Protein AF-A0A8H7GJE7-F1 (afdb_monomer_lite)

Structure (mmCIF, N/CA/C/O backbone):
data_AF-A0A8H7GJE7-F1
#
_entry.id   AF-A0A8H7GJE7-F1
#
loop_
_atom_site.group_PDB
_atom_site.id
_atom_site.type_symbol
_atom_site.label_atom_id
_atom_site.label_alt_id
_atom_site.label_comp_id
_atom_site.label_asym_id
_atom_site.label_entity_id
_atom_site.label_seq_id
_atom_site.pdbx_PDB_ins_code
_atom_site.Cartn_x
_atom_site.Cartn_y
_atom_site.Cartn_z
_atom_site.occupancy
_atom_site.B_iso_or_equiv
_atom_site.auth_seq_id
_atom_site.auth_comp_id
_atom_site.auth_asym_id
_atom_site.auth_atom_id
_atom_site.pdbx_PDB_model_num
ATOM 1 N N . MET A 1 1 ? -0.989 60.330 -28.429 1.00 47.78 1 MET A N 1
ATOM 2 C CA . MET A 1 1 ? -2.218 59.686 -28.927 1.00 47.78 1 MET A CA 1
ATOM 3 C C . MET A 1 1 ? -1.770 58.573 -29.850 1.00 47.78 1 MET A C 1
ATOM 5 O O . MET A 1 1 ? -0.949 58.868 -30.703 1.00 47.78 1 MET A O 1
ATOM 9 N N . ASP A 1 2 ? -2.233 57.354 -29.566 1.00 40.44 2 ASP A N 1
ATOM 10 C CA . ASP A 1 2 ? -2.011 56.054 -30.237 1.00 40.44 2 ASP A CA 1
ATOM 11 C C . ASP A 1 2 ? -1.313 55.010 -29.357 1.00 40.44 2 ASP A C 1
ATOM 13 O O . ASP A 1 2 ? -0.140 54.681 -29.494 1.00 40.44 2 ASP A O 1
ATOM 17 N N . THR A 1 3 ? -2.118 54.463 -28.447 1.00 45.78 3 THR A N 1
ATOM 18 C CA . THR A 1 3 ? -1.972 53.126 -27.865 1.00 45.78 3 THR A CA 1
ATOM 19 C C . THR A 1 3 ? -3.311 52.429 -28.077 1.00 45.78 3 THR A C 1
ATOM 21 O O . THR A 1 3 ? -4.261 52.704 -27.346 1.00 45.78 3 THR A O 1
ATOM 24 N N . MET A 1 4 ? -3.412 51.574 -29.096 1.00 46.75 4 MET A N 1
ATOM 25 C CA . MET A 1 4 ? -4.569 50.698 -29.290 1.00 46.75 4 MET A CA 1
ATOM 26 C C . MET A 1 4 ? -4.136 49.275 -29.683 1.00 46.75 4 MET A C 1
ATOM 28 O O . MET A 1 4 ? -3.514 49.057 -30.717 1.00 46.75 4 MET A O 1
ATOM 32 N N . ASN A 1 5 ? -4.514 48.350 -28.795 1.00 51.12 5 ASN A N 1
ATOM 33 C CA . ASN A 1 5 ? -5.031 46.988 -28.974 1.00 51.12 5 ASN A CA 1
ATOM 34 C C . ASN A 1 5 ? -4.207 45.907 -29.697 1.00 51.12 5 ASN A C 1
ATOM 36 O O . ASN A 1 5 ? -4.389 45.629 -30.879 1.00 51.12 5 ASN A O 1
ATOM 40 N N . ASN A 1 6 ? -3.449 45.150 -28.892 1.00 43.69 6 ASN A N 1
ATOM 41 C CA . ASN A 1 6 ? -3.000 43.783 -29.203 1.00 43.69 6 ASN A CA 1
ATOM 42 C C . ASN A 1 6 ? -4.094 42.708 -28.980 1.00 43.69 6 ASN A C 1
ATOM 44 O O . ASN A 1 6 ? -3.921 41.574 -29.422 1.00 43.69 6 ASN A O 1
ATOM 48 N N . ASP A 1 7 ? -5.228 43.048 -28.355 1.00 49.56 7 ASP A N 1
ATOM 49 C CA . ASP A 1 7 ? -6.278 42.082 -27.983 1.00 49.56 7 ASP A CA 1
ATOM 50 C C . ASP A 1 7 ? -7.085 41.506 -29.164 1.00 49.56 7 ASP A C 1
ATOM 52 O O . ASP A 1 7 ? -7.614 40.394 -29.081 1.00 49.56 7 ASP A O 1
ATOM 56 N N . ASP A 1 8 ? -7.158 42.203 -30.301 1.00 46.56 8 ASP A N 1
ATOM 57 C CA . ASP A 1 8 ? -8.001 41.756 -31.422 1.00 46.56 8 ASP A CA 1
ATOM 58 C C . ASP A 1 8 ? -7.366 40.647 -32.274 1.00 46.56 8 ASP A C 1
ATOM 60 O O . ASP A 1 8 ? -8.075 39.846 -32.893 1.00 46.56 8 ASP A O 1
ATOM 64 N N . ARG A 1 9 ? -6.031 40.516 -32.269 1.00 48.03 9 ARG A N 1
ATOM 65 C CA . ARG A 1 9 ? -5.360 39.421 -32.995 1.00 48.03 9 ARG A CA 1
ATOM 66 C C . ARG A 1 9 ? -5.573 38.067 -32.328 1.00 48.03 9 ARG A C 1
ATOM 68 O O . ARG A 1 9 ? -5.673 37.058 -33.029 1.00 48.03 9 ARG A O 1
ATOM 75 N N . ASP A 1 10 ? -5.705 38.044 -31.006 1.00 51.53 10 ASP A N 1
ATOM 76 C CA . ASP A 1 10 ? -5.847 36.794 -30.264 1.00 51.53 10 ASP A CA 1
ATOM 77 C C . ASP A 1 10 ? -7.302 36.284 -30.248 1.00 51.53 10 ASP A C 1
ATOM 79 O O . ASP A 1 10 ? -7.555 35.075 -30.265 1.00 51.53 10 ASP A O 1
ATOM 83 N N . ARG A 1 11 ? -8.291 37.183 -30.371 1.00 54.09 11 ARG A N 1
ATOM 84 C CA . ARG A 1 11 ? -9.706 36.800 -30.553 1.00 54.09 11 ARG A CA 1
ATOM 85 C C . ARG A 1 11 ? -9.979 36.109 -31.891 1.00 54.09 11 ARG A C 1
ATOM 87 O O . ARG A 1 11 ? -10.765 35.157 -31.927 1.00 54.09 11 ARG A O 1
ATOM 94 N N . SER A 1 12 ? -9.296 36.521 -32.960 1.00 48.38 12 SER A N 1
ATOM 95 C CA . SER A 1 12 ? -9.494 35.961 -34.306 1.00 48.38 12 SER A CA 1
ATOM 96 C C . SER A 1 12 ? -8.975 34.515 -34.431 1.00 48.38 12 SER A C 1
ATOM 98 O O . SER A 1 12 ? -9.626 33.661 -35.037 1.00 48.38 12 SER A O 1
ATOM 100 N N . ARG A 1 13 ? -7.872 34.169 -33.743 1.00 52.66 13 ARG A N 1
ATOM 101 C CA . ARG A 1 13 ? -7.377 32.777 -33.677 1.00 52.66 13 ARG A CA 1
ATOM 102 C C . ARG A 1 13 ? -8.306 31.845 -32.895 1.00 52.66 13 ARG A C 1
ATOM 104 O O . ARG A 1 13 ? -8.512 30.705 -33.309 1.00 52.66 13 ARG A O 1
ATOM 111 N N . ARG A 1 14 ? -8.929 32.330 -31.815 1.00 53.88 14 ARG A N 1
ATOM 112 C CA . ARG A 1 14 ? -9.843 31.521 -30.984 1.00 53.88 14 ARG A CA 1
ATOM 113 C C . ARG A 1 14 ? -11.176 31.206 -31.678 1.00 53.88 14 ARG A C 1
ATOM 115 O O . ARG A 1 14 ? -11.776 30.174 -31.386 1.00 53.88 14 ARG A O 1
ATOM 122 N N . HIS A 1 15 ? -11.625 32.041 -32.619 1.00 50.81 15 HIS A N 1
ATOM 123 C CA . HIS A 1 15 ? -12.852 31.779 -33.387 1.00 50.81 15 HIS A CA 1
ATOM 124 C C . HIS A 1 15 ? -12.647 30.754 -34.513 1.00 50.81 15 HIS A C 1
ATOM 126 O O . HIS A 1 15 ? -13.551 29.968 -34.787 1.00 50.81 15 HIS A O 1
ATOM 132 N N . SER A 1 16 ? -11.444 30.678 -35.095 1.00 49.75 16 SER A N 1
ATOM 133 C CA . SER A 1 16 ? -11.118 29.686 -36.132 1.00 49.75 16 SER A CA 1
ATOM 134 C C . SER A 1 16 ? -11.076 28.246 -35.586 1.00 49.75 16 SER A C 1
ATOM 136 O O . SER A 1 16 ? -11.591 27.323 -36.215 1.00 49.75 16 SER A O 1
ATOM 138 N N . MET A 1 17 ? -10.574 28.042 -34.360 1.00 51.88 17 MET A N 1
ATOM 139 C CA . MET A 1 17 ? -10.521 26.704 -33.744 1.00 51.88 17 MET A CA 1
ATOM 140 C C . MET A 1 17 ? -11.886 26.150 -33.304 1.00 51.88 17 MET A C 1
ATOM 142 O O . MET A 1 17 ? -12.092 24.939 -33.365 1.00 51.88 17 MET A O 1
ATOM 146 N N . ARG A 1 18 ? -12.844 27.002 -32.907 1.00 54.69 18 ARG A N 1
ATOM 147 C CA . ARG A 1 18 ? -14.196 26.545 -32.520 1.00 54.69 18 ARG A CA 1
ATOM 148 C C . ARG A 1 18 ? -15.028 26.044 -33.705 1.00 54.69 18 ARG A C 1
ATOM 150 O O . ARG A 1 18 ? -15.905 25.207 -33.516 1.00 54.69 18 ARG A O 1
ATOM 157 N N . GLY A 1 19 ? -14.740 26.504 -34.925 1.00 60.12 19 GLY A N 1
ATOM 158 C CA . GLY A 1 19 ? -15.412 26.011 -36.131 1.00 60.12 19 GLY A CA 1
ATOM 159 C C . GLY A 1 19 ? -15.039 24.566 -36.482 1.00 60.12 19 GLY A C 1
ATOM 160 O O . GLY A 1 19 ? -15.888 23.809 -36.947 1.00 60.12 19 GLY A O 1
ATOM 161 N N . ALA A 1 20 ? -13.794 24.158 -36.218 1.00 57.69 20 ALA A N 1
ATOM 162 C CA . ALA A 1 20 ? -13.304 22.821 -36.552 1.00 57.69 20 ALA A CA 1
ATOM 163 C C . ALA A 1 20 ? -13.871 21.729 -35.626 1.00 57.69 20 ALA A C 1
ATOM 165 O O . ALA A 1 20 ? -14.246 20.660 -36.109 1.00 57.69 20 ALA A O 1
ATOM 166 N N . SER A 1 21 ? -14.012 22.002 -34.322 1.00 55.31 21 SER A N 1
ATOM 167 C CA . SER A 1 21 ? -14.564 21.023 -33.372 1.00 55.31 21 SER A CA 1
ATOM 168 C C . SER A 1 21 ? -16.059 20.773 -33.587 1.00 55.31 21 SER A C 1
ATOM 170 O O . SER A 1 21 ? -16.501 19.629 -33.524 1.00 55.31 21 SER A O 1
ATOM 172 N N . HIS A 1 22 ? -16.834 21.809 -33.927 1.00 62.91 22 HIS A N 1
ATOM 173 C CA . HIS A 1 22 ? -18.252 21.642 -34.259 1.00 62.91 22 HIS A CA 1
ATOM 174 C C . HIS A 1 22 ? -18.462 20.861 -35.560 1.00 62.91 22 HIS A C 1
ATOM 176 O O . HIS A 1 22 ? -19.401 20.072 -35.648 1.00 62.91 22 HIS A O 1
ATOM 182 N N . LYS A 1 23 ? -17.571 21.021 -36.547 1.00 66.88 23 LYS A N 1
ATOM 183 C CA . LYS A 1 23 ? -17.630 20.254 -37.800 1.00 66.88 23 LYS A CA 1
ATOM 184 C C . LYS A 1 23 ? -17.287 18.775 -37.593 1.00 66.88 23 LYS A C 1
ATOM 186 O O . LYS A 1 23 ? -17.932 17.923 -38.192 1.00 66.88 23 LYS A O 1
ATOM 191 N N . ALA A 1 24 ? -16.331 18.472 -36.712 1.00 60.84 24 ALA A N 1
ATOM 192 C CA . ALA A 1 24 ? -15.990 17.097 -36.343 1.00 60.84 24 ALA A CA 1
ATOM 193 C C . ALA A 1 24 ? -17.111 16.414 -35.535 1.00 60.84 24 ALA A C 1
ATOM 195 O O . ALA A 1 24 ? -17.444 15.263 -35.801 1.00 60.84 24 ALA A O 1
ATOM 196 N N . ALA A 1 25 ? -17.748 17.138 -34.608 1.00 62.25 25 ALA A N 1
ATOM 197 C CA . ALA A 1 25 ? -18.875 16.615 -33.834 1.00 62.25 25 ALA A CA 1
ATOM 198 C C . ALA A 1 25 ? -20.121 16.353 -34.702 1.00 62.25 25 ALA A C 1
ATOM 200 O O . ALA A 1 25 ? -20.807 15.354 -34.500 1.00 62.25 25 ALA A O 1
ATOM 201 N N . ALA A 1 26 ? -20.391 17.207 -35.696 1.00 66.12 26 ALA A N 1
ATOM 202 C CA . ALA A 1 26 ? -21.492 17.000 -36.637 1.00 66.12 26 ALA A CA 1
ATOM 203 C C . ALA A 1 26 ? -21.261 15.779 -37.548 1.00 66.12 26 ALA A C 1
ATOM 205 O O . ALA A 1 26 ? -22.176 14.984 -37.736 1.00 66.12 26 ALA A O 1
ATOM 206 N N . ALA A 1 27 ? -20.032 15.581 -38.040 1.00 64.56 27 ALA A N 1
ATOM 207 C CA . ALA A 1 27 ? -19.688 14.426 -38.874 1.00 64.56 27 ALA A CA 1
ATOM 208 C C . ALA A 1 27 ? -19.772 13.088 -38.111 1.00 64.56 27 ALA A C 1
ATOM 210 O O . ALA A 1 27 ? -20.148 12.070 -38.683 1.00 64.56 27 ALA A O 1
ATOM 211 N N . MET A 1 28 ? -19.468 13.086 -36.808 1.00 66.69 28 MET A N 1
ATOM 212 C CA . MET A 1 28 ? -19.582 11.889 -35.966 1.00 66.69 28 MET A CA 1
ATOM 213 C C . MET A 1 28 ? -21.041 11.556 -35.611 1.00 66.69 28 MET A C 1
ATOM 215 O O . MET A 1 28 ? -21.399 10.387 -35.495 1.00 66.69 28 MET A O 1
ATOM 219 N N . ALA A 1 29 ? -21.900 12.572 -35.476 1.00 64.25 29 ALA A N 1
ATOM 220 C CA . ALA A 1 29 ? -23.330 12.379 -35.237 1.00 64.25 29 ALA A CA 1
ATOM 221 C C . ALA A 1 29 ? -24.060 11.804 -36.465 1.00 64.25 29 ALA A C 1
ATOM 223 O O . ALA A 1 29 ? -24.998 11.027 -36.306 1.00 64.25 29 ALA A O 1
ATOM 224 N N . GLU A 1 30 ? -23.605 12.133 -37.677 1.00 67.00 30 GLU A N 1
ATOM 225 C CA . GLU A 1 30 ? -24.171 11.606 -38.925 1.00 67.00 30 GLU A CA 1
ATOM 226 C C . GLU A 1 30 ? -23.817 10.119 -39.134 1.00 67.00 30 GLU A C 1
ATOM 228 O O . GLU A 1 30 ? -24.651 9.344 -39.591 1.00 67.00 30 GLU A O 1
ATOM 233 N N . GLN A 1 31 ? -22.637 9.672 -38.678 1.00 65.00 31 GLN A N 1
ATOM 234 C CA . GLN A 1 31 ? -22.230 8.257 -38.740 1.00 65.00 31 GLN A CA 1
ATOM 235 C C . GLN A 1 31 ? -22.993 7.335 -37.772 1.00 65.00 31 GLN A C 1
ATOM 237 O O . GLN A 1 31 ? -23.024 6.124 -37.980 1.00 65.00 31 GLN A O 1
ATOM 242 N N . LEU A 1 32 ? -23.626 7.880 -36.728 1.00 59.03 32 LEU A N 1
ATOM 243 C CA . LEU A 1 32 ? -24.411 7.100 -35.762 1.00 59.03 32 LEU A CA 1
ATOM 244 C C . LEU A 1 32 ? -25.883 6.926 -36.171 1.00 59.03 32 LEU A C 1
ATOM 246 O O . LEU A 1 32 ? -26.575 6.093 -35.587 1.00 59.03 32 LEU A O 1
ATOM 250 N N . ALA A 1 33 ? -26.368 7.678 -37.163 1.00 64.75 33 ALA A N 1
ATOM 251 C CA . ALA A 1 33 ? -27.773 7.656 -37.576 1.00 64.75 33 ALA A CA 1
ATOM 252 C C . ALA A 1 33 ? -28.113 6.572 -38.623 1.00 64.75 33 ALA A C 1
ATOM 254 O O . ALA A 1 33 ? -29.292 6.294 -38.827 1.00 64.75 33 ALA A O 1
ATOM 255 N N . ASP A 1 34 ? -27.114 5.926 -39.237 1.00 47.62 34 ASP A N 1
ATOM 256 C CA . ASP A 1 34 ? -27.286 5.059 -40.420 1.00 47.62 34 ASP A CA 1
ATOM 257 C C . ASP A 1 34 ? -27.224 3.540 -40.134 1.00 47.62 34 ASP A C 1
ATOM 259 O O . ASP A 1 34 ? -26.872 2.728 -40.991 1.00 47.62 34 ASP A O 1
ATOM 263 N N . SER A 1 35 ? -27.590 3.109 -38.922 1.00 51.81 35 SER A N 1
ATOM 264 C CA . SER A 1 35 ? -27.682 1.672 -38.612 1.00 51.81 35 SER A CA 1
ATOM 265 C C . SER A 1 35 ? -29.026 1.077 -39.078 1.00 51.81 35 SER A C 1
ATOM 267 O O . SER A 1 35 ? -30.079 1.552 -38.646 1.00 51.81 35 SER A O 1
ATOM 269 N N . PRO A 1 36 ? -29.039 0.025 -39.922 1.00 52.53 36 PRO A N 1
ATOM 270 C CA . PRO A 1 36 ? -30.275 -0.587 -40.406 1.00 52.53 36 PRO A CA 1
ATOM 271 C C . PRO A 1 36 ? -31.005 -1.374 -39.297 1.00 52.53 36 PRO A C 1
ATOM 273 O O . PRO A 1 36 ? -30.355 -1.990 -38.448 1.00 52.53 36 PRO A O 1
ATOM 276 N N . PRO A 1 37 ? -32.353 -1.414 -39.303 1.00 44.06 37 PRO A N 1
ATOM 277 C CA . PRO A 1 37 ? -33.120 -2.164 -38.314 1.00 44.06 37 PRO A CA 1
ATOM 278 C C . PRO A 1 37 ? -32.988 -3.674 -38.554 1.00 44.06 37 PRO A C 1
ATOM 280 O O . PRO A 1 37 ? -33.308 -4.182 -39.630 1.00 44.06 37 PRO A O 1
ATOM 283 N N . SER A 1 38 ? -32.527 -4.400 -37.537 1.00 37.44 38 SER A N 1
ATOM 284 C CA . SER A 1 38 ? -32.415 -5.856 -37.551 1.00 37.44 38 SER A CA 1
ATOM 285 C C . SER A 1 38 ? -33.778 -6.537 -37.367 1.00 37.44 38 SER A C 1
ATOM 287 O O . SER A 1 38 ? -34.595 -6.174 -36.521 1.00 37.44 38 SER A O 1
ATOM 289 N N . SER A 1 39 ? -34.020 -7.538 -38.212 1.00 41.75 39 SER A N 1
ATOM 290 C CA . SER A 1 39 ? -35.240 -8.345 -38.298 1.00 41.75 39 SER A CA 1
ATOM 291 C C . SER A 1 39 ? -35.490 -9.223 -37.057 1.00 41.75 39 SER A C 1
ATOM 293 O O . SER A 1 39 ? -34.541 -9.633 -36.385 1.00 41.75 39 SER A O 1
ATOM 295 N N . PRO A 1 40 ? -36.754 -9.605 -36.778 1.00 50.91 40 PRO A N 1
ATOM 296 C CA . PRO A 1 40 ? -37.099 -10.411 -35.615 1.00 50.91 40 PRO A CA 1
ATOM 297 C C . PRO A 1 40 ? -36.939 -11.907 -35.914 1.00 50.91 40 PRO A C 1
ATOM 299 O O . PRO A 1 40 ? -37.627 -12.447 -36.780 1.00 50.91 40 PRO A O 1
ATOM 302 N N . THR A 1 41 ? -36.100 -12.604 -35.144 1.00 34.06 41 THR A N 1
ATOM 303 C CA . THR A 1 41 ? -36.017 -14.074 -35.194 1.00 34.06 41 THR A CA 1
ATOM 304 C C . THR A 1 41 ? -36.382 -14.652 -33.830 1.00 34.06 41 THR A C 1
ATOM 306 O O . THR A 1 41 ? -35.649 -14.512 -32.855 1.00 34.06 41 THR A O 1
ATOM 309 N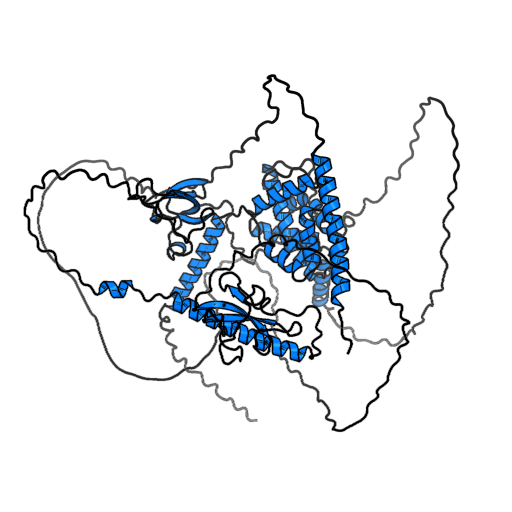 N . LYS A 1 42 ? -37.557 -15.285 -33.762 1.00 40.16 42 LYS A N 1
ATOM 310 C CA . LYS A 1 42 ? -37.933 -16.239 -32.711 1.00 40.16 42 LYS A CA 1
ATOM 311 C C . LYS A 1 42 ? -37.279 -17.582 -33.040 1.00 40.16 42 LYS A C 1
ATOM 313 O O . LYS A 1 42 ? -37.427 -18.007 -34.176 1.00 40.16 42 LYS A O 1
ATOM 318 N N . THR A 1 43 ? -36.652 -18.240 -32.061 1.00 36.88 43 THR A N 1
ATOM 319 C CA . THR A 1 43 ? -37.061 -19.537 -31.461 1.00 36.88 43 THR A CA 1
ATOM 320 C C . THR A 1 43 ? -35.898 -20.190 -30.705 1.00 36.88 43 THR A C 1
ATOM 322 O O . THR A 1 43 ? -34.803 -20.277 -31.241 1.00 36.88 43 THR A O 1
ATOM 325 N N . ASN A 1 44 ? -36.209 -20.656 -29.487 1.00 39.66 44 ASN A N 1
ATOM 326 C CA . ASN A 1 44 ? -35.634 -21.769 -28.714 1.00 39.66 44 ASN A CA 1
ATOM 327 C C . ASN A 1 44 ? -34.350 -22.439 -29.227 1.00 39.66 44 ASN A C 1
ATOM 329 O O . ASN A 1 44 ? -34.370 -23.006 -30.316 1.00 39.66 44 ASN A O 1
ATOM 333 N N . LEU A 1 45 ? -33.349 -22.561 -28.345 1.00 36.41 45 LEU A N 1
ATOM 334 C CA . LEU A 1 45 ? -32.724 -23.845 -27.987 1.00 36.41 45 LEU A CA 1
ATOM 335 C C . LEU A 1 45 ? -31.731 -23.663 -26.828 1.00 36.41 45 LEU A C 1
ATOM 337 O O . LEU A 1 45 ? -30.788 -22.882 -26.914 1.00 36.41 45 LEU A O 1
ATOM 341 N N . ASP A 1 46 ? -31.988 -24.412 -25.757 1.00 45.44 46 ASP A N 1
ATOM 342 C CA . ASP A 1 46 ? -31.083 -24.703 -24.650 1.00 45.44 46 ASP A CA 1
ATOM 343 C C . ASP A 1 46 ? -29.755 -25.291 -25.152 1.00 45.44 46 ASP A C 1
ATOM 345 O O . ASP A 1 46 ? -29.751 -26.365 -25.753 1.00 45.44 46 ASP A O 1
ATOM 349 N N . ALA A 1 47 ? -28.641 -24.608 -24.876 1.00 39.47 47 ALA A N 1
ATOM 350 C CA . ALA A 1 47 ? -27.308 -25.181 -24.650 1.00 39.47 47 ALA A CA 1
ATOM 351 C C . ALA A 1 47 ? -26.320 -24.036 -24.377 1.00 39.47 47 ALA A C 1
ATOM 353 O O . ALA A 1 47 ? -25.851 -23.380 -25.303 1.00 39.47 47 ALA A O 1
ATOM 354 N N . ASP A 1 48 ? -26.007 -23.803 -23.105 1.00 40.41 48 ASP A N 1
ATOM 355 C CA . ASP A 1 48 ? -24.930 -22.911 -22.667 1.00 40.41 48 ASP A CA 1
ATOM 356 C C . ASP A 1 48 ? -23.577 -23.648 -22.807 1.00 40.41 48 ASP A C 1
ATOM 358 O O . ASP A 1 48 ? -23.403 -24.691 -22.168 1.00 40.41 48 ASP A O 1
ATOM 362 N N . PRO A 1 49 ? -22.607 -23.185 -23.627 1.00 47.34 49 PRO A N 1
ATOM 363 C CA . PRO A 1 49 ? -21.306 -23.841 -23.766 1.00 47.34 49 PRO A CA 1
ATOM 364 C C . PRO A 1 49 ? -20.213 -23.235 -22.867 1.00 47.34 49 PRO A C 1
ATOM 366 O O . PRO A 1 49 ? -19.056 -23.645 -22.959 1.00 47.34 49 PRO A O 1
ATOM 369 N N . PHE A 1 50 ? -20.538 -22.288 -21.983 1.00 38.94 50 PHE A N 1
ATOM 370 C CA . PHE A 1 50 ? -19.575 -21.712 -21.042 1.00 38.94 50 PHE A CA 1
ATOM 371 C C . PHE A 1 50 ? -19.803 -22.252 -19.633 1.00 38.94 50 PHE A C 1
ATOM 373 O O . PHE A 1 50 ? -20.632 -21.763 -18.874 1.00 38.94 50 PHE A O 1
ATOM 380 N N . GLY A 1 51 ? -19.042 -23.295 -19.297 1.00 34.56 51 GLY A N 1
ATOM 381 C CA . GLY A 1 51 ? -19.012 -23.864 -17.958 1.00 34.56 51 GLY A CA 1
ATOM 382 C C . GLY A 1 51 ? -18.626 -22.821 -16.911 1.00 34.56 51 GLY A C 1
ATOM 383 O O . GLY A 1 51 ? -17.580 -22.175 -17.013 1.00 34.56 51 GLY A O 1
ATOM 384 N N . ASP A 1 52 ? -19.469 -22.700 -15.888 1.00 31.66 52 ASP A N 1
ATOM 385 C CA . ASP A 1 52 ? -19.190 -21.945 -14.673 1.00 31.66 52 ASP A CA 1
ATOM 386 C C . ASP A 1 52 ? -17.810 -22.323 -14.103 1.00 31.66 52 ASP A C 1
ATOM 388 O O . ASP A 1 52 ? -17.492 -23.514 -13.969 1.00 31.66 52 ASP A O 1
ATOM 392 N N . PRO A 1 53 ? -16.967 -21.346 -13.719 1.00 39.16 53 PRO A N 1
ATOM 393 C CA . PRO A 1 53 ? -15.688 -21.649 -13.108 1.00 39.16 53 PRO A CA 1
ATOM 394 C C . PRO A 1 53 ? -15.918 -22.357 -11.772 1.00 39.16 53 PRO A C 1
ATOM 396 O O . PRO A 1 53 ? -16.518 -21.816 -10.839 1.00 39.16 53 PRO A O 1
ATOM 399 N N . VAL A 1 54 ? -15.395 -23.580 -11.687 1.00 31.95 54 VAL A N 1
ATOM 400 C CA . VAL A 1 54 ? -15.338 -24.405 -10.481 1.00 31.95 54 VAL A CA 1
ATOM 401 C C . VAL A 1 54 ? -14.834 -23.552 -9.317 1.00 31.95 54 VAL A C 1
ATOM 403 O O . VAL A 1 54 ? -13.673 -23.145 -9.254 1.00 31.95 54 VAL A O 1
ATOM 406 N N . SER A 1 55 ? -15.740 -23.259 -8.386 1.00 34.31 55 SER A N 1
ATOM 407 C CA . SER A 1 55 ? -15.444 -22.585 -7.129 1.00 34.31 55 SER A CA 1
ATOM 408 C C . SER A 1 55 ? -14.479 -23.451 -6.319 1.00 34.31 55 SER A C 1
ATOM 410 O O . SER A 1 55 ? -14.883 -24.384 -5.623 1.00 34.31 55 SER A O 1
ATOM 412 N N . ASN A 1 56 ? -13.181 -23.163 -6.427 1.00 36.91 56 ASN A N 1
ATOM 413 C CA . ASN A 1 56 ? -12.170 -23.820 -5.614 1.00 36.91 56 ASN A CA 1
ATOM 414 C C . ASN A 1 56 ? -12.451 -23.536 -4.135 1.00 36.91 56 ASN A C 1
ATOM 416 O O . ASN A 1 56 ? -12.419 -22.397 -3.653 1.00 36.91 56 ASN A O 1
ATOM 420 N N . ARG A 1 57 ? -12.759 -24.620 -3.425 1.00 36.56 57 ARG A N 1
ATOM 421 C CA . ARG A 1 57 ? -13.104 -24.686 -2.009 1.00 36.56 57 ARG A CA 1
ATOM 422 C C . ARG A 1 57 ? -11.870 -24.318 -1.181 1.00 36.56 57 ARG A C 1
ATOM 424 O O . ARG A 1 57 ? -11.148 -25.197 -0.730 1.00 36.56 57 ARG A O 1
ATOM 431 N N . LYS A 1 58 ? -11.617 -23.017 -1.009 1.00 45.91 58 LYS A N 1
ATOM 432 C CA . LYS A 1 58 ? -10.546 -22.503 -0.139 1.00 45.91 58 LYS A CA 1
ATOM 433 C C . LYS A 1 58 ? -10.661 -23.158 1.238 1.00 45.91 58 LYS A C 1
ATOM 435 O O . LYS A 1 58 ? -11.761 -23.186 1.806 1.00 45.91 58 LYS A O 1
ATOM 440 N N . GLU A 1 59 ? -9.549 -23.686 1.747 1.00 48.56 59 GLU A N 1
ATOM 441 C CA . GLU A 1 59 ? -9.462 -24.190 3.114 1.00 48.56 59 GLU A CA 1
ATOM 442 C C . GLU A 1 59 ? -10.035 -23.139 4.067 1.00 48.56 59 GLU A C 1
ATOM 444 O O . GLU A 1 59 ? -9.720 -21.949 4.010 1.00 48.56 59 GLU A O 1
ATOM 449 N N . LYS A 1 60 ? -10.990 -23.560 4.897 1.00 53.34 60 LYS A N 1
ATOM 450 C CA . LYS A 1 60 ? -11.596 -22.667 5.878 1.00 53.34 60 LYS A CA 1
ATOM 451 C C . LYS A 1 60 ? -10.557 -22.441 6.965 1.00 53.34 60 LYS A C 1
ATOM 453 O O . LYS A 1 60 ? -10.305 -23.369 7.732 1.00 53.34 60 LYS A O 1
ATOM 458 N N . VAL A 1 61 ? -10.019 -21.224 7.060 1.00 56.53 61 VAL A N 1
ATOM 459 C CA . VAL A 1 61 ? -9.240 -20.775 8.223 1.00 56.53 61 VAL A CA 1
ATOM 460 C C . VAL A 1 61 ? -10.010 -21.171 9.478 1.00 56.53 61 VAL A C 1
ATOM 462 O O . VAL A 1 61 ? -11.127 -20.701 9.727 1.00 56.53 61 VAL A O 1
ATOM 465 N N . LYS A 1 62 ? -9.458 -22.120 10.237 1.00 61.88 62 LYS A N 1
ATOM 466 C CA . LYS A 1 62 ? -10.118 -22.679 11.413 1.00 61.88 62 LYS A CA 1
ATOM 467 C C . LYS A 1 62 ? -9.931 -21.715 12.574 1.00 61.88 62 LYS A C 1
ATOM 469 O O . LYS A 1 62 ? -9.075 -21.902 13.430 1.00 61.88 62 LYS A O 1
ATOM 474 N N . VAL A 1 63 ? -10.764 -20.684 12.612 1.00 68.06 63 VAL A N 1
ATOM 475 C CA . VAL A 1 63 ? -10.880 -19.825 13.788 1.00 68.06 63 VAL A CA 1
ATOM 476 C C . VAL A 1 63 ? -11.691 -20.576 14.830 1.00 68.06 63 VAL A C 1
ATOM 478 O O . VAL A 1 63 ? -12.903 -20.776 14.691 1.00 68.06 63 VAL A O 1
ATOM 481 N N . GLN A 1 64 ? -11.016 -21.060 15.865 1.00 68.06 64 GLN A N 1
ATOM 482 C CA . GLN A 1 64 ? -11.688 -21.679 16.993 1.00 68.06 64 GLN A CA 1
ATOM 483 C C . GLN A 1 64 ? -12.119 -20.577 17.960 1.00 68.06 64 GLN A C 1
ATOM 485 O O . GLN A 1 64 ? -11.377 -20.201 18.858 1.00 68.06 64 GLN A O 1
ATOM 490 N N . TYR A 1 65 ? -13.348 -20.084 17.787 1.00 72.69 65 TYR A N 1
ATOM 491 C CA . TYR A 1 65 ? -14.024 -19.206 18.751 1.00 72.69 65 TYR A CA 1
ATOM 492 C C . TYR A 1 65 ? -14.353 -20.005 20.024 1.00 72.69 65 TYR A C 1
ATOM 494 O O . TYR A 1 65 ? -15.483 -20.458 20.242 1.00 72.69 65 TYR A O 1
ATOM 502 N N . GLY A 1 66 ? -13.325 -20.301 20.813 1.00 47.66 66 GLY A N 1
ATOM 503 C CA . GLY A 1 66 ? -13.373 -21.229 21.929 1.00 47.66 66 GLY A CA 1
ATOM 504 C C . GLY A 1 66 ? -13.295 -20.507 23.261 1.00 47.66 66 GLY A C 1
ATOM 505 O O . GLY A 1 66 ? -12.214 -20.368 23.817 1.00 47.66 66 GLY A O 1
ATOM 506 N N . GLY A 1 67 ? -14.448 -20.159 23.837 1.00 49.75 67 GLY A N 1
ATOM 507 C CA . GLY A 1 67 ? -14.514 -19.962 25.283 1.00 49.75 67 GLY A CA 1
ATOM 508 C C . GLY A 1 67 ? -14.015 -21.240 25.954 1.00 49.75 67 GLY A C 1
ATOM 509 O O . GLY A 1 67 ? -14.564 -22.315 25.686 1.00 49.75 67 GLY A O 1
ATOM 510 N N . LYS A 1 68 ? -12.948 -21.138 26.757 1.00 50.12 68 LYS A N 1
ATOM 511 C CA . LYS A 1 68 ? -12.385 -22.249 27.537 1.00 50.12 68 LYS A CA 1
ATOM 512 C C . LYS A 1 68 ? -13.524 -22.952 28.277 1.00 50.12 68 LYS A C 1
ATOM 514 O O . LYS A 1 68 ? -13.995 -22.477 29.307 1.00 50.12 68 LYS A O 1
ATOM 519 N N . LYS A 1 69 ? -13.989 -24.090 27.758 1.00 48.41 69 LYS A N 1
ATOM 520 C CA . LYS A 1 69 ? -14.822 -25.001 28.538 1.00 48.41 69 LYS A CA 1
ATOM 521 C C . LYS A 1 69 ? -13.894 -25.574 29.598 1.00 48.41 69 LYS A C 1
ATOM 523 O O . LYS A 1 69 ? -13.056 -26.414 29.282 1.00 48.41 69 LYS A O 1
ATOM 528 N N . GLY A 1 70 ? -14.003 -25.057 30.821 1.00 46.34 70 GLY A N 1
ATOM 529 C CA . GLY A 1 70 ? -13.331 -25.632 31.979 1.00 46.34 70 GLY A CA 1
ATOM 530 C C . GLY A 1 70 ? -13.616 -27.138 32.056 1.00 46.34 70 GLY A C 1
ATOM 531 O O . GLY A 1 70 ? -14.692 -27.575 31.624 1.00 46.34 70 GLY A O 1
ATOM 532 N N . PRO A 1 71 ? -12.661 -27.943 32.544 1.00 47.94 71 PRO A N 1
ATOM 533 C CA . PRO A 1 71 ? -12.831 -29.384 32.632 1.00 47.94 71 PRO A CA 1
ATOM 534 C C . PRO A 1 71 ? -14.062 -29.681 33.491 1.00 47.94 71 PRO A C 1
ATOM 536 O O . PRO A 1 71 ? -14.131 -29.302 34.659 1.00 47.94 71 PRO A O 1
ATOM 539 N N . LYS A 1 72 ? -15.069 -30.328 32.893 1.00 44.94 72 LYS A N 1
ATOM 540 C CA . LYS A 1 72 ? -16.218 -30.849 33.632 1.00 44.94 72 LYS A CA 1
ATOM 541 C C . LYS A 1 72 ? -15.704 -31.943 34.563 1.00 44.94 72 LYS A C 1
ATOM 543 O O . LYS A 1 72 ? -15.399 -33.041 34.110 1.00 44.94 72 LYS A O 1
ATOM 548 N N . GLY A 1 73 ? -15.594 -31.622 35.849 1.00 43.50 73 GLY A N 1
ATOM 549 C CA . GLY A 1 73 ? -15.429 -32.616 36.898 1.00 43.50 73 GLY A CA 1
ATOM 550 C C . GLY A 1 73 ? -16.628 -33.562 36.893 1.00 43.50 73 GLY A C 1
ATOM 551 O O . GLY A 1 73 ? -17.777 -33.122 36.947 1.00 43.50 73 GLY A O 1
ATOM 552 N N . ASN A 1 74 ? -16.349 -34.860 36.799 1.00 41.53 74 ASN A N 1
ATOM 553 C CA . ASN A 1 74 ? -17.331 -35.914 37.001 1.00 41.53 74 ASN A CA 1
ATOM 554 C C . ASN A 1 74 ? -17.785 -35.890 38.465 1.00 41.53 74 ASN A C 1
ATOM 556 O O . ASN A 1 74 ? -17.050 -36.304 39.357 1.00 41.53 74 ASN A O 1
ATOM 560 N N . GLY A 1 75 ? -18.997 -35.394 38.702 1.00 38.06 75 GLY A N 1
ATOM 561 C CA . GLY A 1 75 ? -19.698 -35.547 39.969 1.00 38.06 75 GLY A CA 1
ATOM 562 C C . GLY A 1 75 ? -20.520 -36.832 39.962 1.00 38.06 75 GLY A C 1
ATOM 563 O O . GLY A 1 75 ? -21.504 -36.932 39.233 1.00 38.06 75 GLY A O 1
ATOM 564 N N . ALA A 1 76 ? -20.133 -37.786 40.805 1.00 42.53 76 ALA A N 1
ATOM 565 C CA . ALA A 1 76 ? -21.006 -38.838 41.301 1.00 42.53 76 ALA A CA 1
ATOM 566 C C . ALA A 1 76 ? -21.213 -38.610 42.807 1.00 42.53 76 ALA A C 1
ATOM 568 O O . ALA A 1 76 ? -20.238 -38.515 43.545 1.00 42.53 76 ALA A O 1
ATOM 569 N N . GLY A 1 77 ? -22.474 -38.570 43.252 1.00 39.38 77 GLY A N 1
ATOM 570 C CA . GLY A 1 77 ? -22.830 -39.034 44.598 1.00 39.38 77 GLY A CA 1
ATOM 571 C C . GLY A 1 77 ? -23.415 -38.031 45.606 1.00 39.38 77 GLY A C 1
ATOM 572 O O . GLY A 1 77 ? -22.683 -37.438 46.380 1.00 39.38 77 GLY A O 1
ATOM 573 N N . VAL A 1 78 ? -24.753 -37.974 45.652 1.00 37.91 78 VAL A N 1
ATOM 574 C CA . VAL A 1 78 ? -25.609 -38.220 46.842 1.00 37.91 78 VAL A CA 1
ATOM 575 C C . VAL A 1 78 ? -25.478 -37.335 48.112 1.00 37.91 78 VAL A C 1
ATOM 577 O O . VAL A 1 78 ? -24.540 -37.435 48.888 1.00 37.91 78 VAL A O 1
ATOM 580 N N . LEU A 1 79 ? -26.566 -36.580 48.353 1.00 45.41 79 LEU A N 1
ATOM 581 C CA . LEU A 1 79 ? -27.300 -36.264 49.603 1.00 45.41 79 LEU A CA 1
ATOM 582 C C . LEU A 1 79 ? -26.572 -36.274 50.970 1.00 45.41 79 LEU A C 1
ATOM 584 O O . LEU A 1 79 ? -26.211 -37.336 51.469 1.00 45.41 79 LEU A O 1
ATOM 588 N N . ARG A 1 80 ? -26.678 -35.156 51.715 1.00 34.69 80 ARG A N 1
ATOM 589 C CA . ARG A 1 80 ? -27.534 -35.044 52.926 1.00 34.69 80 ARG A CA 1
ATOM 590 C C . ARG A 1 80 ? -27.561 -33.627 53.518 1.00 34.69 80 ARG A C 1
ATOM 592 O O . ARG A 1 80 ? -26.558 -32.935 53.607 1.00 34.69 80 ARG A O 1
ATOM 599 N N . SER A 1 81 ? -28.762 -33.258 53.954 1.00 42.94 81 SER A N 1
ATOM 600 C CA . SER A 1 81 ? -29.130 -32.097 54.768 1.00 42.94 81 SER A CA 1
ATOM 601 C C . SER A 1 81 ? -28.577 -32.210 56.189 1.00 42.94 81 SER A C 1
ATOM 603 O O . SER A 1 81 ? -28.812 -33.260 56.780 1.00 42.94 81 SER A O 1
ATOM 605 N N . VAL A 1 82 ? -28.036 -31.127 56.771 1.00 34.34 82 VAL A N 1
ATOM 606 C CA . VAL A 1 82 ? -28.242 -30.747 58.189 1.00 34.34 82 VAL A CA 1
ATOM 607 C C . VAL A 1 82 ? -28.069 -29.222 58.364 1.00 34.34 82 VAL A C 1
ATOM 609 O O . VAL A 1 82 ? -27.140 -28.625 57.829 1.00 34.34 82 VAL A O 1
ATOM 612 N N . LYS A 1 83 ? -28.986 -28.611 59.127 1.00 43.47 83 LYS A N 1
ATOM 613 C CA . LYS A 1 83 ? -28.929 -27.256 59.709 1.00 43.47 83 LYS A CA 1
ATOM 614 C C . LYS A 1 83 ? -27.787 -27.123 60.729 1.00 43.47 83 LYS A C 1
ATOM 616 O O . LYS A 1 83 ? -27.716 -27.955 61.623 1.00 43.47 83 LYS A O 1
ATOM 621 N N . SER A 1 84 ? -27.087 -25.990 60.764 1.00 32.44 84 SER A N 1
ATOM 622 C CA . SER A 1 84 ? -26.679 -25.388 62.046 1.00 32.44 84 SER A CA 1
ATOM 623 C C . SER A 1 84 ? -26.263 -23.926 61.893 1.00 32.44 84 SER A C 1
ATOM 625 O O . SER A 1 84 ? -25.278 -23.595 61.239 1.00 32.44 84 SER A O 1
ATOM 627 N N . THR A 1 85 ? -27.036 -23.072 62.551 1.00 39.91 85 THR A N 1
ATOM 628 C CA . THR A 1 85 ? -26.668 -21.776 63.123 1.00 39.91 85 THR A CA 1
ATOM 629 C C . THR A 1 85 ? -25.391 -21.893 63.965 1.00 39.91 85 THR A C 1
ATOM 631 O O . THR A 1 85 ? -25.254 -22.886 64.671 1.00 39.91 85 THR A O 1
ATOM 634 N N . ILE A 1 86 ? -24.514 -20.882 63.937 1.00 35.28 86 ILE A N 1
ATOM 635 C CA . ILE A 1 86 ? -23.891 -20.208 65.100 1.00 35.28 86 ILE A CA 1
ATOM 636 C C . ILE A 1 86 ? -22.891 -19.149 64.598 1.00 35.28 86 ILE A C 1
ATOM 638 O O . ILE A 1 86 ? -22.117 -19.354 63.668 1.00 35.28 86 ILE A O 1
ATOM 642 N N . SER A 1 87 ? -22.989 -17.994 65.244 1.00 33.59 87 SER A N 1
ATOM 643 C CA . SER A 1 87 ? -22.201 -16.770 65.163 1.00 33.59 87 SER A CA 1
ATOM 644 C C . SER A 1 87 ? -20.727 -16.937 65.567 1.00 33.59 87 SER A C 1
ATOM 646 O O . SER A 1 87 ? -20.413 -17.830 66.346 1.00 33.59 87 SER A O 1
ATOM 648 N N . ALA A 1 88 ? -19.881 -15.975 65.160 1.00 30.52 88 ALA A N 1
ATOM 649 C CA . ALA A 1 88 ? -19.008 -15.160 66.034 1.00 30.52 88 ALA A CA 1
ATOM 650 C C . ALA A 1 88 ? -17.600 -14.862 65.455 1.00 30.52 88 ALA A C 1
ATOM 652 O O . ALA A 1 88 ? -16.765 -15.743 65.318 1.00 30.52 88 ALA A O 1
ATOM 653 N N . THR A 1 89 ? -17.373 -13.559 65.229 1.00 31.88 89 THR A N 1
ATOM 654 C CA . THR A 1 89 ? -16.208 -12.719 65.603 1.00 31.88 89 THR A CA 1
ATOM 655 C C . THR A 1 89 ? -14.756 -13.041 65.223 1.00 31.88 89 THR A C 1
ATOM 657 O O . THR A 1 89 ? -14.269 -14.157 65.353 1.00 31.88 89 THR A O 1
ATOM 660 N N . SER A 1 90 ? -14.040 -11.915 65.042 1.00 32.34 90 SER A N 1
ATOM 661 C CA . SER A 1 90 ? -12.585 -11.671 65.110 1.00 32.34 90 SER A CA 1
ATOM 662 C C . SER A 1 90 ? -11.834 -11.848 63.781 1.00 32.34 90 SER A C 1
ATOM 664 O O . SER A 1 90 ? -12.128 -12.761 63.028 1.00 32.34 90 SER A O 1
ATOM 666 N N . ASN A 1 91 ? -10.866 -11.024 63.378 1.00 33.09 91 ASN A N 1
ATOM 667 C CA . ASN A 1 91 ? -10.303 -9.775 63.895 1.00 33.09 91 ASN A CA 1
ATOM 668 C C . ASN A 1 91 ? -9.533 -9.096 62.740 1.00 33.09 91 ASN A C 1
ATOM 670 O O . ASN A 1 91 ? -8.940 -9.777 61.906 1.00 33.09 91 ASN A O 1
ATOM 674 N N . ALA A 1 92 ? -9.513 -7.761 62.728 1.00 39.12 92 ALA A N 1
ATOM 675 C CA . ALA A 1 92 ? -8.577 -6.944 61.950 1.00 39.12 92 ALA A CA 1
ATOM 676 C C . ALA A 1 92 ? -7.126 -7.087 62.478 1.00 39.12 92 ALA A C 1
ATOM 678 O O . ALA A 1 92 ? -6.925 -7.612 63.577 1.00 39.12 92 ALA A O 1
ATOM 679 N N . PRO A 1 93 ? -6.119 -6.546 61.763 1.00 43.78 93 PRO A N 1
ATOM 680 C CA . PRO A 1 93 ? -5.599 -5.265 62.247 1.00 43.78 93 PRO A CA 1
ATOM 681 C C . PRO A 1 93 ? -5.266 -4.236 61.151 1.00 43.78 93 PRO A C 1
ATOM 683 O O . PRO A 1 93 ? -4.677 -4.533 60.116 1.00 43.78 93 PRO A O 1
ATOM 686 N N . ASN A 1 94 ? -5.618 -2.990 61.473 1.00 37.16 94 ASN A N 1
ATOM 687 C CA . ASN A 1 94 ? -5.152 -1.739 60.873 1.00 37.16 94 ASN A CA 1
ATOM 688 C C . ASN A 1 94 ? -3.702 -1.424 61.271 1.00 37.16 94 ASN A C 1
ATOM 690 O O . ASN A 1 94 ? -3.272 -1.838 62.347 1.00 37.16 94 ASN A O 1
ATOM 694 N N . THR A 1 95 ? -3.016 -0.584 60.478 1.00 35.66 95 THR A N 1
ATOM 695 C CA . THR A 1 95 ? -2.233 0.629 60.870 1.00 35.66 95 THR A CA 1
ATOM 696 C C . THR A 1 95 ? -1.329 1.094 59.698 1.00 35.66 95 THR A C 1
ATOM 698 O O . THR A 1 95 ? -1.074 0.306 58.793 1.00 35.66 95 THR A O 1
ATOM 701 N N . PRO A 1 96 ? -0.803 2.338 59.669 1.00 48.12 96 PRO A N 1
ATOM 702 C CA . PRO A 1 96 ? -1.544 3.596 59.717 1.00 48.12 96 PRO A CA 1
ATOM 703 C C . PRO A 1 96 ? -1.093 4.619 58.642 1.00 48.12 96 PRO A C 1
ATOM 705 O O . PRO A 1 96 ? 0.007 4.584 58.096 1.00 48.12 96 PRO A O 1
ATOM 708 N N . VAL A 1 97 ? -1.968 5.598 58.411 1.00 38.69 97 VAL A N 1
ATOM 709 C CA . VAL A 1 97 ? -1.735 6.844 57.668 1.00 38.69 97 VAL A CA 1
ATOM 710 C C . VAL A 1 97 ? -0.771 7.748 58.444 1.00 38.69 97 VAL A C 1
ATOM 712 O O . VAL A 1 97 ? -0.979 7.970 59.635 1.00 38.69 97 VAL A O 1
ATOM 715 N N . ASN A 1 98 ? 0.216 8.345 57.766 1.00 32.12 98 ASN A N 1
ATOM 716 C CA . ASN A 1 98 ? 0.960 9.486 58.298 1.00 32.12 98 ASN A CA 1
ATOM 717 C C . ASN A 1 98 ? 0.978 10.636 57.278 1.00 32.12 98 ASN A C 1
ATOM 719 O O . ASN A 1 98 ? 1.581 10.537 56.210 1.00 32.12 98 ASN A O 1
ATOM 723 N N . ARG A 1 99 ? 0.263 11.716 57.614 1.00 35.03 99 ARG A N 1
ATOM 724 C CA . ARG A 1 99 ? 0.309 13.020 56.945 1.00 35.03 99 ARG A CA 1
ATOM 725 C C . ARG A 1 99 ? 1.416 13.835 57.599 1.00 35.03 99 ARG A C 1
ATOM 727 O O . ARG A 1 99 ? 1.402 13.978 58.817 1.00 35.03 99 ARG A O 1
ATOM 734 N N . ASN A 1 100 ? 2.277 14.464 56.805 1.00 33.91 100 ASN A N 1
ATOM 735 C CA . ASN A 1 100 ? 3.001 15.635 57.281 1.00 33.91 100 ASN A CA 1
ATOM 736 C C . ASN A 1 100 ? 3.077 16.718 56.200 1.00 33.91 100 ASN A C 1
ATOM 738 O O . ASN A 1 100 ? 3.389 16.451 55.041 1.00 33.91 100 ASN A O 1
ATOM 742 N N . ILE A 1 101 ? 2.724 17.930 56.619 1.00 39.22 101 ILE A N 1
ATOM 743 C CA . ILE A 1 101 ? 2.665 19.182 55.863 1.00 39.22 101 ILE A CA 1
ATOM 744 C C . ILE A 1 101 ? 3.976 19.937 56.116 1.00 39.22 101 ILE A C 1
ATOM 746 O O . ILE A 1 101 ? 4.409 20.008 57.265 1.00 39.22 101 ILE A O 1
ATOM 750 N N . GLY A 1 102 ? 4.564 20.569 55.091 1.00 32.41 102 GLY A N 1
ATOM 751 C CA . GLY A 1 102 ? 5.512 21.666 55.325 1.00 32.41 102 GLY A CA 1
ATOM 752 C C . GLY A 1 102 ? 6.520 21.996 54.218 1.00 32.41 102 GLY A C 1
ATOM 753 O O . GLY A 1 102 ? 7.566 21.370 54.128 1.00 32.41 102 GLY A O 1
ATOM 754 N N . ASN A 1 103 ? 6.253 23.123 53.545 1.00 33.53 103 ASN A N 1
ATOM 755 C CA . ASN A 1 103 ? 7.200 24.184 53.156 1.00 33.53 103 ASN A CA 1
ATOM 756 C C . ASN A 1 103 ? 7.990 24.117 51.828 1.00 33.53 103 ASN A C 1
ATOM 758 O O . ASN A 1 103 ? 9.025 23.477 51.705 1.00 33.53 103 ASN A O 1
ATOM 762 N N . ASN A 1 104 ? 7.551 24.985 50.904 1.00 36.16 104 ASN A N 1
ATOM 763 C CA . ASN A 1 104 ? 8.312 26.048 50.225 1.00 36.16 104 ASN A CA 1
ATOM 764 C C . ASN A 1 104 ? 9.815 25.832 49.951 1.00 36.16 104 ASN A C 1
ATOM 766 O O . ASN A 1 104 ? 10.628 25.990 50.861 1.00 36.16 104 ASN A O 1
ATOM 770 N N . ARG A 1 105 ? 10.195 25.777 48.661 1.00 38.41 105 ARG A N 1
ATOM 771 C CA . ARG A 1 105 ? 11.273 26.618 48.091 1.00 38.41 105 ARG A CA 1
ATOM 772 C C . ARG A 1 105 ? 11.295 26.617 46.555 1.00 38.41 105 ARG A C 1
ATOM 774 O O . ARG A 1 105 ? 11.125 25.595 45.909 1.00 38.41 105 ARG A O 1
ATOM 781 N N . LYS A 1 106 ? 11.512 27.823 46.020 1.00 47.00 106 LYS A N 1
ATOM 782 C CA . LYS A 1 106 ? 11.691 28.208 44.610 1.00 47.00 106 LYS A CA 1
ATOM 783 C C . LYS A 1 106 ? 13.083 27.825 44.071 1.00 47.00 106 LYS A C 1
ATOM 785 O O . LYS A 1 106 ? 14.019 27.765 44.868 1.00 47.00 106 LYS A O 1
ATOM 790 N N . ARG A 1 107 ? 13.197 27.840 42.727 1.00 34.47 107 ARG A N 1
ATOM 791 C CA . ARG A 1 107 ? 14.385 27.815 41.819 1.00 34.47 107 ARG A CA 1
ATOM 792 C C . ARG A 1 107 ? 14.654 26.439 41.202 1.00 34.47 107 ARG A C 1
ATOM 794 O O . ARG A 1 107 ? 14.505 25.448 41.892 1.00 34.47 107 ARG A O 1
ATOM 801 N N . ALA A 1 108 ? 15.120 26.302 39.963 1.00 35.47 108 ALA A N 1
ATOM 802 C CA . ALA A 1 108 ? 15.233 27.178 38.790 1.00 35.47 108 ALA A CA 1
ATOM 803 C C . ALA A 1 108 ? 15.423 26.247 37.571 1.00 35.47 108 ALA A C 1
ATOM 805 O O . ALA A 1 108 ? 15.865 25.112 37.737 1.00 35.47 108 ALA A O 1
ATOM 806 N N . PHE A 1 109 ? 15.084 26.737 36.380 1.00 38.31 109 PHE A N 1
ATOM 807 C CA . PHE A 1 109 ? 15.320 26.093 35.088 1.00 38.31 109 PHE A CA 1
ATOM 808 C C . PHE A 1 109 ? 16.799 25.756 34.849 1.00 38.31 109 PHE A C 1
ATOM 810 O O . PHE A 1 109 ? 17.658 26.612 35.065 1.00 38.31 109 PHE A O 1
ATOM 817 N N . SER A 1 110 ? 17.064 24.565 34.309 1.00 35.06 110 SER A N 1
ATOM 818 C CA . SER A 1 110 ? 18.182 24.336 33.388 1.00 35.06 110 SER A CA 1
ATOM 819 C C . SER A 1 110 ? 17.990 23.053 32.580 1.00 35.06 110 SER A C 1
ATOM 821 O O . SER A 1 110 ? 17.739 21.986 33.145 1.00 35.06 110 SER A O 1
ATOM 823 N N . ASP A 1 111 ? 18.154 23.220 31.272 1.00 34.72 111 ASP A N 1
ATOM 824 C CA . ASP A 1 111 ? 18.309 22.228 30.212 1.00 34.72 111 ASP A CA 1
ATOM 825 C C . ASP A 1 111 ? 19.380 21.167 30.504 1.00 34.72 111 ASP A C 1
ATOM 827 O O . ASP A 1 111 ? 20.397 21.473 31.128 1.00 34.72 111 ASP A O 1
ATOM 831 N N . ALA A 1 112 ? 19.187 19.955 29.971 1.00 36.84 112 ALA A N 1
ATOM 832 C CA . ALA A 1 112 ? 20.214 19.250 29.194 1.00 36.84 112 ALA A CA 1
ATOM 833 C C . ALA A 1 112 ? 19.694 17.907 28.656 1.00 36.84 112 ALA A C 1
ATOM 835 O O . ALA A 1 112 ? 19.265 17.030 29.409 1.00 36.84 112 ALA A O 1
ATOM 836 N N . ASP A 1 113 ? 19.827 17.761 27.340 1.00 39.81 113 ASP A N 1
ATOM 837 C CA . ASP A 1 113 ? 19.816 16.509 26.595 1.00 39.81 113 ASP A CA 1
ATOM 838 C C . ASP A 1 113 ? 20.861 15.515 27.122 1.00 39.81 113 ASP A C 1
ATOM 840 O O . ASP A 1 113 ? 21.986 15.878 27.472 1.00 39.81 113 ASP A O 1
ATOM 844 N N . GLY A 1 114 ? 20.506 14.231 27.118 1.00 34.84 114 GLY A N 1
ATOM 845 C CA . GLY A 1 114 ? 21.416 13.155 27.492 1.00 34.84 114 GLY A CA 1
ATOM 846 C C . GLY A 1 114 ? 20.956 11.806 26.959 1.00 34.84 114 GLY A C 1
ATOM 847 O O . GLY A 1 114 ? 20.216 11.087 27.627 1.00 34.84 114 GLY A O 1
ATOM 848 N N . PHE A 1 115 ? 21.424 11.462 25.756 1.00 38.59 115 PHE A N 1
ATOM 849 C CA . PHE A 1 115 ? 21.416 10.102 25.216 1.00 38.59 115 PHE A CA 1
ATOM 850 C C . PHE A 1 115 ? 22.059 9.139 26.224 1.00 38.59 115 PHE A C 1
ATOM 852 O O . PHE A 1 115 ? 23.220 9.308 26.597 1.00 38.59 115 PHE A O 1
ATOM 859 N N . SER A 1 116 ? 21.314 8.118 26.650 1.00 36.62 116 SER A N 1
ATOM 860 C CA . SER A 1 116 ? 21.816 7.058 27.523 1.00 36.62 116 SER A CA 1
ATOM 861 C C . SER A 1 116 ? 21.660 5.708 26.829 1.00 36.62 116 SER A C 1
ATOM 863 O O . SER A 1 116 ? 20.556 5.210 26.621 1.00 36.62 116 SER A O 1
ATOM 865 N N . SER A 1 117 ? 22.816 5.178 26.436 1.00 46.00 117 SER A N 1
ATOM 866 C CA . SER A 1 117 ? 23.076 3.817 25.982 1.00 46.00 117 SER A CA 1
ATOM 867 C C . SER A 1 117 ? 23.675 3.048 27.156 1.00 46.00 117 SER A C 1
ATOM 869 O O . SER A 1 117 ? 24.690 3.490 27.697 1.00 46.00 117 SER A O 1
ATOM 871 N N . SER A 1 118 ? 23.099 1.901 27.513 1.00 38.09 118 SER A N 1
ATOM 872 C CA . SER A 1 118 ? 23.791 0.862 28.285 1.00 38.09 118 SER A CA 1
ATOM 873 C C . SER A 1 118 ? 23.073 -0.484 28.159 1.00 38.09 118 SER A C 1
ATOM 875 O O . SER A 1 118 ? 21.963 -0.649 28.660 1.00 38.09 118 SER A O 1
ATOM 877 N N . ASP A 1 119 ? 23.681 -1.374 27.382 1.00 38.62 119 ASP A N 1
ATOM 878 C CA . ASP A 1 119 ? 24.397 -2.580 27.820 1.00 38.62 119 ASP A CA 1
ATOM 879 C C . ASP A 1 119 ? 23.895 -3.491 28.964 1.00 38.62 119 ASP A C 1
ATOM 881 O O . ASP A 1 119 ? 23.519 -3.057 30.051 1.00 38.62 119 ASP A O 1
ATOM 885 N N . GLU A 1 120 ? 24.130 -4.778 28.673 1.00 36.69 120 GLU A N 1
ATOM 886 C CA . GLU A 1 120 ? 24.547 -5.906 29.521 1.00 36.69 120 GLU A CA 1
ATOM 887 C C . GLU A 1 120 ? 23.548 -6.636 30.443 1.00 36.69 120 GLU A C 1
ATOM 889 O O . GLU A 1 120 ? 23.032 -6.139 31.443 1.00 36.69 120 GLU A O 1
ATOM 894 N N . SER A 1 121 ? 23.407 -7.941 30.180 1.00 38.84 121 SER A N 1
ATOM 895 C CA . SER A 1 121 ? 23.073 -8.952 31.185 1.00 38.84 121 SER A CA 1
ATOM 896 C C . SER A 1 121 ? 23.901 -10.217 30.962 1.00 38.84 121 SER A C 1
ATOM 898 O O . SER A 1 121 ? 23.902 -10.812 29.887 1.00 38.84 121 SER A O 1
ATOM 900 N N . LEU A 1 122 ? 24.630 -10.586 32.015 1.00 40.31 122 LEU A N 1
ATOM 901 C CA . LEU A 1 122 ? 25.512 -11.742 32.127 1.00 40.31 122 LEU A CA 1
ATOM 902 C C . LEU A 1 122 ? 24.806 -12.931 32.808 1.00 40.31 122 LEU A C 1
ATOM 904 O O . LEU A 1 122 ? 23.935 -12.736 33.653 1.00 40.31 122 LEU A O 1
ATOM 908 N N . LEU A 1 123 ? 25.381 -14.119 32.550 1.00 36.25 123 LEU A N 1
ATOM 909 C CA . LEU A 1 123 ? 25.503 -15.334 33.389 1.00 36.25 123 LEU A CA 1
ATOM 910 C C . LEU A 1 123 ? 24.621 -16.547 33.035 1.00 36.25 123 LEU A C 1
ATOM 912 O O . LEU A 1 123 ? 23.476 -16.617 33.464 1.00 36.25 123 LEU A O 1
ATOM 916 N N . THR A 1 124 ? 25.221 -17.597 32.440 1.00 36.78 124 THR A N 1
ATOM 917 C CA . THR A 1 124 ? 25.422 -18.946 33.058 1.00 36.78 124 THR A CA 1
ATOM 918 C C . THR A 1 124 ? 26.368 -19.847 32.203 1.00 36.78 124 THR A C 1
ATOM 920 O O . THR A 1 124 ? 26.578 -19.536 31.033 1.00 36.78 124 THR A O 1
ATOM 923 N N . PRO A 1 125 ? 27.020 -20.894 32.776 1.00 50.09 125 PRO A N 1
ATOM 924 C CA . PRO A 1 125 ? 28.329 -21.421 32.341 1.00 50.09 125 PRO A CA 1
ATOM 925 C C . PRO A 1 125 ? 28.337 -22.734 31.511 1.00 50.09 125 PRO A C 1
ATOM 927 O O . PRO A 1 125 ? 27.348 -23.454 31.431 1.00 50.09 125 PRO A O 1
ATOM 930 N N . LEU A 1 126 ? 29.528 -23.018 30.952 1.00 37.31 126 LEU A N 1
ATOM 931 C CA . LEU A 1 126 ? 29.978 -24.121 30.066 1.00 37.31 126 LEU A CA 1
ATOM 932 C C . LEU A 1 126 ? 29.961 -25.549 30.668 1.00 37.31 126 LEU A C 1
ATOM 934 O O . LEU A 1 126 ? 29.924 -25.706 31.890 1.00 37.31 126 LEU A O 1
ATOM 938 N N . PRO A 1 127 ? 30.117 -26.590 29.812 1.00 49.56 127 PRO A N 1
ATOM 939 C CA . PRO A 1 127 ? 31.405 -27.320 29.742 1.00 49.56 127 PRO A CA 1
ATOM 940 C C . PRO A 1 127 ? 31.894 -27.642 28.291 1.00 49.56 127 PRO A C 1
ATOM 942 O O . PRO A 1 127 ? 31.203 -27.310 27.329 1.00 49.56 127 PRO A O 1
ATOM 945 N N . PRO A 1 128 ? 33.120 -28.196 28.105 1.00 50.78 128 PRO A N 1
ATOM 946 C CA . PRO A 1 128 ? 34.046 -27.788 27.037 1.00 50.78 128 PRO A CA 1
ATOM 947 C C . PRO A 1 128 ? 34.228 -28.815 25.907 1.00 50.78 128 PRO A C 1
ATOM 949 O O . PRO A 1 128 ? 34.123 -30.010 26.161 1.00 50.78 128 PRO A O 1
ATOM 952 N N . SER A 1 129 ? 34.651 -28.372 24.710 1.00 30.11 129 SER A N 1
ATOM 953 C CA . SER A 1 129 ? 35.682 -29.083 23.929 1.00 30.11 129 SER A CA 1
ATOM 954 C C . SER A 1 129 ? 36.181 -28.322 22.684 1.00 30.11 129 SER A C 1
ATOM 956 O O . SER A 1 129 ? 35.403 -27.732 21.946 1.00 30.11 129 SER A O 1
ATOM 958 N N . VAL A 1 130 ? 37.484 -28.494 22.441 1.00 34.78 130 VAL A N 1
ATOM 959 C CA . VAL A 1 130 ? 38.285 -28.317 21.212 1.00 34.78 130 VAL A CA 1
ATOM 960 C C . VAL A 1 130 ? 38.744 -26.909 20.800 1.00 34.78 130 VAL A C 1
ATOM 962 O O . VAL A 1 130 ? 37.998 -25.957 20.611 1.00 34.78 130 VAL A O 1
ATOM 965 N N . GLN A 1 131 ? 40.067 -26.849 20.668 1.00 35.34 131 GLN A N 1
ATOM 966 C CA . GLN A 1 131 ? 40.961 -25.725 20.452 1.00 35.34 131 GLN A CA 1
ATOM 967 C C . GLN A 1 131 ? 40.982 -25.272 18.986 1.00 35.34 131 GLN A C 1
ATOM 969 O O . GLN A 1 131 ? 41.067 -26.102 18.086 1.00 35.34 131 GLN A O 1
ATOM 974 N N . SER A 1 132 ? 41.065 -23.961 18.751 1.00 33.78 132 SER A N 1
ATOM 975 C CA . SER A 1 132 ? 41.895 -23.422 17.670 1.00 33.78 132 SER A CA 1
ATOM 976 C C . SER A 1 132 ? 42.263 -21.968 17.964 1.00 33.78 132 SER A C 1
ATOM 978 O O . SER A 1 132 ? 41.421 -21.086 18.106 1.00 33.78 132 SER A O 1
ATOM 980 N N . SER A 1 133 ? 43.562 -21.758 18.103 1.00 36.09 133 SER A N 1
ATOM 981 C CA . SER A 1 133 ? 44.270 -20.499 18.294 1.00 36.09 133 SER A CA 1
ATOM 982 C C . SER A 1 133 ? 44.159 -19.561 17.091 1.00 36.09 133 SER A C 1
ATOM 984 O O . SER A 1 133 ? 44.392 -20.010 15.970 1.00 36.09 133 SER A O 1
ATOM 986 N N . LYS A 1 134 ? 43.964 -18.254 17.332 1.00 34.72 134 LYS A N 1
ATOM 987 C CA . LYS A 1 134 ? 44.633 -17.155 16.603 1.00 34.72 134 LYS A CA 1
ATOM 988 C C . LYS A 1 134 ? 44.480 -15.816 17.343 1.00 34.72 134 LYS A C 1
ATOM 990 O O . LYS A 1 134 ? 43.488 -15.546 18.008 1.00 34.72 134 LYS A O 1
ATOM 995 N N . SER A 1 135 ? 45.558 -15.048 17.280 1.00 35.88 135 SER A N 1
ATOM 996 C CA . SER A 1 135 ? 45.973 -13.915 18.110 1.00 35.88 135 SER A CA 1
ATOM 997 C C . SER A 1 135 ? 45.278 -12.585 17.799 1.00 35.88 135 SER A C 1
ATOM 999 O O . SER A 1 135 ? 45.103 -12.230 16.639 1.00 35.88 135 SER A O 1
ATOM 1001 N N . VAL A 1 136 ? 44.996 -11.811 18.854 1.00 31.50 136 VAL A N 1
ATOM 1002 C CA . VAL A 1 136 ? 44.466 -10.437 18.823 1.00 31.50 136 VAL A CA 1
ATOM 1003 C C . VAL A 1 136 ? 45.593 -9.432 19.082 1.00 31.50 136 VAL A C 1
ATOM 1005 O O . VAL A 1 136 ? 46.207 -9.451 20.150 1.00 31.50 136 VAL A O 1
ATOM 1008 N N . THR A 1 137 ? 45.816 -8.498 18.156 1.00 38.09 137 THR A N 1
ATOM 1009 C CA . THR A 1 137 ? 46.609 -7.276 18.368 1.00 38.09 137 THR A CA 1
ATOM 1010 C C . THR A 1 137 ? 45.697 -6.049 18.418 1.00 38.09 137 THR A C 1
ATOM 1012 O O . THR A 1 137 ? 44.929 -5.755 17.510 1.00 38.09 137 THR A O 1
ATOM 1015 N N . LYS A 1 138 ? 45.790 -5.323 19.536 1.00 39.28 138 LYS A N 1
ATOM 1016 C CA . LYS A 1 138 ? 45.198 -4.001 19.788 1.00 39.28 138 LYS A CA 1
ATOM 1017 C C . LYS A 1 138 ? 45.948 -2.922 18.993 1.00 39.28 138 LYS A C 1
ATOM 1019 O O . LYS A 1 138 ? 47.174 -2.924 19.072 1.00 39.28 138 LYS A O 1
ATOM 1024 N N . ARG A 1 139 ? 45.249 -1.899 18.467 1.00 33.84 139 ARG A N 1
ATOM 1025 C CA . ARG A 1 139 ? 45.346 -0.476 18.909 1.00 33.84 139 ARG A CA 1
ATOM 1026 C C . ARG A 1 139 ? 44.824 0.569 17.895 1.00 33.84 139 ARG A C 1
ATOM 1028 O O . ARG A 1 139 ? 45.157 0.517 16.725 1.00 33.84 139 ARG A O 1
ATOM 1035 N N . LYS A 1 140 ? 44.256 1.624 18.511 1.00 36.19 140 LYS A N 1
ATOM 1036 C CA . LYS A 1 140 ? 44.340 3.083 18.238 1.00 36.19 140 LYS A CA 1
ATOM 1037 C C . LYS A 1 140 ? 43.306 3.755 17.315 1.00 36.19 140 LYS A C 1
ATOM 1039 O O . LYS A 1 140 ? 43.224 3.500 16.127 1.00 36.19 140 LYS A O 1
ATOM 1044 N N . ALA A 1 141 ? 42.608 4.713 17.934 1.00 42.16 141 ALA A N 1
ATOM 1045 C CA . ALA A 1 141 ? 41.768 5.752 17.344 1.00 42.16 141 ALA A CA 1
ATOM 1046 C C . ALA A 1 141 ? 42.607 6.934 16.802 1.00 42.16 141 ALA A C 1
ATOM 1048 O O . ALA A 1 141 ? 43.685 7.186 17.355 1.00 42.16 141 ALA A O 1
ATOM 1049 N N . PRO A 1 142 ? 42.121 7.694 15.797 1.00 47.97 142 PRO A N 1
ATOM 1050 C CA . PRO A 1 142 ? 42.822 8.864 15.281 1.00 47.97 142 PRO A CA 1
ATOM 1051 C C . PRO A 1 142 ? 42.306 10.196 15.860 1.00 47.97 142 PRO A C 1
ATOM 1053 O O . PRO A 1 142 ? 41.106 10.450 15.947 1.00 47.97 142 PRO A O 1
ATOM 1056 N N . LEU A 1 143 ? 43.269 11.050 16.219 1.00 37.66 143 LEU A N 1
ATOM 1057 C CA . LEU A 1 143 ? 43.143 12.493 16.444 1.00 37.66 143 LEU A CA 1
ATOM 1058 C C . LEU A 1 143 ? 43.002 13.202 15.084 1.00 37.66 143 LEU A C 1
ATOM 1060 O O . LEU A 1 143 ? 43.692 12.827 14.135 1.00 37.66 143 LEU A O 1
ATOM 1064 N N . ARG A 1 144 ? 42.171 14.246 14.995 1.00 37.66 144 ARG A N 1
ATOM 1065 C CA . ARG A 1 144 ? 42.038 15.100 13.805 1.00 37.66 144 ARG A CA 1
ATOM 1066 C C . ARG A 1 144 ? 42.333 16.550 14.200 1.00 37.66 144 ARG A C 1
ATOM 1068 O O . ARG A 1 144 ? 41.489 17.194 14.810 1.00 37.66 144 ARG A O 1
ATOM 1075 N N . ASP A 1 145 ? 43.519 17.027 13.835 1.00 35.53 145 ASP A N 1
ATOM 1076 C CA . ASP A 1 145 ? 43.883 18.445 13.777 1.00 35.53 145 ASP A CA 1
ATOM 1077 C C . ASP A 1 145 ? 44.092 18.805 12.300 1.00 35.53 145 ASP A C 1
ATOM 1079 O O . ASP A 1 145 ? 44.818 18.111 11.587 1.00 35.53 145 ASP A O 1
ATOM 1083 N N . THR A 1 146 ? 43.466 19.886 11.831 1.00 37.53 146 THR A N 1
ATOM 1084 C CA . THR A 1 146 ? 43.718 20.463 10.497 1.00 37.53 146 THR A CA 1
ATOM 1085 C C . THR A 1 146 ? 43.811 21.988 10.601 1.00 37.53 146 THR A C 1
ATOM 1087 O O . THR A 1 146 ? 42.921 22.589 11.207 1.00 37.53 146 THR A O 1
ATOM 1090 N N . PRO A 1 147 ? 44.849 22.623 10.019 1.00 44.81 147 PRO A N 1
ATOM 1091 C CA . PRO A 1 147 ? 45.049 24.070 10.050 1.00 44.81 147 PRO A CA 1
ATOM 1092 C C . PRO A 1 147 ? 44.448 24.790 8.827 1.00 44.81 147 PRO A C 1
ATOM 1094 O O . PRO A 1 147 ? 44.443 24.270 7.712 1.00 44.81 147 PRO A O 1
ATOM 1097 N N . SER A 1 148 ? 43.982 26.022 9.046 1.00 36.81 148 SER A N 1
ATOM 1098 C CA . SER A 1 148 ? 43.470 26.956 8.029 1.00 36.81 148 SER A CA 1
ATOM 1099 C C . SER A 1 148 ? 44.593 27.734 7.318 1.00 36.81 148 SER A C 1
ATOM 1101 O O . SER A 1 148 ? 45.556 28.117 7.986 1.00 36.81 148 SER A O 1
ATOM 1103 N N . PRO A 1 149 ? 44.462 28.073 6.018 1.00 51.28 149 PRO A N 1
ATOM 1104 C CA . PRO A 1 149 ? 45.365 29.004 5.340 1.00 51.28 149 PRO A CA 1
ATOM 1105 C C . PRO A 1 149 ? 44.832 30.461 5.302 1.00 51.28 149 PRO A C 1
ATOM 1107 O O . PRO A 1 149 ? 43.622 30.680 5.420 1.00 51.28 149 PRO A O 1
ATOM 1110 N N . PRO A 1 150 ? 45.719 31.468 5.138 1.00 47.31 150 PRO A N 1
ATOM 1111 C CA . PRO A 1 150 ? 45.400 32.891 5.277 1.00 47.31 150 PRO A CA 1
ATOM 1112 C C . PRO A 1 150 ? 44.957 33.544 3.955 1.00 47.31 150 PRO A C 1
ATOM 1114 O O . PRO A 1 150 ? 45.501 33.258 2.891 1.00 47.31 150 PRO A O 1
ATOM 1117 N N . GLY A 1 151 ? 44.000 34.474 4.033 1.00 33.16 151 GLY A N 1
ATOM 1118 C CA . GLY A 1 151 ? 43.574 35.318 2.910 1.00 33.16 151 GLY A CA 1
ATOM 1119 C C . GLY A 1 151 ? 44.235 36.706 2.940 1.00 33.16 151 GLY A C 1
ATOM 1120 O O . GLY A 1 151 ? 44.384 37.268 4.028 1.00 33.16 151 GLY A O 1
ATOM 1121 N N . PRO A 1 152 ? 44.614 37.290 1.786 1.00 47.06 152 PRO A N 1
ATOM 1122 C CA . PRO A 1 152 ? 45.153 38.642 1.728 1.00 47.06 152 PRO A CA 1
ATOM 1123 C C . PRO A 1 152 ? 44.057 39.697 1.513 1.00 47.06 152 PRO A C 1
ATOM 1125 O O . PRO A 1 152 ? 43.150 39.547 0.695 1.00 47.06 152 PRO A O 1
ATOM 1128 N N . SER A 1 153 ? 44.192 40.800 2.245 1.00 38.56 153 SER A N 1
ATOM 1129 C CA . SER A 1 153 ? 43.461 42.054 2.079 1.00 38.56 153 SER A CA 1
ATOM 1130 C C . SER A 1 153 ? 44.004 42.859 0.897 1.00 38.56 153 SER A C 1
ATOM 1132 O O . SER A 1 153 ? 45.213 43.068 0.854 1.00 38.56 153 SER A O 1
ATOM 1134 N N . PHE A 1 154 ? 43.149 43.433 0.047 1.00 36.28 154 PHE A N 1
ATOM 1135 C CA . PHE A 1 154 ? 43.476 44.671 -0.672 1.00 36.28 154 PHE A CA 1
ATOM 1136 C C . PHE A 1 154 ? 42.248 45.564 -0.885 1.00 36.28 154 PHE A C 1
ATOM 1138 O O . PHE A 1 154 ? 41.101 45.137 -0.791 1.00 36.28 154 PHE A O 1
ATOM 1145 N N . ALA A 1 155 ? 42.571 46.842 -1.057 1.00 34.59 155 ALA A N 1
ATOM 1146 C CA . ALA A 1 155 ? 41.809 48.031 -0.730 1.00 34.59 155 ALA A CA 1
ATOM 1147 C C . ALA A 1 155 ? 40.927 48.582 -1.872 1.00 34.59 155 ALA A C 1
ATOM 1149 O O . ALA A 1 155 ? 40.790 48.002 -2.942 1.00 34.59 155 ALA A O 1
ATOM 1150 N N . ALA A 1 156 ? 40.314 49.726 -1.572 1.00 34.91 156 ALA A N 1
ATOM 1151 C CA . ALA A 1 156 ? 39.213 50.396 -2.247 1.00 34.91 156 ALA A CA 1
ATOM 1152 C C . ALA A 1 156 ? 39.527 51.196 -3.540 1.00 34.91 156 ALA A C 1
ATOM 1154 O O . ALA A 1 156 ? 40.636 51.690 -3.726 1.00 34.91 156 ALA A O 1
ATOM 1155 N N . ALA A 1 157 ? 38.423 51.475 -4.267 1.00 32.53 157 ALA A N 1
ATOM 1156 C CA . ALA A 1 157 ? 38.099 52.650 -5.116 1.00 32.53 157 ALA A CA 1
ATOM 1157 C C . ALA A 1 157 ? 38.460 52.612 -6.641 1.00 32.53 157 ALA A C 1
ATOM 1159 O O . ALA A 1 157 ? 39.178 51.718 -7.069 1.00 32.53 157 ALA A O 1
ATOM 1160 N N . PRO A 1 158 ? 37.953 53.548 -7.496 1.00 58.09 158 PRO A N 1
ATOM 1161 C CA . PRO A 1 158 ? 36.577 53.575 -8.046 1.00 58.09 158 PRO A CA 1
ATOM 1162 C C . PRO A 1 158 ? 36.466 53.895 -9.579 1.00 58.09 158 PRO A C 1
ATOM 1164 O O . PRO A 1 158 ? 37.441 54.266 -10.220 1.00 58.09 158 PRO A O 1
ATOM 1167 N N . ASN A 1 159 ? 35.220 53.913 -10.102 1.00 32.78 159 ASN A N 1
ATOM 1168 C CA . ASN A 1 159 ? 34.687 54.696 -11.256 1.00 32.78 159 ASN A CA 1
ATOM 1169 C C . ASN A 1 159 ? 35.032 54.331 -12.731 1.00 32.78 159 ASN A C 1
ATOM 1171 O O . ASN A 1 159 ? 36.167 54.520 -13.151 1.00 32.78 159 ASN A O 1
ATOM 1175 N N . ARG A 1 160 ? 34.003 54.053 -13.575 1.00 31.42 160 ARG A N 1
ATOM 1176 C CA . ARG A 1 160 ? 33.569 54.878 -14.752 1.00 31.42 160 ARG A CA 1
ATOM 1177 C C . ARG A 1 160 ? 32.578 54.194 -15.733 1.00 31.42 160 ARG A C 1
ATOM 1179 O O . ARG A 1 160 ? 32.809 53.077 -16.162 1.00 31.42 160 ARG A O 1
ATOM 1186 N N . ASN A 1 161 ? 31.593 55.006 -16.163 1.00 30.02 161 ASN A N 1
ATOM 1187 C CA . ASN A 1 161 ? 30.957 55.185 -17.496 1.00 30.02 161 ASN A CA 1
ATOM 1188 C C . ASN A 1 161 ? 30.280 53.996 -18.218 1.00 30.02 161 ASN A C 1
ATOM 1190 O O . ASN A 1 161 ? 30.906 52.989 -18.500 1.00 30.02 161 ASN A O 1
ATOM 1194 N N . ARG A 1 162 ? 28.967 54.048 -18.515 1.00 34.59 162 ARG A N 1
ATOM 1195 C CA . ARG A 1 162 ? 28.223 54.897 -19.492 1.00 34.59 162 ARG A CA 1
ATOM 1196 C C . ARG A 1 162 ? 28.524 54.520 -20.948 1.00 34.59 162 ARG A C 1
ATOM 1198 O O . ARG A 1 162 ? 29.599 54.855 -21.421 1.00 34.59 162 ARG A O 1
ATOM 1205 N N . LEU A 1 163 ? 27.519 53.998 -21.665 1.00 32.94 163 LEU A N 1
ATOM 1206 C CA . LEU A 1 163 ? 27.251 54.307 -23.080 1.00 32.94 163 LEU A CA 1
ATOM 1207 C C . LEU A 1 163 ? 25.832 53.868 -23.486 1.00 32.94 163 LEU A C 1
ATOM 1209 O O . LEU A 1 163 ? 25.407 52.747 -23.234 1.00 32.94 163 LEU A O 1
ATOM 1213 N N . GLN A 1 164 ? 25.110 54.817 -24.078 1.00 47.22 164 GLN A N 1
ATOM 1214 C CA . GLN A 1 164 ? 23.836 54.654 -24.774 1.00 47.22 164 GLN A CA 1
ATOM 1215 C C . GLN A 1 164 ? 24.114 54.270 -26.233 1.00 47.22 164 GLN A C 1
ATOM 1217 O O . GLN A 1 164 ? 25.113 54.732 -26.781 1.00 47.22 164 GLN A O 1
ATOM 1222 N N . HIS A 1 165 ? 23.197 53.559 -26.897 1.00 29.38 165 HIS A N 1
ATOM 1223 C CA . HIS A 1 165 ? 22.998 53.775 -28.331 1.00 29.38 165 HIS A CA 1
ATOM 1224 C C . HIS A 1 165 ? 21.569 53.473 -28.797 1.00 29.38 165 HIS A C 1
ATOM 1226 O O . HIS A 1 165 ? 20.863 52.624 -28.264 1.00 29.38 165 HIS A O 1
ATOM 1232 N N . THR A 1 166 ? 21.174 54.277 -29.774 1.00 31.98 166 THR A N 1
ATOM 1233 C CA . THR A 1 166 ? 19.847 54.650 -30.261 1.00 31.98 166 THR A CA 1
ATOM 1234 C C . THR A 1 166 ? 19.427 53.943 -31.557 1.00 31.98 166 THR A C 1
ATOM 1236 O O . THR A 1 166 ? 20.279 53.707 -32.403 1.00 31.98 166 THR A O 1
ATOM 1239 N N . GLN A 1 167 ? 18.100 53.807 -31.724 1.00 33.69 167 GLN A N 1
ATOM 1240 C CA . GLN A 1 167 ? 17.270 54.043 -32.930 1.00 33.69 167 GLN A CA 1
ATOM 1241 C C . GLN A 1 167 ? 17.535 53.265 -34.237 1.00 33.69 167 GLN A C 1
ATOM 1243 O O . GLN A 1 167 ? 18.642 53.279 -34.760 1.00 33.69 167 GLN A O 1
ATOM 1248 N N . SER A 1 168 ? 16.455 52.751 -34.856 1.00 28.86 168 SER A N 1
ATOM 1249 C CA . SER A 1 168 ? 15.950 53.183 -36.186 1.00 28.86 168 SER A CA 1
ATOM 1250 C C . SER A 1 168 ? 14.737 52.351 -36.650 1.00 28.86 168 SER A C 1
ATOM 1252 O O . SER A 1 168 ? 14.776 51.126 -36.648 1.00 28.86 168 SER A O 1
ATOM 1254 N N . THR A 1 169 ? 13.682 53.033 -37.099 1.00 33.53 169 THR A N 1
ATOM 1255 C CA . THR A 1 169 ? 12.443 52.508 -37.720 1.00 33.53 169 THR A CA 1
ATOM 1256 C C . THR A 1 169 ? 12.314 53.061 -39.141 1.00 33.53 169 THR A C 1
ATOM 1258 O O . THR A 1 169 ? 12.729 54.203 -39.352 1.00 33.53 169 THR A O 1
ATOM 1261 N N . PRO A 1 170 ? 11.630 52.362 -40.071 1.00 36.56 170 PRO A N 1
ATOM 1262 C CA . PRO A 1 170 ? 10.989 53.053 -41.190 1.00 36.56 170 PRO A CA 1
ATOM 1263 C C . PRO A 1 170 ? 9.511 52.674 -41.447 1.00 36.56 170 PRO A C 1
ATOM 1265 O O . PRO A 1 170 ? 9.126 51.512 -41.502 1.00 36.56 170 PRO A O 1
ATOM 1268 N N . ALA A 1 171 ? 8.736 53.754 -41.594 1.00 27.98 171 ALA A N 1
ATOM 1269 C CA . ALA A 1 171 ? 7.514 54.070 -42.350 1.00 27.98 171 ALA A CA 1
ATOM 1270 C C . ALA A 1 171 ? 6.616 52.995 -43.021 1.00 27.98 171 ALA A C 1
ATOM 1272 O O . ALA A 1 171 ? 7.050 52.156 -43.803 1.00 27.98 171 ALA A O 1
ATOM 1273 N N . ILE A 1 172 ? 5.305 53.209 -42.831 1.00 33.75 172 ILE A N 1
ATOM 1274 C CA . ILE A 1 172 ? 4.134 52.626 -43.520 1.00 33.75 172 ILE A CA 1
ATOM 1275 C C . ILE A 1 172 ? 3.566 53.653 -44.527 1.00 33.75 172 ILE A C 1
ATOM 1277 O O . ILE A 1 172 ? 3.652 54.852 -44.251 1.00 33.75 172 ILE A O 1
ATOM 1281 N N . PRO A 1 173 ? 2.872 53.235 -45.609 1.00 42.06 173 PRO A N 1
ATOM 1282 C CA . PRO A 1 173 ? 1.878 54.070 -46.282 1.00 42.06 173 PRO A CA 1
ATOM 1283 C C . PRO A 1 173 ? 0.427 53.559 -46.126 1.00 42.06 173 PRO A C 1
ATOM 1285 O O . PRO A 1 173 ? 0.129 52.374 -46.264 1.00 42.06 173 PRO A O 1
ATOM 1288 N N . ASN A 1 174 ? -0.474 54.512 -45.868 1.00 33.72 174 ASN A N 1
ATOM 1289 C CA . ASN A 1 174 ? -1.920 54.374 -45.658 1.00 33.72 174 ASN A CA 1
ATOM 1290 C C . ASN A 1 174 ? -2.724 54.126 -46.948 1.00 33.72 174 ASN A C 1
ATOM 1292 O O . ASN A 1 174 ? -2.416 54.714 -47.985 1.00 33.72 174 ASN A O 1
ATOM 1296 N N . LYS A 1 175 ? -3.862 53.420 -46.833 1.00 30.61 175 LYS A N 1
ATOM 1297 C CA . LYS A 1 175 ? -5.055 53.619 -47.684 1.00 30.61 175 LYS A CA 1
ATOM 1298 C C . LYS A 1 175 ? -6.351 53.468 -46.872 1.00 30.61 175 LYS A C 1
ATOM 1300 O O . LYS A 1 175 ? -6.477 52.565 -46.055 1.00 30.61 175 LYS A O 1
ATOM 1305 N N . ALA A 1 176 ? -7.281 54.387 -47.126 1.00 36.06 176 ALA A N 1
ATOM 1306 C CA . ALA A 1 176 ? -8.588 54.571 -46.493 1.00 36.06 176 ALA A CA 1
ATOM 1307 C C . ALA A 1 176 ? -9.738 53.983 -47.335 1.00 36.06 176 ALA A C 1
ATOM 1309 O O . ALA A 1 176 ? -9.561 53.912 -48.543 1.00 36.06 176 ALA A O 1
ATOM 1310 N N . TYR A 1 177 ? -10.882 53.645 -46.711 1.00 30.52 177 TYR A N 1
ATOM 1311 C CA . TYR A 1 177 ? -12.291 53.623 -47.208 1.00 30.52 177 TYR A CA 1
ATOM 1312 C C . TYR A 1 177 ? -13.178 53.170 -46.008 1.00 30.52 177 TYR A C 1
ATOM 1314 O O . TYR A 1 177 ? -12.846 52.162 -45.397 1.00 30.52 177 TYR A O 1
ATOM 1322 N N . THR A 1 178 ? -14.085 53.954 -45.396 1.00 33.16 178 THR A N 1
ATOM 1323 C CA . THR A 1 178 ? -15.442 54.475 -45.744 1.00 33.16 178 THR A CA 1
ATOM 1324 C C . THR A 1 178 ? -16.618 53.491 -45.534 1.00 33.16 178 THR A C 1
ATOM 1326 O O . THR A 1 178 ? -16.571 52.365 -46.010 1.00 33.16 178 THR A O 1
ATOM 1329 N N . SER A 1 179 ? -17.708 54.026 -44.935 1.00 30.22 179 SER A N 1
ATOM 1330 C CA . SER A 1 179 ? -19.117 53.552 -44.752 1.00 30.22 179 SER A CA 1
ATOM 1331 C C . SER A 1 179 ? -19.386 52.592 -43.573 1.00 30.22 179 SER A C 1
ATOM 1333 O O . SER A 1 179 ? -18.733 51.568 -43.467 1.00 30.22 179 SER A O 1
ATOM 1335 N N . GLN A 1 180 ? -20.158 52.916 -42.515 1.00 30.62 180 GLN A N 1
ATOM 1336 C CA . GLN A 1 180 ? -21.571 53.339 -42.308 1.00 30.62 180 GLN A CA 1
ATOM 1337 C C . GLN A 1 180 ? -22.650 52.289 -42.653 1.00 30.62 180 GLN A C 1
ATOM 1339 O O . GLN A 1 180 ? -22.908 52.065 -43.829 1.00 30.62 180 GLN A O 1
ATOM 1344 N N . THR A 1 181 ? -23.341 51.750 -41.627 1.00 32.41 181 THR A N 1
ATOM 1345 C CA . THR A 1 181 ? -24.816 51.759 -41.353 1.00 32.41 181 THR A CA 1
ATOM 1346 C C . THR A 1 181 ? -25.278 50.580 -40.448 1.00 32.41 181 THR A C 1
ATOM 1348 O O . THR A 1 181 ? -24.508 49.642 -40.253 1.00 32.41 181 THR A O 1
ATOM 1351 N N . PRO A 1 182 ? -26.464 50.668 -39.791 1.00 55.06 182 PRO A N 1
ATOM 1352 C CA . PRO A 1 182 ? -26.797 49.998 -38.522 1.00 55.06 182 PRO A CA 1
ATOM 1353 C C . PRO A 1 182 ? -27.764 48.804 -38.674 1.00 55.06 182 PRO A C 1
ATOM 1355 O O . PRO A 1 182 ? -28.376 48.669 -39.723 1.00 55.06 182 PRO A O 1
ATOM 1358 N N . HIS A 1 183 ? -27.945 47.982 -37.623 1.00 27.12 183 HIS A N 1
ATOM 1359 C CA . HIS A 1 183 ? -29.250 47.519 -37.092 1.00 27.12 183 HIS A CA 1
ATOM 1360 C C . HIS A 1 183 ? -29.157 46.326 -36.107 1.00 27.12 183 HIS A C 1
ATOM 1362 O O . HIS A 1 183 ? -28.420 45.373 -36.317 1.00 27.12 183 HIS A O 1
ATOM 1368 N N . ALA A 1 184 ? -30.039 46.409 -35.099 1.00 28.41 184 ALA A N 1
ATOM 1369 C CA . ALA A 1 184 ? -30.845 45.354 -34.463 1.00 28.41 184 ALA A CA 1
ATOM 1370 C C . ALA A 1 184 ? -30.224 44.327 -33.485 1.00 28.41 184 ALA A C 1
ATOM 1372 O O . ALA A 1 184 ? -29.616 43.330 -33.857 1.00 28.41 184 ALA A O 1
ATOM 1373 N N . ASN A 1 185 ? -30.558 44.553 -32.207 1.00 37.22 185 ASN A N 1
ATOM 1374 C CA . ASN A 1 185 ? -31.056 43.608 -31.198 1.00 37.22 185 ASN A CA 1
ATOM 1375 C C . ASN A 1 185 ? -31.045 42.109 -31.549 1.00 37.22 185 ASN A C 1
ATOM 1377 O O . ASN A 1 185 ? -31.911 41.621 -32.273 1.00 37.22 185 ASN A O 1
ATOM 1381 N N . SER A 1 186 ? -30.197 41.356 -30.851 1.00 28.77 186 SER A N 1
ATOM 1382 C CA . SER A 1 186 ? -30.534 40.006 -30.392 1.00 28.77 186 SER A CA 1
ATOM 1383 C C . SER A 1 186 ? -29.819 39.716 -29.068 1.00 28.77 186 SER A C 1
ATOM 1385 O O . SER A 1 186 ? -28.646 40.035 -28.884 1.00 28.77 186 SER A O 1
ATOM 1387 N N . SER A 1 187 ? -30.577 39.192 -28.107 1.00 36.47 187 SER A N 1
ATOM 1388 C CA . SER A 1 187 ? -30.118 38.799 -26.776 1.00 36.47 187 SER A CA 1
ATOM 1389 C C . SER A 1 187 ? -29.080 37.672 -26.852 1.00 36.47 187 SER A C 1
ATOM 1391 O O . SER A 1 187 ? -29.307 36.707 -27.583 1.00 36.47 187 SER A O 1
ATOM 1393 N N . PRO A 1 188 ? -27.985 37.713 -26.072 1.00 36.72 188 PRO A N 1
ATOM 1394 C CA . PRO A 1 188 ? -27.086 36.578 -25.970 1.00 36.72 188 PRO A CA 1
ATOM 1395 C C . PRO A 1 188 ? -27.621 35.542 -24.978 1.00 36.72 188 PRO A C 1
ATOM 1397 O O . PRO A 1 188 ? -28.089 35.855 -23.881 1.00 36.72 188 PRO A O 1
ATOM 1400 N N . ALA A 1 189 ? -27.530 34.289 -25.409 1.00 32.75 189 ALA A N 1
ATOM 1401 C CA . ALA A 1 189 ? -27.820 33.099 -24.640 1.00 32.75 189 ALA A CA 1
ATOM 1402 C C . ALA A 1 189 ? -26.987 33.021 -23.348 1.00 32.75 189 ALA A C 1
ATOM 1404 O O . ALA A 1 189 ? -25.823 33.417 -23.286 1.00 32.75 189 ALA A O 1
ATOM 1405 N N . LYS A 1 190 ? -27.646 32.471 -22.330 1.00 35.41 190 LYS A N 1
ATOM 1406 C CA . LYS A 1 190 ? -27.201 32.210 -20.961 1.00 35.41 190 LYS A CA 1
ATOM 1407 C C . LYS A 1 190 ? -25.843 31.484 -20.942 1.00 35.41 190 LYS A C 1
ATOM 1409 O O . LYS A 1 190 ? -25.748 30.329 -21.349 1.00 35.41 190 LYS A O 1
ATOM 1414 N N . ALA A 1 191 ? -24.804 32.166 -20.461 1.00 32.28 191 ALA A N 1
ATOM 1415 C CA . ALA A 1 191 ? -23.556 31.540 -20.027 1.00 32.28 191 ALA A CA 1
ATOM 1416 C C . ALA A 1 191 ? -23.813 30.683 -18.765 1.00 32.28 191 ALA A C 1
ATOM 1418 O O . ALA A 1 191 ? -24.760 30.979 -18.028 1.00 32.28 191 ALA A O 1
ATOM 1419 N N . PRO A 1 192 ? -23.021 29.624 -18.506 1.00 31.36 192 PRO A N 1
ATOM 1420 C CA . PRO A 1 192 ? -23.208 28.771 -17.336 1.00 31.36 192 PRO A CA 1
ATOM 1421 C C . PRO A 1 192 ? -23.066 29.587 -16.043 1.00 31.36 192 PRO A C 1
ATOM 1423 O O . PRO A 1 192 ? -22.031 30.196 -15.782 1.00 31.36 192 PRO A O 1
ATOM 1426 N N . SER A 1 193 ? -24.158 29.612 -15.278 1.00 29.39 193 SER A N 1
ATOM 1427 C CA . SER A 1 193 ? -24.300 30.251 -13.971 1.00 29.39 193 SER A CA 1
ATOM 1428 C C . SER A 1 193 ? -23.370 29.585 -12.954 1.00 29.39 193 SER A C 1
ATOM 1430 O O . SER A 1 193 ? -23.382 28.364 -12.796 1.00 29.39 193 SER A O 1
ATOM 1432 N N . LEU A 1 194 ? -22.557 30.395 -12.277 1.00 34.34 194 LEU A N 1
ATOM 1433 C CA . LEU A 1 194 ? -21.640 30.008 -11.207 1.00 34.34 194 LEU A CA 1
ATOM 1434 C C . LEU A 1 194 ? -22.441 29.826 -9.900 1.00 34.34 194 LEU A C 1
ATOM 1436 O O . LEU A 1 194 ? -22.362 30.635 -8.983 1.00 34.34 194 LEU A O 1
ATOM 1440 N N . GLU A 1 195 ? -23.289 28.799 -9.840 1.00 32.44 195 GLU A N 1
ATOM 1441 C CA . GLU A 1 195 ? -24.309 28.632 -8.787 1.00 32.44 195 GLU A CA 1
ATOM 1442 C C . GLU A 1 195 ? -23.863 27.793 -7.570 1.00 32.44 195 GLU A C 1
ATOM 1444 O O . GLU A 1 195 ? -24.682 27.447 -6.723 1.00 32.44 195 GLU A O 1
ATOM 1449 N N . HIS A 1 196 ? -22.570 27.479 -7.422 1.00 39.19 196 HIS A N 1
ATOM 1450 C CA . HIS A 1 196 ? -22.075 26.639 -6.312 1.00 39.19 196 HIS A CA 1
ATOM 1451 C C . HIS A 1 196 ? -21.214 27.355 -5.260 1.00 39.19 196 HIS A C 1
ATOM 1453 O O . HIS A 1 196 ? -20.708 26.702 -4.355 1.00 39.19 196 HIS A O 1
ATOM 1459 N N . THR A 1 197 ? -21.103 28.689 -5.293 1.00 41.78 197 THR A N 1
ATOM 1460 C CA . THR A 1 197 ? -20.397 29.454 -4.239 1.00 41.78 197 THR A CA 1
ATOM 1461 C C . THR A 1 197 ? -21.220 30.578 -3.602 1.00 41.78 197 THR A C 1
ATOM 1463 O O . THR A 1 197 ? -20.671 31.371 -2.848 1.00 41.78 197 THR A O 1
ATOM 1466 N N . ASN A 1 198 ? -22.543 30.629 -3.806 1.00 40.16 198 ASN A N 1
ATOM 1467 C CA . ASN A 1 198 ? -23.421 31.612 -3.141 1.00 40.16 198 ASN A CA 1
ATOM 1468 C C . ASN A 1 198 ? -23.685 31.321 -1.650 1.00 40.16 198 ASN A C 1
ATOM 1470 O O . ASN A 1 198 ? -24.585 31.910 -1.051 1.00 40.16 198 ASN A O 1
ATOM 1474 N N . GLY A 1 199 ? -22.902 30.444 -1.018 1.00 52.00 199 GLY A N 1
ATOM 1475 C CA . GLY A 1 199 ? -22.824 30.430 0.434 1.00 52.00 199 GLY A CA 1
ATOM 1476 C C . GLY A 1 199 ? -22.194 31.744 0.879 1.00 52.00 199 GLY A C 1
ATOM 1477 O O . GLY A 1 199 ? -20.978 31.882 0.813 1.00 52.00 199 GLY A O 1
ATOM 1478 N N . THR A 1 200 ? -23.007 32.718 1.299 1.00 64.69 200 THR A N 1
ATOM 1479 C CA . THR A 1 200 ? -22.538 33.919 2.005 1.00 64.69 200 THR A CA 1
ATOM 1480 C C . THR A 1 200 ? -21.555 33.472 3.077 1.00 64.69 200 THR A C 1
ATOM 1482 O O . THR A 1 200 ? -21.962 32.834 4.053 1.00 64.69 200 THR A O 1
ATOM 1485 N N . MET A 1 201 ? -20.264 33.743 2.862 1.00 77.75 201 MET A N 1
ATOM 1486 C CA . MET A 1 201 ? -19.231 33.394 3.825 1.00 77.75 201 MET A CA 1
ATOM 1487 C C . MET A 1 201 ? -19.588 34.073 5.142 1.00 77.75 201 MET A C 1
ATOM 1489 O O . MET A 1 201 ? -19.789 35.288 5.202 1.00 77.75 201 MET A O 1
ATOM 1493 N N . ARG A 1 202 ? -19.768 33.262 6.184 1.00 81.69 202 ARG A N 1
ATOM 1494 C CA . ARG A 1 202 ? -20.141 33.764 7.503 1.00 81.69 202 ARG A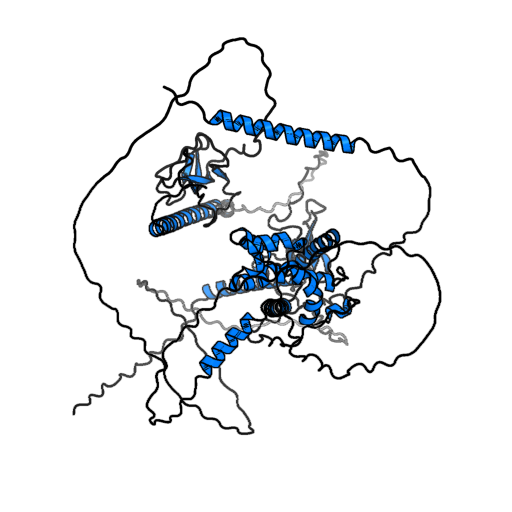 CA 1
ATOM 1495 C C . ARG A 1 202 ? -18.941 34.499 8.089 1.00 81.69 202 ARG A C 1
ATOM 1497 O O . ARG A 1 202 ? -17.810 34.040 7.948 1.00 81.69 202 ARG A O 1
ATOM 1504 N N . THR A 1 203 ? -19.188 35.622 8.758 1.00 78.56 203 THR A N 1
ATOM 1505 C CA . THR A 1 203 ? -18.177 36.249 9.615 1.00 78.56 203 THR A CA 1
ATOM 1506 C C . THR A 1 203 ? -17.630 35.199 10.583 1.00 78.56 203 THR A C 1
ATOM 1508 O O . THR A 1 203 ? -18.408 34.457 11.181 1.00 78.56 203 THR A O 1
AT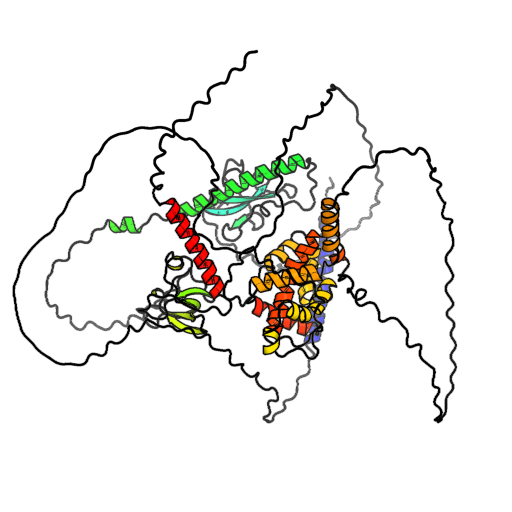OM 1511 N N . GLY A 1 204 ? -16.307 35.105 10.689 1.00 84.06 204 GLY A N 1
ATOM 1512 C CA . GLY A 1 204 ? -15.608 34.069 11.452 1.00 84.06 204 GLY A CA 1
ATOM 1513 C C . GLY A 1 204 ? -15.232 32.814 10.655 1.00 84.06 204 GLY A C 1
ATOM 1514 O O . GLY A 1 204 ? -14.547 31.956 11.194 1.00 84.06 204 GLY A O 1
ATOM 1515 N N . ALA A 1 205 ? -15.621 32.688 9.380 1.00 90.44 205 ALA A N 1
ATOM 1516 C CA . ALA A 1 205 ? -15.164 31.577 8.545 1.00 90.44 205 ALA A CA 1
ATOM 1517 C C . ALA A 1 205 ? -13.675 31.717 8.183 1.00 90.44 205 ALA A C 1
ATOM 1519 O O . ALA A 1 205 ? -13.227 32.799 7.787 1.00 90.44 205 ALA A O 1
ATOM 1520 N N . TYR A 1 206 ? -12.935 30.609 8.269 1.00 93.69 206 TYR A N 1
ATOM 1521 C CA . TYR A 1 206 ? -11.551 30.519 7.805 1.00 93.69 206 TYR A CA 1
ATOM 1522 C C . TYR A 1 206 ? -11.478 30.449 6.285 1.00 93.69 206 TYR A C 1
ATOM 1524 O O . TYR A 1 206 ? -12.221 29.711 5.632 1.00 93.69 206 TYR A O 1
ATOM 1532 N N . VAL A 1 207 ? -10.552 31.213 5.723 1.00 95.25 207 VAL A N 1
ATOM 1533 C CA . VAL A 1 207 ? -10.342 31.336 4.283 1.00 95.25 207 VAL A CA 1
ATOM 1534 C C . VAL A 1 207 ? -8.854 31.386 3.968 1.00 95.25 207 VAL A C 1
ATOM 1536 O O . VAL A 1 207 ? -8.042 31.877 4.751 1.00 95.25 207 VAL A O 1
ATOM 1539 N N . TRP A 1 208 ? -8.497 30.917 2.781 1.00 95.25 208 TRP A N 1
ATOM 1540 C CA . TRP A 1 208 ? -7.178 31.131 2.202 1.00 95.25 208 TRP A CA 1
ATOM 1541 C C . TRP A 1 208 ? -7.249 32.300 1.233 1.00 95.25 208 TRP A C 1
ATOM 1543 O O . TRP A 1 208 ? -8.047 32.271 0.294 1.00 95.25 208 TRP A O 1
ATOM 1553 N N . LEU A 1 209 ? -6.417 33.315 1.457 1.00 95.38 209 LEU A N 1
ATOM 1554 C CA . LEU A 1 209 ? -6.333 34.513 0.628 1.00 95.38 209 LEU A CA 1
ATOM 1555 C C . LEU A 1 209 ? -5.028 34.519 -0.170 1.00 95.38 209 LEU A C 1
ATOM 1557 O O . LEU A 1 209 ? -3.950 34.351 0.398 1.00 95.38 209 LEU A O 1
ATOM 1561 N N . LEU A 1 210 ? -5.109 34.743 -1.478 1.00 94.25 210 LEU A N 1
ATOM 1562 C CA . LEU A 1 210 ? -3.940 34.943 -2.325 1.00 94.25 210 LEU A CA 1
ATOM 1563 C C . LEU A 1 210 ? -3.426 36.384 -2.167 1.00 94.25 210 LEU A C 1
ATOM 1565 O O . LEU A 1 210 ? -4.076 37.336 -2.602 1.00 94.25 210 LEU A O 1
ATOM 1569 N N . ILE A 1 211 ? -2.253 36.545 -1.555 1.00 94.44 211 ILE A N 1
ATOM 1570 C CA . ILE A 1 211 ? -1.618 37.843 -1.280 1.00 94.44 211 ILE A CA 1
ATOM 1571 C C . ILE A 1 211 ? -0.281 37.988 -2.009 1.00 94.44 211 ILE A C 1
ATOM 1573 O O . ILE A 1 211 ? 0.380 36.999 -2.340 1.00 94.44 211 ILE A O 1
ATOM 1577 N N . GLY A 1 212 ? 0.122 39.233 -2.265 1.00 91.94 212 GLY A N 1
ATOM 1578 C CA . GLY A 1 212 ? 1.467 39.552 -2.750 1.00 91.94 212 GLY A CA 1
ATOM 1579 C C . GLY A 1 212 ? 2.483 39.571 -1.608 1.00 91.94 212 GLY A C 1
ATOM 1580 O O . GLY A 1 212 ? 2.113 39.577 -0.436 1.00 91.94 212 GLY A O 1
ATOM 1581 N N . VAL A 1 213 ? 3.776 39.641 -1.935 1.00 85.81 213 VAL A N 1
ATOM 1582 C CA . VAL A 1 213 ? 4.861 39.768 -0.932 1.00 85.81 213 VAL A CA 1
ATOM 1583 C C . VAL A 1 213 ? 4.727 41.040 -0.086 1.00 85.81 213 VAL A C 1
ATOM 1585 O O . VAL A 1 213 ? 5.165 41.064 1.058 1.00 85.81 213 VAL A O 1
ATOM 1588 N N . GLU A 1 214 ? 4.096 42.089 -0.620 1.00 83.50 214 GLU A N 1
ATOM 1589 C CA . GLU A 1 214 ? 3.798 43.324 0.122 1.00 83.50 214 GLU A CA 1
ATOM 1590 C C . GLU A 1 214 ? 2.532 43.240 0.990 1.00 83.50 214 GLU A C 1
ATOM 1592 O O . GLU A 1 214 ? 2.109 44.245 1.563 1.00 83.50 214 GLU A O 1
ATOM 1597 N N . SER A 1 215 ? 1.896 42.069 1.061 1.00 78.38 215 SER A N 1
ATOM 1598 C CA . SER A 1 215 ? 0.695 41.816 1.868 1.00 78.38 215 SER A CA 1
ATOM 1599 C C . SER A 1 215 ? -0.503 42.694 1.502 1.00 78.38 215 SER A C 1
ATOM 1601 O O . SER A 1 215 ? -1.388 42.946 2.318 1.00 78.38 215 SER A O 1
ATOM 1603 N N . LYS A 1 216 ? -0.548 43.135 0.242 1.00 77.75 216 LYS A N 1
ATOM 1604 C CA . LYS A 1 216 ? -1.716 43.752 -0.389 1.00 77.75 216 LYS A CA 1
ATOM 1605 C C . LYS A 1 216 ? -2.496 42.683 -1.157 1.00 77.75 216 LYS A C 1
ATOM 1607 O O . LYS A 1 216 ? -1.891 41.796 -1.768 1.00 77.75 216 LYS A O 1
ATOM 1612 N N . ALA A 1 217 ? -3.829 42.775 -1.140 1.00 73.56 217 ALA A N 1
ATOM 1613 C CA . ALA A 1 217 ? -4.661 42.006 -2.063 1.00 73.56 217 ALA A CA 1
ATOM 1614 C C . ALA A 1 217 ? -4.276 42.373 -3.500 1.00 73.56 217 ALA A C 1
ATOM 1616 O O . ALA A 1 217 ? -4.158 43.549 -3.847 1.00 73.56 217 ALA A O 1
ATOM 1617 N N . ILE A 1 218 ? -4.014 41.353 -4.309 1.00 69.62 218 ILE A N 1
ATOM 1618 C CA . ILE A 1 218 ? -3.366 41.525 -5.605 1.00 69.62 218 ILE A CA 1
ATOM 1619 C C . ILE A 1 218 ? -4.356 42.044 -6.652 1.00 69.62 218 ILE A C 1
ATOM 1621 O O . ILE A 1 218 ? -5.390 41.424 -6.893 1.00 69.62 218 ILE A O 1
ATOM 1625 N N . GLY A 1 219 ? -3.966 43.127 -7.334 1.00 62.66 219 GLY A N 1
ATOM 1626 C CA . GLY A 1 219 ? -4.496 43.529 -8.644 1.00 62.66 219 GLY A CA 1
ATOM 1627 C C . GLY A 1 219 ? -3.571 43.191 -9.827 1.00 62.66 219 GLY A C 1
ATOM 1628 O O . GLY A 1 219 ? -4.063 43.026 -10.938 1.00 62.66 219 GLY A O 1
ATOM 1629 N N . ASP A 1 220 ? -2.260 43.015 -9.601 1.00 67.56 220 ASP A N 1
ATOM 1630 C CA . ASP A 1 220 ? -1.260 42.927 -10.680 1.00 67.56 220 ASP A CA 1
ATOM 1631 C C . ASP A 1 220 ? -0.688 41.506 -10.901 1.00 67.56 220 ASP A C 1
ATOM 1633 O O . ASP A 1 220 ? -0.417 40.739 -9.975 1.00 67.56 220 ASP A O 1
ATOM 1637 N N . GLU A 1 221 ? -0.495 41.115 -12.167 1.00 71.62 221 GLU A N 1
ATOM 1638 C CA . GLU A 1 221 ? -0.096 39.757 -12.606 1.00 71.62 221 GLU A CA 1
ATOM 1639 C C . GLU A 1 221 ? 1.385 39.398 -12.436 1.00 71.62 221 GLU A C 1
ATOM 1641 O O . GLU A 1 221 ? 1.756 38.239 -12.605 1.00 71.62 221 GLU A O 1
ATOM 1646 N N . LYS A 1 222 ? 2.238 40.359 -12.075 1.00 77.31 222 LYS A N 1
ATOM 1647 C CA . LYS A 1 222 ? 3.702 40.202 -12.166 1.00 77.31 222 LYS A CA 1
ATOM 1648 C C . LYS A 1 222 ? 4.417 39.967 -10.836 1.00 77.31 222 LYS A C 1
ATOM 1650 O O . LYS A 1 222 ? 5.629 39.762 -10.832 1.00 77.31 222 LYS A O 1
ATOM 1655 N N . GLU A 1 223 ? 3.704 40.008 -9.716 1.00 83.00 223 GLU A N 1
ATOM 1656 C CA . GLU A 1 223 ? 4.298 39.826 -8.391 1.00 83.00 223 GLU A CA 1
ATOM 1657 C C . GLU A 1 223 ? 4.237 38.367 -7.933 1.00 83.00 223 GLU A C 1
ATOM 1659 O O . GLU A 1 223 ? 3.334 37.616 -8.302 1.00 83.00 223 GLU A O 1
ATOM 1664 N N . LEU A 1 224 ? 5.210 37.963 -7.109 1.00 86.00 224 LEU A N 1
ATOM 1665 C CA . LEU A 1 224 ? 5.196 36.666 -6.436 1.00 86.00 224 LEU A CA 1
ATOM 1666 C C . LEU A 1 224 ? 3.940 36.591 -5.554 1.00 86.00 224 LEU A C 1
ATOM 1668 O O . LEU A 1 224 ? 3.757 37.433 -4.670 1.00 86.00 224 LEU A O 1
ATOM 1672 N N . ARG A 1 225 ? 3.085 35.595 -5.800 1.00 92.19 225 ARG A N 1
ATOM 1673 C CA . ARG A 1 225 ? 1.813 35.429 -5.087 1.00 92.19 225 ARG A CA 1
ATOM 1674 C C . ARG A 1 225 ? 1.903 34.257 -4.123 1.00 92.19 225 ARG A C 1
ATOM 1676 O O . ARG A 1 225 ? 2.586 33.273 -4.408 1.00 92.19 225 ARG A O 1
ATOM 1683 N N . MET A 1 226 ? 1.210 34.338 -2.997 1.00 94.25 226 MET A N 1
ATOM 1684 C CA . MET A 1 226 ? 1.174 33.254 -2.021 1.00 94.25 226 MET A CA 1
ATOM 1685 C C . MET A 1 226 ? -0.184 33.127 -1.342 1.00 94.25 226 MET A C 1
ATOM 1687 O O . MET A 1 226 ? -0.866 34.122 -1.123 1.00 94.25 226 MET A O 1
ATOM 1691 N N . TRP A 1 227 ? -0.568 31.905 -0.994 1.00 95.38 227 TRP A N 1
ATOM 1692 C CA . TRP A 1 227 ? -1.778 31.619 -0.232 1.00 95.38 227 TRP A CA 1
ATOM 1693 C C . TRP A 1 227 ? -1.511 31.779 1.261 1.00 95.38 227 TRP A C 1
ATOM 1695 O O . TRP A 1 227 ? -0.686 31.060 1.829 1.00 95.38 227 TRP A O 1
ATOM 1705 N N . TRP A 1 228 ? -2.225 32.703 1.897 1.00 96.12 228 TRP A N 1
ATOM 1706 C CA . TRP A 1 228 ? -2.099 33.019 3.315 1.00 96.12 228 TRP A CA 1
ATOM 1707 C C . TRP A 1 228 ? -3.404 32.719 4.060 1.00 96.12 228 TRP A C 1
ATOM 1709 O O . TRP A 1 228 ? -4.475 33.066 3.553 1.00 96.12 228 TRP A O 1
ATOM 1719 N N . PRO A 1 229 ? -3.350 32.082 5.242 1.00 96.19 229 PRO A N 1
ATOM 1720 C CA . PRO A 1 229 ? -4.547 31.821 6.030 1.00 96.19 229 PRO A CA 1
ATOM 1721 C C . PRO A 1 229 ? -5.091 33.117 6.645 1.00 96.19 229 PRO A C 1
ATOM 1723 O O . PRO A 1 229 ? -4.336 33.988 7.085 1.00 96.19 229 PRO A O 1
ATOM 1726 N N . GLY A 1 230 ? -6.410 33.246 6.694 1.00 95.31 230 GLY A N 1
ATOM 1727 C CA . GLY A 1 230 ? -7.097 34.359 7.336 1.00 95.31 230 GLY A CA 1
ATOM 1728 C C . GLY A 1 230 ? -8.526 33.995 7.711 1.00 95.31 230 GLY A C 1
ATOM 1729 O O . GLY A 1 230 ? -8.989 32.880 7.475 1.00 95.31 230 GLY A O 1
ATOM 1730 N N . TYR A 1 231 ? -9.238 34.950 8.294 1.00 94.69 231 TYR A N 1
ATOM 1731 C CA . TYR A 1 231 ? -10.641 34.793 8.659 1.00 94.69 231 TYR A CA 1
ATOM 1732 C C . TYR A 1 231 ? -11.467 35.978 8.164 1.00 94.69 231 TYR A C 1
ATOM 1734 O O . TYR A 1 231 ? -10.987 37.113 8.088 1.00 94.69 231 TYR A O 1
ATOM 1742 N N . VAL A 1 232 ? -12.723 35.713 7.814 1.00 95.38 232 VAL A N 1
ATOM 1743 C CA . VAL A 1 232 ? -13.659 36.739 7.341 1.00 95.38 232 VAL A CA 1
ATOM 1744 C C . VAL A 1 232 ? -14.099 37.604 8.521 1.00 95.38 232 VAL A C 1
ATOM 1746 O O . VAL A 1 232 ? -14.814 37.132 9.405 1.00 95.38 232 VAL A O 1
ATOM 1749 N N . SER A 1 233 ? -13.687 38.870 8.548 1.00 94.31 233 SER A N 1
ATOM 1750 C CA . SER A 1 233 ? -14.050 39.830 9.598 1.00 94.31 233 SER A CA 1
ATOM 1751 C C . SER A 1 233 ? -15.362 40.557 9.296 1.00 94.31 233 SER A C 1
ATOM 1753 O O . SER A 1 233 ? -16.171 40.758 10.200 1.00 94.31 233 SER A O 1
ATOM 1755 N N . LEU A 1 234 ? -15.625 40.880 8.027 1.00 93.88 234 LEU A N 1
ATOM 1756 C CA . LEU A 1 234 ? -16.905 41.409 7.545 1.00 93.88 234 LEU A CA 1
ATOM 1757 C C . LEU A 1 234 ? -17.273 40.730 6.226 1.00 93.88 234 LEU A C 1
ATOM 1759 O O . LEU A 1 234 ? -16.405 40.464 5.405 1.00 93.88 234 LEU A O 1
ATOM 1763 N N . SER A 1 235 ? -18.554 40.431 6.016 1.00 90.69 235 SER A N 1
ATOM 1764 C CA . SER A 1 235 ? -19.025 39.742 4.806 1.00 90.69 235 SER A CA 1
ATOM 1765 C C . SER A 1 235 ? -19.482 40.691 3.691 1.00 90.69 235 SER A C 1
ATOM 1767 O O . SER A 1 235 ? -19.570 40.265 2.541 1.00 90.69 235 SER A O 1
ATOM 1769 N N . ASN A 1 236 ? -19.770 41.965 3.994 1.00 89.62 236 ASN A N 1
ATOM 1770 C CA . ASN A 1 236 ? -20.215 42.952 3.006 1.00 89.62 236 ASN A CA 1
ATOM 1771 C C . ASN A 1 236 ? -19.872 44.408 3.425 1.00 89.62 236 ASN A C 1
ATOM 1773 O O . ASN A 1 236 ? -20.585 44.963 4.266 1.00 89.62 236 ASN A O 1
ATOM 1777 N N . PRO A 1 237 ? -18.818 45.044 2.865 1.00 90.75 237 PRO A N 1
ATOM 1778 C CA . PRO A 1 237 ? -17.859 44.481 1.909 1.00 90.75 237 PRO A CA 1
ATOM 1779 C C . PRO A 1 237 ? -17.071 43.325 2.532 1.00 90.75 237 PRO A C 1
ATOM 1781 O O . PRO A 1 237 ? -16.913 43.265 3.752 1.00 90.75 237 PRO A O 1
ATOM 1784 N N . LEU A 1 238 ? -16.613 42.385 1.700 1.00 93.81 238 LEU A N 1
ATOM 1785 C CA . LEU A 1 238 ? -15.845 41.252 2.198 1.00 93.81 238 LEU A CA 1
ATOM 1786 C C . LEU A 1 238 ? -14.483 41.742 2.700 1.00 93.81 238 LEU A C 1
ATOM 1788 O O . LEU A 1 238 ? -13.647 42.181 1.909 1.00 93.81 238 LEU A O 1
ATOM 1792 N N . GLN A 1 239 ? -14.274 41.641 4.008 1.00 95.50 239 GLN A N 1
ATOM 1793 C CA . GLN A 1 239 ? -13.019 41.940 4.679 1.00 95.50 239 GLN A CA 1
ATOM 1794 C C . GLN A 1 239 ? -12.433 40.666 5.265 1.00 95.50 239 GLN A C 1
ATOM 1796 O O . GLN A 1 239 ? -13.119 39.917 5.966 1.00 95.50 239 GLN A O 1
ATOM 1801 N N . VAL A 1 240 ? -11.154 40.431 4.991 1.00 95.38 240 VAL A N 1
ATOM 1802 C CA . VAL A 1 240 ? -10.411 39.287 5.526 1.00 95.38 240 VAL A CA 1
ATOM 1803 C C . VAL A 1 240 ? -9.262 39.799 6.375 1.00 95.38 240 VAL A C 1
ATOM 1805 O O . VAL A 1 240 ? -8.446 40.599 5.917 1.00 95.38 240 VAL A O 1
ATOM 1808 N N . THR A 1 241 ? -9.183 39.331 7.615 1.00 94.94 241 THR A N 1
ATOM 1809 C CA . THR A 1 241 ? -8.040 39.590 8.489 1.00 94.94 241 THR A CA 1
ATOM 1810 C C . THR A 1 241 ? -7.069 38.420 8.375 1.00 94.94 241 THR A C 1
ATOM 1812 O O . THR A 1 241 ? -7.453 37.268 8.571 1.00 94.94 241 THR A O 1
ATOM 1815 N N . LEU A 1 242 ? -5.815 38.706 8.020 1.00 95.12 242 LEU A N 1
ATOM 1816 C CA . LEU A 1 242 ? -4.778 37.684 7.873 1.00 95.12 242 LEU A CA 1
ATOM 1817 C C . LEU A 1 242 ? -4.329 37.150 9.236 1.00 95.12 242 LEU A C 1
ATOM 1819 O O . LEU A 1 242 ? -4.143 37.920 10.181 1.00 95.12 242 LEU A O 1
ATOM 1823 N N . SER A 1 243 ? -4.078 35.845 9.308 1.00 89.00 243 SER A N 1
ATOM 1824 C CA . SER A 1 243 ? -3.421 35.227 10.458 1.00 89.00 243 SER A CA 1
ATOM 1825 C C . SER A 1 243 ? -1.959 35.690 10.552 1.00 89.00 243 SER A C 1
ATOM 1827 O O . SER A 1 243 ? -1.365 36.132 9.565 1.00 89.00 243 SER A O 1
ATOM 1829 N N . HIS A 1 244 ? -1.401 35.622 11.764 1.00 86.31 244 HIS A N 1
ATOM 1830 C CA . HIS A 1 244 ? -0.109 36.175 12.199 1.00 86.31 244 HIS A CA 1
ATOM 1831 C C . HIS A 1 244 ? 1.016 36.223 11.137 1.00 86.31 244 HIS A C 1
ATOM 1833 O O . HIS A 1 244 ? 1.209 35.291 10.368 1.00 86.31 244 HIS A O 1
ATOM 1839 N N . GLY A 1 245 ? 1.840 37.280 11.146 1.00 78.19 245 GLY A N 1
ATOM 1840 C CA . GLY A 1 245 ? 3.130 37.292 10.434 1.00 78.19 245 GLY A CA 1
ATOM 1841 C C . GLY A 1 245 ? 3.126 37.762 8.973 1.00 78.19 245 GLY A C 1
ATOM 1842 O O . GLY A 1 245 ? 4.192 37.789 8.360 1.00 78.19 245 GLY A O 1
ATOM 1843 N N . SER A 1 246 ? 1.985 38.190 8.421 1.00 78.81 246 SER A N 1
ATOM 1844 C CA . SER A 1 246 ? 1.933 38.778 7.070 1.00 78.81 246 SER A CA 1
ATOM 1845 C C . SER A 1 246 ? 2.525 40.194 7.002 1.00 78.81 246 SER A C 1
ATOM 1847 O O . SER A 1 246 ? 2.858 40.676 5.930 1.00 78.81 246 SER A O 1
ATOM 1849 N N . GLY A 1 247 ? 2.650 40.908 8.123 1.00 79.62 247 GLY A N 1
ATOM 1850 C CA . GLY A 1 247 ? 3.083 42.312 8.134 1.00 79.62 247 GLY A CA 1
ATOM 1851 C C . GLY A 1 247 ? 2.014 43.314 7.671 1.00 79.62 247 GLY A C 1
ATOM 1852 O O . GLY A 1 247 ? 2.224 44.518 7.811 1.00 79.62 247 GLY A O 1
ATOM 1853 N N . ALA A 1 248 ? 0.851 42.851 7.193 1.00 82.62 248 ALA A N 1
ATOM 1854 C CA . ALA A 1 248 ? -0.312 43.708 6.989 1.00 82.62 248 ALA A CA 1
ATOM 1855 C C . ALA A 1 248 ? -0.950 44.041 8.344 1.00 82.62 248 ALA A C 1
ATOM 1857 O O . ALA A 1 248 ? -1.413 43.163 9.069 1.00 82.62 248 ALA A O 1
ATOM 1858 N N . SER A 1 249 ? -0.981 45.327 8.684 1.00 77.94 249 SER A N 1
ATOM 1859 C CA . SER A 1 249 ? -1.675 45.826 9.870 1.00 77.94 249 SER A CA 1
ATOM 1860 C C . SER A 1 249 ? -3.112 46.198 9.503 1.00 77.94 249 SER A C 1
ATOM 1862 O O . SER A 1 249 ? -3.406 47.375 9.298 1.00 77.94 249 SER A O 1
ATOM 1864 N N . GLY A 1 250 ? -4.002 45.208 9.409 1.00 90.12 250 GLY A N 1
ATOM 1865 C CA . GLY A 1 250 ? -5.448 45.437 9.312 1.00 90.12 250 GLY A CA 1
ATOM 1866 C C . GLY A 1 250 ? -6.213 44.460 8.412 1.00 90.12 250 GLY A C 1
ATOM 1867 O O . GLY A 1 250 ? -5.600 43.622 7.747 1.00 90.12 250 GLY A O 1
ATOM 1868 N N . PRO A 1 251 ? -7.556 44.555 8.408 1.00 94.06 251 PRO A N 1
ATOM 1869 C CA . PRO A 1 251 ? -8.408 43.824 7.476 1.00 94.06 251 PRO A CA 1
ATOM 1870 C C . PRO A 1 251 ? -8.143 44.265 6.029 1.00 94.06 251 PRO A C 1
ATOM 1872 O O . PRO A 1 251 ? -7.924 45.445 5.756 1.00 94.06 251 PRO A O 1
ATOM 1875 N N . ILE A 1 252 ? -8.167 43.306 5.106 1.00 94.69 252 ILE A N 1
ATOM 1876 C CA . ILE A 1 252 ? -7.978 43.516 3.671 1.00 94.69 252 ILE A CA 1
ATOM 1877 C C . ILE A 1 252 ? -9.347 43.489 2.988 1.00 94.69 252 ILE A C 1
ATOM 1879 O O . ILE A 1 252 ? -10.056 42.484 3.070 1.00 94.69 252 ILE A O 1
ATOM 1883 N N . ASP A 1 253 ? -9.699 44.578 2.302 1.00 94.00 253 ASP A N 1
ATOM 1884 C CA . ASP A 1 253 ? -10.918 44.679 1.494 1.00 94.00 253 ASP A CA 1
ATOM 1885 C C . ASP A 1 253 ? -10.779 43.879 0.188 1.00 94.00 253 ASP A C 1
ATOM 1887 O O . ASP A 1 253 ? -9.844 44.092 -0.591 1.00 94.00 253 ASP A O 1
ATOM 1891 N N . ILE A 1 254 ? -11.734 42.987 -0.084 1.00 93.44 254 ILE A N 1
ATOM 1892 C CA . ILE A 1 254 ? -11.792 42.179 -1.310 1.00 93.44 254 ILE A CA 1
ATOM 1893 C C . ILE A 1 254 ? -13.020 42.615 -2.119 1.00 93.44 254 ILE A C 1
ATOM 1895 O O . ILE A 1 254 ? -14.123 42.113 -1.891 1.00 93.44 254 ILE A O 1
ATOM 1899 N N . PRO A 1 255 ? -12.866 43.540 -3.083 1.00 89.06 255 PRO A N 1
ATOM 1900 C CA . PRO A 1 255 ? -14.003 44.092 -3.818 1.00 89.06 255 PRO A CA 1
ATOM 1901 C C . PRO A 1 255 ? -14.668 43.075 -4.756 1.00 89.06 255 PRO A C 1
ATOM 1903 O O . PRO A 1 255 ? -15.842 43.224 -5.079 1.00 89.06 255 PRO A O 1
ATOM 1906 N N . ASN A 1 256 ? -13.930 42.053 -5.204 1.00 89.62 256 ASN A N 1
ATOM 1907 C CA . ASN A 1 256 ? -14.431 41.025 -6.113 1.00 89.62 256 ASN A CA 1
ATOM 1908 C C . ASN A 1 256 ? -13.922 39.632 -5.691 1.00 89.62 256 ASN A C 1
ATOM 1910 O O . ASN A 1 256 ? -12.864 39.203 -6.164 1.00 89.62 256 ASN A O 1
ATOM 1914 N N . PRO A 1 257 ? -14.613 38.939 -4.766 1.00 92.06 257 PRO A N 1
ATOM 1915 C CA . PRO A 1 257 ? -14.206 37.610 -4.334 1.00 92.06 257 PRO A CA 1
ATOM 1916 C C . PRO A 1 257 ? -14.328 36.618 -5.494 1.00 92.06 257 PRO A C 1
ATOM 1918 O O . PRO A 1 257 ? -15.402 36.417 -6.054 1.00 92.06 257 PRO A O 1
ATOM 1921 N N . SER A 1 258 ? -13.215 35.982 -5.850 1.00 91.62 258 SER A N 1
ATOM 1922 C CA . SER A 1 258 ? -13.152 34.917 -6.853 1.00 91.62 258 SER A CA 1
ATOM 1923 C C . SER A 1 258 ? -12.419 33.707 -6.268 1.00 91.62 258 SER A C 1
ATOM 1925 O O . SER A 1 258 ? -11.567 33.900 -5.398 1.00 91.62 258 SER A O 1
ATOM 1927 N N . PRO A 1 259 ? -12.683 32.475 -6.742 1.00 88.69 259 PRO A N 1
ATOM 1928 C CA . PRO A 1 259 ? -11.972 31.270 -6.287 1.00 88.69 259 PRO A CA 1
ATOM 1929 C C . PRO A 1 259 ? -10.453 31.302 -6.554 1.00 88.69 259 PRO A C 1
ATOM 1931 O O . PRO A 1 259 ? -9.692 30.515 -5.978 1.00 88.69 259 PRO A O 1
ATOM 1934 N N . ASP A 1 260 ? -10.010 32.216 -7.421 1.00 88.44 260 ASP A N 1
ATOM 1935 C CA . ASP A 1 260 ? -8.602 32.462 -7.727 1.00 88.44 260 ASP A CA 1
ATOM 1936 C C . ASP A 1 260 ? -7.917 33.349 -6.679 1.00 88.44 260 ASP A C 1
ATOM 1938 O O . ASP A 1 260 ? -6.702 33.271 -6.518 1.00 88.44 260 ASP A O 1
ATOM 1942 N N . ILE A 1 261 ? -8.685 34.164 -5.949 1.00 90.69 261 ILE A N 1
ATOM 1943 C CA . ILE A 1 261 ? -8.188 35.054 -4.889 1.00 90.69 261 ILE A CA 1
ATOM 1944 C C . ILE A 1 261 ? -8.500 34.482 -3.505 1.00 90.69 261 ILE A C 1
ATOM 1946 O O . ILE A 1 261 ? -7.703 34.636 -2.585 1.00 90.69 261 ILE A O 1
ATOM 1950 N N . LEU A 1 262 ? -9.645 33.820 -3.345 1.00 93.06 262 LEU A N 1
ATOM 1951 C CA . LEU A 1 262 ? -10.187 33.391 -2.064 1.00 93.06 262 LEU A CA 1
ATOM 1952 C C . LEU A 1 262 ? -10.673 31.943 -2.140 1.00 93.06 262 LEU A C 1
ATOM 1954 O O . LEU A 1 262 ? -11.467 31.600 -3.014 1.00 93.06 262 LEU A O 1
ATOM 1958 N N . ARG A 1 263 ? -10.249 31.096 -1.201 1.00 93.38 263 ARG A N 1
ATOM 1959 C CA . ARG A 1 263 ? -10.717 29.706 -1.092 1.00 93.38 263 ARG A CA 1
ATOM 1960 C C . ARG A 1 263 ? -11.213 29.393 0.309 1.00 93.38 263 ARG A C 1
ATOM 1962 O O . ARG A 1 263 ? -10.697 29.924 1.285 1.00 93.38 263 ARG A O 1
ATOM 1969 N N . ASP A 1 264 ? -12.203 28.511 0.390 1.00 90.50 264 ASP A N 1
ATOM 1970 C CA . ASP A 1 264 ? -12.715 27.999 1.661 1.00 90.50 264 ASP A CA 1
ATOM 1971 C C . ASP A 1 264 ? -11.615 27.217 2.400 1.00 90.50 264 ASP A C 1
ATOM 1973 O O . ASP A 1 264 ? -10.963 26.346 1.808 1.00 90.50 264 ASP A O 1
ATOM 1977 N N . GLY A 1 265 ? -11.422 27.526 3.687 1.00 85.19 265 GLY A N 1
ATOM 1978 C CA . GLY A 1 265 ? -10.492 26.836 4.578 1.00 85.19 265 GLY A CA 1
ATOM 1979 C C . GLY A 1 265 ? -10.718 25.324 4.633 1.00 85.19 265 GLY A C 1
ATOM 1980 O O . GLY A 1 265 ? -9.751 24.570 4.718 1.00 85.19 265 GLY A O 1
ATOM 1981 N N . LYS A 1 266 ? -11.971 24.869 4.483 1.00 80.31 266 LYS A N 1
ATOM 1982 C CA . LYS A 1 266 ? -12.332 23.441 4.539 1.00 80.31 266 LYS A CA 1
ATOM 1983 C C . LYS A 1 266 ? -11.995 22.666 3.267 1.00 80.31 266 LYS A C 1
ATOM 1985 O O . LYS A 1 266 ? -11.787 21.458 3.321 1.00 80.31 266 LYS A O 1
ATOM 1990 N N . CYS A 1 267 ? -11.966 23.339 2.118 1.00 62.09 267 CYS A N 1
ATOM 1991 C CA . CYS A 1 267 ? -11.832 22.680 0.816 1.00 62.09 267 CYS A CA 1
ATOM 1992 C C . CYS A 1 267 ? -10.387 22.630 0.300 1.00 62.09 267 CYS A C 1
ATOM 1994 O O . CYS A 1 267 ? -10.100 21.879 -0.632 1.00 62.09 267 CYS A O 1
ATOM 1996 N N . ALA A 1 268 ? -9.476 23.429 0.861 1.00 65.25 268 ALA A N 1
ATOM 1997 C CA . ALA A 1 268 ? -8.102 23.524 0.385 1.00 65.25 268 ALA A CA 1
ATOM 1998 C C . ALA A 1 268 ? -7.112 23.521 1.553 1.00 65.25 268 ALA A C 1
ATOM 2000 O O . ALA A 1 268 ? -6.976 24.513 2.256 1.00 65.25 268 ALA A O 1
ATOM 2001 N N . SER A 1 269 ? -6.363 22.433 1.736 1.00 73.31 269 SER A N 1
ATOM 2002 C CA . SER A 1 269 ? -5.173 22.452 2.589 1.00 73.31 269 SER A CA 1
ATOM 2003 C C . SER A 1 269 ? -3.968 22.867 1.746 1.00 73.31 269 SER A C 1
ATOM 2005 O O . SER A 1 269 ? -3.516 22.101 0.891 1.00 73.31 269 SER A O 1
ATOM 2007 N N . PHE A 1 270 ? -3.435 24.067 1.969 1.00 86.12 270 PHE A N 1
ATOM 2008 C CA . PHE A 1 270 ? -2.142 24.437 1.398 1.00 86.12 270 PHE A CA 1
ATOM 2009 C C . PHE A 1 270 ? -1.020 23.896 2.284 1.00 86.12 270 PHE A C 1
ATOM 2011 O O . PHE A 1 270 ? -1.069 23.997 3.507 1.00 86.12 270 PHE A O 1
ATOM 2018 N N . CYS A 1 271 ? -0.006 23.308 1.658 1.00 86.25 271 CYS A N 1
ATOM 2019 C CA . CYS A 1 271 ? 1.209 22.848 2.317 1.00 86.25 271 CYS A CA 1
ATOM 2020 C C . CYS A 1 271 ? 2.400 23.749 1.958 1.00 86.25 271 CYS A C 1
ATOM 2022 O O . CYS A 1 271 ? 2.315 24.602 1.068 1.00 86.25 271 CYS A O 1
ATOM 2024 N N . ALA A 1 272 ? 3.536 23.518 2.618 1.00 82.00 272 ALA A N 1
ATOM 2025 C CA . ALA A 1 272 ? 4.763 24.285 2.418 1.00 82.00 272 ALA A CA 1
ATOM 2026 C C . ALA A 1 272 ? 5.292 24.275 0.967 1.00 82.00 272 ALA A C 1
ATOM 2028 O O . ALA A 1 272 ? 6.062 25.155 0.606 1.00 82.00 272 ALA A O 1
ATOM 2029 N N . SER A 1 273 ? 4.884 23.324 0.120 1.00 81.69 273 SER A N 1
ATOM 2030 C CA . SER A 1 273 ? 5.268 23.299 -1.300 1.00 81.69 273 SER A CA 1
ATOM 2031 C C . SER A 1 273 ? 4.247 23.961 -2.233 1.00 81.69 273 SER A C 1
ATOM 2033 O O . SER A 1 273 ? 4.576 24.252 -3.380 1.00 81.69 273 SER A O 1
ATOM 2035 N N . THR A 1 274 ? 3.019 24.218 -1.770 1.00 85.75 274 THR A N 1
ATOM 2036 C CA . THR A 1 274 ? 1.919 24.743 -2.604 1.00 85.75 274 THR A CA 1
ATOM 2037 C C . THR A 1 274 ? 1.489 26.158 -2.237 1.00 85.75 274 THR A C 1
ATOM 2039 O O . THR A 1 274 ? 0.657 26.732 -2.936 1.00 85.75 274 THR A O 1
ATOM 2042 N N . PHE A 1 275 ? 1.993 26.716 -1.132 1.00 90.75 275 PHE A N 1
ATOM 2043 C CA . PHE A 1 275 ? 1.602 28.060 -0.707 1.00 90.75 275 PHE A CA 1
ATOM 2044 C C . PHE A 1 275 ? 2.158 29.153 -1.627 1.00 90.75 275 PHE A C 1
ATOM 2046 O O . PHE A 1 275 ? 1.528 30.194 -1.751 1.00 90.75 275 PHE A O 1
ATOM 2053 N N . LEU A 1 276 ? 3.286 28.917 -2.306 1.00 89.38 276 LEU A N 1
ATOM 2054 C CA . LEU A 1 276 ? 3.871 29.843 -3.276 1.00 89.38 276 LEU A CA 1
ATOM 2055 C C . LEU A 1 276 ? 3.341 29.586 -4.689 1.00 89.38 276 LEU A C 1
ATOM 2057 O O . LEU A 1 276 ? 3.481 28.492 -5.232 1.00 89.38 276 LEU A O 1
ATOM 2061 N N . VAL A 1 277 ? 2.801 30.627 -5.317 1.00 85.19 277 VAL A N 1
ATOM 2062 C CA . VAL A 1 277 ? 2.421 30.638 -6.731 1.00 85.19 277 VAL A CA 1
ATOM 2063 C C . VAL A 1 277 ? 3.489 31.420 -7.491 1.00 85.19 277 VAL A C 1
ATOM 2065 O O . VAL A 1 277 ? 3.510 32.653 -7.506 1.00 85.19 277 VAL A O 1
ATOM 2068 N N . LEU A 1 278 ? 4.423 30.680 -8.090 1.00 83.44 278 LEU A N 1
ATOM 2069 C CA . LEU A 1 278 ? 5.478 31.247 -8.926 1.00 83.44 278 LEU A CA 1
ATOM 2070 C C . LEU A 1 278 ? 4.872 31.735 -10.256 1.00 83.44 278 LEU A C 1
ATOM 2072 O O . LEU A 1 278 ? 4.191 30.950 -10.921 1.00 83.44 278 LEU A O 1
ATOM 2076 N N . PRO A 1 279 ? 5.114 32.994 -10.669 1.00 80.31 279 PRO A N 1
ATOM 2077 C CA . PRO A 1 279 ? 4.714 33.444 -11.993 1.00 80.31 279 PRO A CA 1
ATOM 2078 C C . PRO A 1 279 ? 5.474 32.649 -13.059 1.00 80.31 279 PRO A C 1
ATOM 2080 O O . PRO A 1 279 ? 6.673 32.408 -12.918 1.00 80.31 279 PRO A O 1
ATOM 2083 N N . SER A 1 280 ? 4.784 32.252 -14.129 1.00 63.62 280 SER A N 1
ATOM 2084 C CA . SER A 1 280 ? 5.319 31.322 -15.132 1.00 63.62 280 SER A CA 1
ATOM 2085 C C . SER A 1 280 ? 6.512 31.855 -15.940 1.00 63.62 280 SER A C 1
ATOM 2087 O O . SER A 1 280 ? 7.223 31.039 -16.506 1.00 63.62 280 SER A O 1
ATOM 2089 N N . ASP A 1 281 ? 6.768 33.172 -15.948 1.00 61.50 281 ASP A N 1
ATOM 2090 C CA . ASP A 1 281 ? 7.735 33.801 -16.869 1.00 61.50 281 ASP A CA 1
ATOM 2091 C C . ASP A 1 281 ? 8.613 34.912 -16.251 1.00 61.50 281 ASP A C 1
ATOM 2093 O O . ASP A 1 281 ? 9.210 35.710 -16.973 1.00 61.50 281 ASP A O 1
ATOM 2097 N N . THR A 1 282 ? 8.697 35.044 -14.920 1.00 58.91 282 THR A N 1
ATOM 2098 C CA . THR A 1 282 ? 9.426 36.182 -14.314 1.00 58.91 282 THR A CA 1
ATOM 2099 C C . THR A 1 282 ? 10.768 35.780 -13.706 1.00 58.91 282 THR A C 1
ATOM 2101 O O . THR A 1 282 ? 10.844 35.327 -12.562 1.00 58.91 282 THR A O 1
ATOM 2104 N N . ASP A 1 283 ? 11.845 36.044 -14.450 1.00 63.69 283 ASP A N 1
ATOM 2105 C CA . ASP A 1 283 ? 13.217 36.098 -13.937 1.00 63.69 283 ASP A CA 1
ATOM 2106 C C . ASP A 1 283 ? 13.361 37.289 -12.978 1.00 63.69 283 ASP A C 1
ATOM 2108 O O . ASP A 1 283 ? 13.828 38.378 -13.322 1.00 63.69 283 ASP A O 1
ATOM 2112 N N . LEU A 1 284 ? 12.928 37.099 -11.731 1.00 62.66 284 LEU A N 1
ATOM 2113 C CA . LEU A 1 284 ? 13.247 38.009 -10.640 1.00 62.66 284 LEU A CA 1
ATOM 2114 C C . LEU A 1 284 ? 14.766 37.954 -10.442 1.00 62.66 284 LEU A C 1
ATOM 2116 O O . LEU A 1 284 ? 15.264 37.058 -9.762 1.00 62.66 284 LEU A O 1
ATOM 2120 N N . GLY A 1 285 ? 15.493 38.905 -11.045 1.00 66.25 285 GLY A N 1
ATOM 2121 C CA . GLY A 1 285 ? 16.963 39.036 -11.087 1.00 66.25 285 GLY A CA 1
ATOM 2122 C C . GLY A 1 285 ? 17.672 39.212 -9.733 1.00 66.25 285 GLY A C 1
ATOM 2123 O O . GLY A 1 285 ? 18.716 39.852 -9.628 1.00 66.25 285 GLY A O 1
ATOM 2124 N N . THR A 1 286 ? 17.101 38.668 -8.665 1.00 71.56 286 THR A N 1
ATOM 2125 C CA . THR A 1 286 ? 17.717 38.536 -7.354 1.00 71.56 286 THR A CA 1
ATOM 2126 C C . THR A 1 286 ? 18.693 37.361 -7.341 1.00 71.56 286 THR A C 1
ATOM 2128 O O . THR A 1 286 ? 18.407 36.281 -7.848 1.00 71.56 286 THR A O 1
ATOM 2131 N N . SER A 1 287 ? 19.864 37.567 -6.732 1.00 79.94 287 SER A N 1
ATOM 2132 C CA . SER A 1 287 ? 20.861 36.509 -6.532 1.00 79.94 287 SER A CA 1
ATOM 2133 C C . SER A 1 287 ? 20.238 35.273 -5.849 1.00 79.94 287 SER A C 1
ATOM 2135 O O . SER A 1 287 ? 19.505 35.453 -4.866 1.00 79.94 287 SER A O 1
ATOM 2137 N N . PRO A 1 288 ? 20.575 34.033 -6.272 1.00 78.88 288 PRO A N 1
ATOM 2138 C CA . PRO A 1 288 ? 20.009 32.792 -5.724 1.00 78.88 288 PRO A CA 1
ATOM 2139 C C . PRO A 1 288 ? 20.048 32.708 -4.193 1.00 78.88 288 PRO A C 1
ATOM 2141 O O . PRO A 1 288 ? 19.094 32.272 -3.553 1.00 78.88 288 PRO A O 1
ATOM 2144 N N . ARG A 1 289 ? 21.123 33.220 -3.580 1.00 78.19 289 ARG A N 1
ATOM 2145 C CA . ARG A 1 289 ? 21.308 33.210 -2.123 1.00 78.19 289 ARG A CA 1
ATOM 2146 C C . ARG A 1 289 ? 20.335 34.141 -1.390 1.00 78.19 289 ARG A C 1
ATOM 2148 O O . ARG A 1 289 ? 19.929 33.852 -0.268 1.00 78.19 289 ARG A O 1
ATOM 2155 N N . LYS A 1 290 ? 19.951 35.259 -2.019 1.00 79.31 290 LYS A N 1
ATOM 2156 C CA . LYS A 1 290 ? 18.962 36.199 -1.471 1.00 79.31 290 LYS A CA 1
ATOM 2157 C C . LYS A 1 290 ? 17.546 35.637 -1.611 1.00 79.31 290 LYS A C 1
ATOM 2159 O O . LYS A 1 290 ? 16.770 35.766 -0.671 1.00 79.31 290 LYS A O 1
ATOM 2164 N N . LYS A 1 291 ? 17.254 34.958 -2.728 1.00 82.50 291 LYS A N 1
ATOM 2165 C CA . LYS A 1 291 ? 15.980 34.258 -2.953 1.00 82.50 291 LYS A CA 1
ATOM 2166 C C . LYS A 1 291 ? 15.741 33.181 -1.894 1.00 82.50 291 LYS A C 1
ATOM 2168 O O . LYS A 1 291 ? 14.713 33.220 -1.232 1.00 82.50 291 LYS A O 1
ATOM 2173 N N . GLN A 1 292 ? 16.732 32.322 -1.646 1.00 85.19 292 GLN A N 1
ATOM 2174 C CA . GLN A 1 292 ? 16.621 31.259 -0.643 1.00 85.19 292 GLN A CA 1
ATOM 2175 C C . GLN A 1 292 ? 16.358 31.805 0.768 1.00 85.19 292 GLN A C 1
ATOM 2177 O O . GLN A 1 292 ? 15.549 31.249 1.506 1.00 85.19 292 GLN A O 1
ATOM 2182 N N . LYS A 1 293 ? 17.005 32.916 1.151 1.00 89.00 293 LYS A N 1
ATOM 2183 C CA . LYS A 1 293 ? 16.771 33.539 2.461 1.00 89.00 293 LYS A CA 1
ATOM 2184 C C . LYS A 1 293 ? 15.341 34.075 2.592 1.00 89.00 293 LYS A C 1
ATOM 2186 O O . LYS A 1 293 ? 14.702 33.820 3.606 1.00 89.00 293 LYS A O 1
ATOM 2191 N N . ILE A 1 294 ? 14.856 34.787 1.572 1.00 85.56 294 ILE A N 1
ATOM 2192 C CA . ILE A 1 294 ? 13.491 35.334 1.550 1.00 85.56 294 ILE A CA 1
ATOM 2193 C C . ILE A 1 294 ? 12.466 34.199 1.601 1.00 85.56 294 ILE A C 1
ATOM 2195 O O . ILE A 1 294 ? 11.538 34.258 2.393 1.00 85.56 294 ILE A O 1
ATOM 2199 N N . GLU A 1 295 ? 12.668 33.142 0.816 1.00 87.44 295 GLU A N 1
ATOM 2200 C CA . GLU A 1 295 ? 11.793 31.968 0.791 1.00 87.44 295 GLU A CA 1
ATOM 2201 C C . GLU A 1 295 ? 11.751 31.251 2.148 1.00 87.44 295 GLU A C 1
ATOM 2203 O O . GLU A 1 295 ? 10.675 30.908 2.627 1.00 87.44 295 GLU A O 1
ATOM 2208 N N . THR A 1 296 ? 12.899 31.121 2.823 1.00 90.06 296 THR A N 1
ATOM 2209 C CA . THR A 1 296 ? 12.977 30.493 4.154 1.00 90.06 296 THR A CA 1
ATOM 2210 C C . THR A 1 296 ? 12.261 31.323 5.227 1.00 90.06 296 THR A C 1
ATOM 2212 O O . THR A 1 296 ? 11.535 30.773 6.056 1.00 90.06 296 THR A O 1
ATOM 2215 N N . GLU A 1 297 ? 12.449 32.648 5.234 1.00 91.31 297 GLU A N 1
ATOM 2216 C CA . GLU A 1 297 ? 11.756 33.544 6.175 1.00 91.31 297 GLU A CA 1
ATOM 2217 C C . GLU A 1 297 ? 10.246 33.567 5.912 1.00 91.31 297 GLU A C 1
ATOM 2219 O O . GLU A 1 297 ? 9.449 33.510 6.848 1.00 91.31 297 GLU A O 1
ATOM 2224 N N . LEU A 1 298 ? 9.852 33.572 4.640 1.00 91.06 298 LEU A N 1
ATOM 2225 C CA . LEU A 1 298 ? 8.454 33.570 4.238 1.00 91.06 298 LEU A CA 1
ATOM 2226 C C . LEU A 1 298 ? 7.752 32.259 4.601 1.00 91.06 298 LEU A C 1
ATOM 2228 O O . LEU A 1 298 ? 6.659 32.292 5.156 1.00 91.06 298 LEU A O 1
ATOM 2232 N N . GLN A 1 299 ? 8.397 31.116 4.359 1.00 92.25 299 GLN A N 1
ATOM 2233 C CA . GLN A 1 299 ? 7.885 29.804 4.751 1.00 92.25 299 GLN A CA 1
ATOM 2234 C C . GLN A 1 299 ? 7.715 29.704 6.271 1.00 92.25 299 GLN A C 1
ATOM 2236 O O . GLN A 1 299 ? 6.719 29.160 6.746 1.00 92.25 299 GLN A O 1
ATOM 2241 N N . LYS A 1 300 ? 8.656 30.260 7.044 1.00 93.75 300 LYS A N 1
ATOM 2242 C CA . LYS A 1 300 ? 8.557 30.304 8.506 1.00 93.75 300 LYS A CA 1
ATOM 2243 C C . LYS A 1 300 ? 7.356 31.133 8.971 1.00 93.75 300 LYS A C 1
ATOM 2245 O O . LYS A 1 300 ? 6.622 30.686 9.848 1.00 93.75 300 LYS A O 1
ATOM 2250 N N . ASN A 1 301 ? 7.150 32.316 8.392 1.00 92.88 301 ASN A N 1
ATOM 2251 C CA . ASN A 1 301 ? 6.015 33.173 8.745 1.00 92.88 301 ASN A CA 1
ATOM 2252 C C . ASN A 1 301 ? 4.683 32.547 8.317 1.00 92.88 301 ASN A C 1
ATOM 2254 O O . ASN A 1 301 ? 3.720 32.587 9.076 1.00 92.88 301 ASN A O 1
ATOM 2258 N N . TRP A 1 302 ? 4.649 31.923 7.139 1.00 94.69 302 TRP A N 1
ATOM 2259 C CA . TRP A 1 302 ? 3.482 31.198 6.650 1.00 94.69 302 TRP A CA 1
ATOM 2260 C C . TRP A 1 302 ? 3.106 30.046 7.588 1.00 94.69 302 TRP A C 1
ATOM 2262 O O . TRP A 1 302 ? 1.948 29.927 7.975 1.00 94.69 302 TRP A O 1
ATOM 2272 N N . GLN A 1 303 ? 4.082 29.246 8.029 1.00 94.12 303 GLN A N 1
ATOM 2273 C CA . GLN A 1 303 ? 3.832 28.151 8.968 1.00 94.12 303 GLN A CA 1
ATOM 2274 C C . GLN A 1 303 ? 3.266 28.666 10.299 1.00 94.12 303 GLN A C 1
ATOM 2276 O O . GLN A 1 303 ? 2.286 28.118 10.792 1.00 94.12 303 GLN A O 1
ATOM 2281 N N . ALA A 1 304 ? 3.817 29.760 10.835 1.00 94.31 304 ALA A N 1
ATOM 2282 C CA . ALA A 1 304 ? 3.292 30.387 12.048 1.00 94.31 304 ALA A CA 1
ATOM 2283 C C . ALA A 1 304 ? 1.843 30.883 11.876 1.00 94.31 304 ALA A C 1
ATOM 2285 O O . ALA A 1 304 ? 1.044 30.785 12.804 1.00 94.31 304 ALA A O 1
ATOM 2286 N N . ALA A 1 305 ? 1.484 31.382 10.689 1.00 94.12 305 ALA A N 1
ATOM 2287 C CA . ALA A 1 305 ? 0.118 31.793 10.372 1.00 94.12 305 ALA A CA 1
ATOM 2288 C C . ALA A 1 305 ? -0.853 30.600 10.320 1.00 94.12 305 ALA A C 1
ATOM 2290 O O . ALA A 1 305 ? -1.993 30.715 10.772 1.00 94.12 305 ALA A O 1
ATOM 2291 N N . VAL A 1 306 ? -0.405 29.461 9.779 1.00 93.88 306 VAL A N 1
ATOM 2292 C CA . VAL A 1 306 ? -1.182 28.211 9.726 1.00 93.88 306 VAL A CA 1
ATOM 2293 C C . VAL A 1 306 ? -1.383 27.630 11.121 1.00 93.88 306 VAL A C 1
ATOM 2295 O O . VAL A 1 306 ? -2.491 27.212 11.445 1.00 93.88 306 VAL A O 1
ATOM 2298 N N . ASP A 1 307 ? -0.343 27.628 11.951 1.00 92.12 307 ASP A N 1
ATOM 2299 C CA . ASP A 1 307 ? -0.429 27.120 13.322 1.00 92.12 307 ASP A CA 1
ATOM 2300 C C . ASP A 1 307 ? -1.379 27.986 14.169 1.00 92.12 307 ASP A C 1
ATOM 2302 O O . ASP A 1 307 ? -2.243 27.445 14.852 1.00 92.12 307 ASP A O 1
ATOM 2306 N N . ALA A 1 308 ? -1.323 29.317 14.027 1.00 91.69 308 ALA A N 1
ATOM 2307 C CA . ALA A 1 308 ? -2.261 30.231 14.687 1.00 91.69 308 ALA A CA 1
ATOM 2308 C C . ALA A 1 308 ? -3.720 30.042 14.225 1.00 91.69 308 ALA A C 1
ATOM 2310 O O . ALA A 1 308 ? -4.651 30.248 14.998 1.00 91.69 308 ALA A O 1
ATOM 2311 N N . MET A 1 309 ? -3.937 29.663 12.960 1.00 91.62 309 MET A N 1
ATOM 2312 C CA . MET A 1 309 ? -5.277 29.349 12.457 1.00 91.62 309 MET A CA 1
ATOM 2313 C C . MET A 1 309 ? -5.834 28.074 13.101 1.00 91.62 309 MET A C 1
ATOM 2315 O O . MET A 1 309 ? -7.005 28.054 13.460 1.00 91.62 309 MET A O 1
ATOM 2319 N N . LYS A 1 310 ? -4.994 27.043 13.268 1.00 89.25 310 LYS A N 1
ATOM 2320 C CA . LYS A 1 310 ? -5.378 25.781 13.916 1.00 89.25 310 LYS A CA 1
ATOM 2321 C C . LYS A 1 310 ? -5.689 25.961 15.396 1.00 89.25 310 LYS A C 1
ATOM 2323 O O . LYS A 1 310 ? -6.679 25.422 15.854 1.00 89.25 310 LYS A O 1
ATOM 2328 N N . GLU A 1 311 ? -4.893 26.756 16.109 1.00 91.06 311 GLU A N 1
ATOM 2329 C CA . GLU A 1 311 ? -5.136 27.057 17.527 1.00 91.06 311 GLU A CA 1
ATOM 2330 C C . GLU A 1 311 ? -6.512 27.711 17.732 1.00 91.06 311 GLU A C 1
ATOM 2332 O O . GLU A 1 311 ? -7.274 27.291 18.592 1.00 91.06 311 GLU A O 1
ATOM 2337 N N . LEU A 1 312 ? -6.890 28.659 16.866 1.00 85.44 312 LEU A N 1
ATOM 2338 C CA . LEU A 1 312 ? -8.226 29.263 16.914 1.00 85.44 312 LEU A CA 1
ATOM 2339 C C . LEU A 1 312 ? -9.349 28.286 16.512 1.00 85.44 312 LEU A C 1
ATOM 2341 O O . LEU A 1 312 ? -10.474 28.432 16.983 1.00 85.44 312 LEU A O 1
ATOM 2345 N N . GLU A 1 313 ? -9.080 27.338 15.609 1.00 85.50 313 GLU A N 1
ATOM 2346 C CA . GLU A 1 313 ? -10.058 26.314 15.212 1.00 85.50 313 GLU A CA 1
ATOM 2347 C C . GLU A 1 313 ? -10.289 25.303 16.342 1.00 85.50 313 GLU A C 1
ATOM 2349 O O . GLU A 1 313 ? -11.428 24.894 16.572 1.00 85.50 313 GLU A O 1
ATOM 2354 N N . ASP A 1 314 ? -9.232 24.955 17.074 1.00 83.31 314 ASP A N 1
ATOM 2355 C CA . ASP A 1 314 ? -9.306 24.135 18.280 1.00 83.31 314 ASP A CA 1
ATOM 2356 C C . ASP A 1 314 ? -10.096 24.877 19.379 1.00 83.31 314 ASP A C 1
ATOM 2358 O O . ASP A 1 314 ? -11.049 24.312 19.913 1.00 83.31 314 ASP A O 1
ATOM 2362 N N . ASP A 1 315 ? -9.825 26.170 19.614 1.00 82.88 315 ASP A N 1
ATOM 2363 C CA . ASP A 1 315 ? -10.558 27.005 20.587 1.00 82.88 315 ASP A CA 1
ATOM 2364 C C . ASP A 1 315 ? -12.058 27.163 20.255 1.00 82.88 315 ASP A C 1
ATOM 2366 O O . ASP A 1 315 ? -12.891 27.280 21.153 1.00 82.88 315 ASP A O 1
ATOM 2370 N N . LEU A 1 316 ? -12.431 27.205 18.968 1.00 79.06 316 LEU A N 1
ATOM 2371 C CA . LEU A 1 316 ? -13.837 27.294 18.541 1.00 79.06 316 LEU A CA 1
ATOM 2372 C C . LEU A 1 316 ? -14.569 25.947 18.593 1.00 79.06 316 LEU A C 1
ATOM 2374 O O . LEU A 1 316 ? -15.797 25.936 18.692 1.00 79.06 316 LEU A O 1
ATOM 2378 N N . ASN A 1 317 ? -13.842 24.832 18.486 1.00 75.56 317 ASN A N 1
ATOM 2379 C CA . ASN A 1 317 ? -14.400 23.482 18.597 1.00 75.56 317 ASN A CA 1
ATOM 2380 C C . ASN A 1 317 ? -14.449 22.981 20.046 1.00 75.56 317 ASN A C 1
ATOM 2382 O O . ASN A 1 317 ? -15.234 22.078 20.341 1.00 75.56 317 ASN A O 1
ATOM 2386 N N . GLU A 1 318 ? -13.671 23.572 20.953 1.00 75.56 318 GLU A N 1
ATOM 2387 C CA . GLU A 1 318 ? -13.900 23.491 22.394 1.00 75.56 318 GLU A CA 1
ATOM 2388 C C . GLU A 1 318 ? -15.156 24.310 22.754 1.00 75.56 318 GLU A C 1
ATOM 2390 O O . GLU A 1 318 ? -15.089 25.366 23.385 1.00 75.56 318 GLU A O 1
ATOM 2395 N N . GLU A 1 319 ? -16.341 23.836 22.337 1.00 57.44 319 GLU A N 1
ATOM 2396 C CA . GLU A 1 319 ? -17.587 24.336 22.922 1.00 57.44 319 GLU A CA 1
ATOM 2397 C C . GLU A 1 319 ? -17.468 24.184 24.446 1.00 57.44 319 GLU A C 1
ATOM 2399 O O . GLU A 1 319 ? -17.165 23.085 24.925 1.00 57.44 319 GLU A O 1
ATOM 2404 N N . PRO A 1 320 ? -17.674 25.259 25.230 1.00 52.06 320 PRO A N 1
ATOM 2405 C CA . PRO A 1 320 ? -17.660 25.145 26.675 1.00 52.06 320 PRO A CA 1
ATOM 2406 C C . PRO A 1 320 ? -18.734 24.136 27.052 1.00 52.06 320 PRO A C 1
ATOM 2408 O O . PRO A 1 320 ? -19.891 24.325 26.684 1.00 52.06 320 PRO A O 1
ATOM 2411 N N . ASP A 1 321 ? -18.318 23.084 27.755 1.00 49.81 321 ASP A N 1
ATOM 2412 C CA . ASP A 1 321 ? -19.106 21.937 28.201 1.00 49.81 321 ASP A CA 1
ATOM 2413 C C . ASP A 1 321 ? -20.461 22.398 28.778 1.00 49.81 321 ASP A C 1
ATOM 2415 O O . ASP A 1 321 ? -20.620 22.681 29.970 1.00 49.81 321 ASP A O 1
ATOM 2419 N N . PHE A 1 322 ? -21.465 22.565 27.910 1.00 46.34 322 PHE A N 1
ATOM 2420 C CA . PHE A 1 322 ? -22.761 23.144 28.279 1.00 46.34 322 PHE A CA 1
ATOM 2421 C C . PHE A 1 322 ? -23.553 22.163 29.164 1.00 46.34 322 PHE A C 1
ATOM 2423 O O . PHE A 1 322 ? -24.521 22.543 29.831 1.00 46.34 322 PHE A O 1
ATOM 2430 N N . GLU A 1 323 ? -23.091 20.909 29.249 1.00 51.16 323 GLU A N 1
ATOM 2431 C CA . GLU A 1 323 ? -23.542 19.914 30.221 1.00 51.16 323 GLU A CA 1
ATOM 2432 C C . GLU A 1 323 ? -23.195 20.300 31.672 1.00 51.16 323 GLU A C 1
ATOM 2434 O O . GLU A 1 323 ? -23.987 20.012 32.575 1.00 51.16 323 GLU A O 1
ATOM 2439 N N . GLU A 1 324 ? -22.109 21.041 31.931 1.00 54.19 324 GLU A N 1
ATOM 2440 C CA . GLU A 1 324 ? -21.759 21.471 33.295 1.00 54.19 324 GLU A CA 1
ATOM 2441 C C . GLU A 1 324 ? -22.644 22.641 33.782 1.00 54.19 324 GLU A C 1
ATOM 2443 O O . GLU A 1 324 ? -22.946 22.754 34.974 1.00 54.19 324 GLU A O 1
ATOM 2448 N N . ALA A 1 325 ? -23.179 23.457 32.863 1.00 53.53 325 ALA A N 1
ATOM 2449 C CA . ALA A 1 325 ? -24.135 24.524 33.182 1.00 53.53 325 ALA A CA 1
ATOM 2450 C C . ALA A 1 325 ? -25.558 23.997 33.468 1.00 53.53 325 ALA A C 1
ATOM 2452 O O . ALA A 1 325 ? -26.270 24.556 34.309 1.00 53.53 325 ALA A O 1
ATOM 2453 N N . LEU A 1 326 ? -25.972 22.894 32.831 1.00 52.56 326 LEU A N 1
ATOM 2454 C CA . LEU A 1 326 ? -27.269 22.249 33.089 1.00 52.56 326 LEU A CA 1
ATOM 2455 C C . LEU A 1 326 ? -27.268 21.380 34.358 1.00 52.56 326 LEU A C 1
ATOM 2457 O O . LEU A 1 326 ? -28.318 21.210 34.983 1.00 52.56 326 LEU A O 1
ATOM 2461 N N . ALA A 1 327 ? -26.101 20.915 34.814 1.00 54.31 327 ALA A N 1
ATOM 2462 C CA . ALA A 1 327 ? -25.960 20.163 36.064 1.00 54.31 327 ALA A CA 1
ATOM 2463 C C . ALA A 1 327 ? -26.209 21.000 37.343 1.00 54.31 327 ALA A C 1
ATOM 2465 O O . ALA A 1 327 ? -26.321 20.436 38.435 1.00 54.31 327 ALA A O 1
ATOM 2466 N N . SER A 1 328 ? -26.350 22.331 37.236 1.00 47.09 328 SER A N 1
ATOM 2467 C CA . SER A 1 328 ? -26.633 23.225 38.376 1.00 47.09 328 SER A CA 1
ATOM 2468 C C . SER A 1 328 ? -28.129 23.412 38.693 1.00 47.09 328 SER A C 1
ATOM 2470 O O . SER A 1 328 ? -28.475 24.015 39.713 1.00 47.09 328 SER A O 1
ATOM 2472 N N . ILE A 1 329 ? -29.045 22.862 37.885 1.00 45.91 329 ILE A N 1
ATOM 2473 C CA . ILE A 1 329 ? -30.482 22.838 38.205 1.00 45.91 329 ILE A CA 1
ATOM 2474 C C . ILE A 1 329 ? -30.791 21.521 38.928 1.00 45.91 329 ILE A C 1
ATOM 2476 O O . ILE A 1 329 ? -31.134 20.506 38.327 1.00 45.91 329 ILE A O 1
ATOM 2480 N N . GLY A 1 330 ? -30.606 21.527 40.249 1.00 44.22 330 GLY A N 1
ATOM 2481 C CA . GLY A 1 330 ? -30.767 20.339 41.088 1.00 44.22 330 GLY A CA 1
ATOM 2482 C C . GLY A 1 330 ? -32.183 19.729 41.046 1.00 44.22 330 GLY A C 1
ATOM 2483 O O . GLY A 1 330 ? -33.175 20.464 41.025 1.00 44.22 330 GLY A O 1
ATOM 2484 N N . PRO A 1 331 ? -32.318 18.389 41.102 1.00 40.66 331 PRO A N 1
ATOM 2485 C CA . PRO A 1 331 ? -33.617 17.729 41.115 1.00 40.66 331 PRO A CA 1
ATOM 2486 C C . PRO A 1 331 ? -34.299 17.870 42.484 1.00 40.66 331 PRO A C 1
ATOM 2488 O O . PRO A 1 331 ? -33.816 17.381 43.510 1.00 40.66 331 PRO A O 1
ATOM 2491 N N . ALA A 1 332 ? -35.467 18.513 42.500 1.00 42.97 332 ALA A N 1
ATOM 2492 C CA . ALA A 1 332 ? -36.373 18.482 43.640 1.00 42.97 332 ALA A CA 1
ATOM 2493 C C . ALA A 1 332 ? -36.936 17.058 43.834 1.00 42.97 332 ALA A C 1
ATOM 2495 O O . ALA A 1 332 ? -37.441 16.432 42.905 1.00 42.97 332 ALA A O 1
ATOM 2496 N N . LYS A 1 333 ? -36.839 16.550 45.069 1.00 48.84 333 LYS A N 1
ATOM 2497 C CA . LYS A 1 333 ? -37.342 15.235 45.508 1.00 48.84 333 LYS A CA 1
ATOM 2498 C C . LYS A 1 333 ? -38.840 15.052 45.205 1.00 48.84 333 LYS A C 1
ATOM 2500 O O . LYS A 1 333 ? -39.630 15.868 45.685 1.00 48.84 333 LYS A O 1
ATOM 2505 N N . PRO A 1 334 ? -39.271 13.938 44.583 1.00 40.84 334 PRO A N 1
ATOM 2506 C CA . PRO A 1 334 ? -40.680 13.582 44.556 1.00 40.84 334 PRO A CA 1
ATOM 2507 C C . PRO A 1 334 ? -41.073 12.901 45.874 1.00 40.84 334 PRO A C 1
ATOM 2509 O O . PRO A 1 334 ? -40.499 11.890 46.288 1.00 40.84 334 PRO A O 1
ATOM 2512 N N . ARG A 1 335 ? -42.054 13.502 46.554 1.00 41.34 335 ARG A N 1
ATOM 2513 C CA . ARG A 1 335 ? -42.804 12.894 47.656 1.00 41.34 335 ARG A CA 1
ATOM 2514 C C . ARG A 1 335 ? -43.731 11.820 47.095 1.00 41.34 335 ARG A C 1
ATOM 2516 O O . ARG A 1 335 ? -44.402 12.037 46.094 1.00 41.34 335 ARG A O 1
ATOM 2523 N N . GLN A 1 336 ? -43.769 10.694 47.793 1.00 50.91 336 GLN A N 1
ATOM 2524 C CA . GLN A 1 336 ? -44.770 9.652 47.628 1.00 50.91 336 GLN A CA 1
ATOM 2525 C C . GLN A 1 336 ? -46.164 10.228 47.903 1.00 50.91 336 GLN A C 1
ATOM 2527 O O . GLN A 1 336 ? -46.388 10.805 48.968 1.00 50.91 336 GLN A O 1
ATOM 2532 N N . HIS A 1 337 ? -47.083 10.054 46.960 1.00 37.00 337 HIS A N 1
ATOM 2533 C CA . HIS A 1 337 ? -48.513 10.033 47.237 1.00 37.00 337 HIS A CA 1
ATOM 2534 C C . HIS A 1 337 ? -49.140 9.011 46.291 1.00 37.00 337 HIS A C 1
ATOM 2536 O O . HIS A 1 337 ? -49.180 9.209 45.078 1.00 37.00 337 HIS A O 1
ATOM 2542 N N . GLU A 1 338 ? -49.539 7.877 46.860 1.00 54.75 338 GLU A N 1
ATOM 2543 C CA . GLU A 1 338 ? -50.541 7.011 46.257 1.00 54.75 338 GLU A CA 1
ATOM 2544 C C . GLU A 1 338 ? -51.851 7.795 46.243 1.00 54.75 338 GLU A C 1
ATOM 2546 O O . GLU A 1 338 ? -52.259 8.304 47.280 1.00 54.75 338 GLU A O 1
ATOM 2551 N N . ASP A 1 339 ? -52.482 7.926 45.082 1.00 41.16 339 ASP A N 1
ATOM 2552 C CA . ASP A 1 339 ? -53.936 8.011 44.996 1.00 41.16 339 ASP A CA 1
ATOM 2553 C C . ASP A 1 339 ? -54.381 7.539 43.614 1.00 41.16 339 ASP A C 1
ATOM 2555 O O . ASP A 1 339 ? -53.880 7.967 42.571 1.00 41.16 339 ASP A O 1
ATOM 2559 N N . SER A 1 340 ? -55.315 6.592 43.632 1.00 48.53 340 SER A N 1
ATOM 2560 C CA . SER A 1 340 ? -55.943 6.017 42.457 1.00 48.53 340 SER A CA 1
ATOM 2561 C C . SER A 1 340 ? -56.816 7.064 41.770 1.00 48.53 340 SER A C 1
ATOM 2563 O O . SER A 1 340 ? -57.832 7.483 42.326 1.00 48.53 340 SER A O 1
ATOM 2565 N N . ILE A 1 341 ? -56.468 7.437 40.541 1.00 40.34 341 ILE A N 1
ATOM 2566 C CA . ILE A 1 341 ? -57.363 8.180 39.655 1.00 40.34 341 ILE A CA 1
ATOM 2567 C C . ILE A 1 341 ? -57.742 7.259 38.499 1.00 40.34 341 ILE A C 1
ATOM 2569 O O . ILE A 1 341 ? -56.919 6.885 37.666 1.00 40.34 341 ILE A O 1
ATOM 2573 N N . VAL A 1 342 ? -59.017 6.876 38.500 1.00 55.31 342 VAL A N 1
ATOM 2574 C CA . VAL A 1 342 ? -59.726 6.236 37.393 1.00 55.31 342 VAL A CA 1
ATOM 2575 C C . VAL A 1 342 ? -59.809 7.263 36.263 1.00 55.31 342 VAL A C 1
ATOM 2577 O O . VAL A 1 342 ? -60.547 8.239 36.376 1.00 55.31 342 VAL A O 1
ATOM 2580 N N . ILE A 1 343 ? -59.019 7.072 35.204 1.00 44.22 343 ILE A N 1
ATOM 2581 C CA . ILE A 1 343 ? -59.085 7.897 33.995 1.00 44.22 343 ILE A CA 1
ATOM 2582 C C . ILE A 1 343 ? -60.081 7.248 33.038 1.00 44.22 343 ILE A C 1
ATOM 2584 O O . ILE A 1 343 ? -59.892 6.132 32.560 1.00 44.22 343 ILE A O 1
ATOM 2588 N N . SER A 1 344 ? -61.164 7.983 32.835 1.00 50.66 344 SER A N 1
ATOM 2589 C CA . SER A 1 344 ? -62.217 7.791 31.851 1.00 50.66 344 SER A CA 1
ATOM 2590 C C . SER A 1 344 ? -61.690 7.828 30.416 1.00 50.66 344 SER A C 1
ATOM 2592 O O . SER A 1 344 ? -60.876 8.692 30.079 1.00 50.66 344 SER A O 1
ATOM 2594 N N . ASP A 1 345 ? -62.234 6.921 29.595 1.00 52.19 345 ASP A N 1
ATOM 2595 C CA . ASP A 1 345 ? -62.237 6.924 28.128 1.00 52.19 345 ASP A CA 1
ATOM 2596 C C . ASP A 1 345 ? -62.168 8.349 27.569 1.00 52.19 345 ASP A C 1
ATOM 2598 O O . ASP A 1 345 ? -63.136 9.107 27.634 1.00 52.19 345 ASP A O 1
ATOM 2602 N N . THR A 1 346 ? -60.997 8.720 27.056 1.00 46.47 346 THR A N 1
ATOM 2603 C CA . THR A 1 346 ? -60.789 9.971 26.330 1.00 46.47 346 THR A CA 1
ATOM 2604 C C . THR A 1 346 ? -60.326 9.607 24.932 1.00 46.47 346 THR A C 1
ATOM 2606 O O . THR A 1 346 ? -59.431 8.787 24.740 1.00 46.47 346 THR A O 1
ATOM 2609 N N . GLU A 1 347 ? -61.039 10.181 23.980 1.00 59.62 347 GLU A N 1
ATOM 2610 C CA . GLU A 1 347 ? -61.136 9.809 22.581 1.00 59.62 347 GLU A CA 1
ATOM 2611 C C . GLU A 1 347 ? -59.777 9.727 21.869 1.00 59.62 347 GLU A C 1
ATOM 2613 O O . GLU A 1 347 ? -58.895 10.571 22.030 1.00 59.62 347 GLU A O 1
ATOM 2618 N N . HIS A 1 348 ? -59.648 8.672 21.062 1.00 51.94 348 HIS A N 1
ATOM 2619 C CA . HIS A 1 348 ? -58.566 8.400 20.124 1.00 51.94 348 HIS A CA 1
ATOM 2620 C C . HIS A 1 348 ? -58.352 9.616 19.202 1.00 51.94 348 HIS A C 1
ATOM 2622 O O . HIS A 1 348 ? -59.088 9.809 18.238 1.00 51.94 348 HIS A O 1
ATOM 2628 N N . MET A 1 349 ? -57.339 10.438 19.482 1.00 54.66 349 MET A N 1
ATOM 2629 C CA . MET A 1 349 ? -56.767 11.307 18.457 1.00 54.66 349 MET A CA 1
ATOM 2630 C C . MET A 1 349 ? -55.769 10.470 17.660 1.00 54.66 349 MET A C 1
ATOM 2632 O O . MET A 1 349 ? -54.732 10.064 18.192 1.00 54.66 349 MET A O 1
ATOM 2636 N N . ASP A 1 350 ? -56.107 10.191 16.403 1.00 58.28 350 ASP A N 1
ATOM 2637 C CA . ASP A 1 350 ? -55.188 9.690 15.383 1.00 58.28 350 ASP A CA 1
ATOM 2638 C C . ASP A 1 350 ? -54.102 10.752 15.149 1.00 58.28 350 ASP A C 1
ATOM 2640 O O . ASP A 1 350 ? -54.206 11.613 14.279 1.00 58.28 350 ASP A O 1
ATOM 2644 N N . ILE A 1 351 ? -53.078 10.756 16.005 1.00 62.19 351 ILE A N 1
ATOM 2645 C CA . ILE A 1 351 ? -51.847 11.502 15.763 1.00 62.19 351 ILE A CA 1
ATOM 2646 C C . ILE A 1 351 ? -51.138 10.743 14.649 1.00 62.19 351 ILE A C 1
ATOM 2648 O O . ILE A 1 351 ? -50.654 9.629 14.879 1.00 62.19 351 ILE A O 1
ATOM 2652 N N . ASP A 1 352 ? -51.119 11.334 13.453 1.00 65.00 352 ASP A N 1
ATOM 2653 C CA . ASP A 1 352 ? -50.349 10.830 12.320 1.00 65.00 352 ASP A CA 1
ATOM 2654 C C . ASP A 1 352 ? -48.952 10.432 12.814 1.00 65.00 352 ASP A C 1
ATOM 2656 O O . ASP A 1 352 ? -48.321 11.221 13.531 1.00 65.00 352 ASP A O 1
ATOM 2660 N N . PRO A 1 353 ? -48.484 9.204 12.517 1.00 69.62 353 PRO A N 1
ATOM 2661 C CA . PRO A 1 353 ? -47.219 8.703 13.024 1.00 69.62 353 PRO A CA 1
ATOM 2662 C C . PRO A 1 353 ? -46.125 9.691 12.634 1.00 69.62 353 PRO A C 1
ATOM 2664 O O . PRO A 1 353 ? -45.762 9.790 11.466 1.00 69.62 353 PRO A O 1
ATOM 2667 N N . ILE A 1 354 ? -45.650 10.447 13.629 1.00 69.19 354 ILE A N 1
ATOM 2668 C CA . ILE A 1 354 ? -44.548 11.393 13.492 1.00 69.19 354 ILE A CA 1
ATOM 2669 C C . ILE A 1 354 ? -43.425 10.616 12.822 1.00 69.19 354 ILE A C 1
ATOM 2671 O O . ILE A 1 354 ? -42.988 9.592 13.358 1.00 69.19 354 ILE A O 1
ATOM 2675 N N . ASP A 1 355 ? -43.041 11.077 11.634 1.00 75.94 355 ASP A N 1
ATOM 2676 C CA . ASP A 1 355 ? -42.036 10.478 10.763 1.00 75.94 355 ASP A CA 1
ATOM 2677 C C . ASP A 1 355 ? -40.674 10.603 11.464 1.00 75.94 355 ASP A C 1
ATOM 2679 O O . ASP A 1 355 ? -39.897 11.532 11.254 1.00 75.94 355 ASP A O 1
ATOM 2683 N N . LEU A 1 356 ? -40.465 9.736 12.456 1.00 76.62 356 LEU A N 1
ATOM 2684 C CA . LEU A 1 356 ? -39.269 9.660 13.276 1.00 76.62 356 LEU A CA 1
ATOM 2685 C C . LEU A 1 356 ? -38.140 9.226 12.353 1.00 76.62 356 LEU A C 1
ATOM 2687 O O . LEU A 1 356 ? -38.002 8.035 12.057 1.00 76.62 356 LEU A O 1
ATOM 2691 N N . GLU A 1 357 ? -37.351 10.201 11.903 1.00 78.94 357 GLU A N 1
ATOM 2692 C CA . GLU A 1 357 ? -36.145 9.946 11.129 1.00 78.94 357 GLU A CA 1
ATOM 2693 C C . GLU A 1 357 ? -35.307 8.880 11.853 1.00 78.94 357 GLU A C 1
ATOM 2695 O O . GLU A 1 357 ? -35.025 9.004 13.053 1.00 78.94 357 GLU A O 1
ATOM 2700 N N . PRO A 1 358 ? -34.958 7.775 11.169 1.00 77.19 358 PRO A N 1
ATOM 2701 C CA . PRO A 1 358 ? -34.245 6.686 11.804 1.00 77.19 358 PRO A CA 1
ATOM 2702 C C . PRO A 1 358 ? -32.897 7.195 12.328 1.00 77.19 358 PRO A C 1
ATOM 2704 O O . PRO A 1 358 ? -32.241 7.989 11.651 1.00 77.19 358 PRO A O 1
ATOM 2707 N N . PRO A 1 359 ? -32.441 6.720 13.502 1.00 82.38 359 PRO A N 1
ATOM 2708 C CA . PRO A 1 359 ? -31.189 7.174 14.086 1.00 82.38 359 PRO A CA 1
ATOM 2709 C C . PRO A 1 359 ? -30.042 6.970 13.093 1.00 82.38 359 PRO A C 1
ATOM 2711 O O . PRO A 1 359 ? -29.785 5.845 12.632 1.00 82.38 359 PRO A O 1
ATOM 2714 N N . ILE A 1 360 ? -29.388 8.087 12.768 1.00 87.06 360 ILE A N 1
ATOM 2715 C CA . ILE A 1 360 ? -28.270 8.172 11.831 1.00 87.06 360 ILE A CA 1
ATOM 2716 C C . ILE A 1 360 ? -27.155 7.245 12.332 1.00 87.06 360 ILE A C 1
ATOM 2718 O O . ILE A 1 360 ? -26.957 7.077 13.538 1.00 87.06 360 ILE A O 1
ATOM 2722 N N . SER A 1 361 ? -26.460 6.580 11.407 1.00 90.19 361 SER A N 1
ATOM 2723 C CA . SER A 1 361 ? -25.263 5.810 11.751 1.00 90.19 361 SER A CA 1
ATOM 2724 C C . SER A 1 361 ? -24.237 6.698 12.451 1.00 90.19 361 SER A C 1
ATOM 2726 O O . SER A 1 361 ? -24.200 7.904 12.229 1.00 90.19 361 SER A O 1
ATOM 2728 N N . ASP A 1 362 ? -23.367 6.086 13.248 1.00 89.38 362 ASP A N 1
ATOM 2729 C CA . ASP A 1 362 ? -22.270 6.786 13.913 1.00 89.38 362 ASP A CA 1
ATOM 2730 C C . ASP A 1 362 ? -21.411 7.517 12.859 1.00 89.38 362 ASP A C 1
ATOM 2732 O O . ASP A 1 362 ? -20.778 6.871 12.019 1.00 89.38 362 ASP A O 1
ATOM 2736 N N . GLY A 1 363 ? -21.463 8.855 12.835 1.00 90.69 363 GLY A N 1
ATOM 2737 C CA . GLY A 1 363 ? -20.953 9.679 11.725 1.00 90.69 363 GLY A CA 1
ATOM 2738 C C . GLY A 1 363 ? -19.437 9.595 11.523 1.00 90.69 363 GLY A C 1
ATOM 2739 O O . GLY A 1 363 ? -18.928 9.975 10.473 1.00 90.69 363 GLY A O 1
ATOM 2740 N N . LEU A 1 364 ? -18.729 9.053 12.513 1.00 92.19 364 LEU A N 1
ATOM 2741 C CA . LEU A 1 364 ? -17.286 8.828 12.490 1.00 92.19 364 LEU A CA 1
ATOM 2742 C C . LEU A 1 364 ? -16.892 7.536 11.749 1.00 92.19 364 LEU A C 1
ATOM 2744 O O . LEU A 1 364 ? -15.727 7.361 11.395 1.00 92.19 364 LEU A O 1
ATOM 2748 N N . LEU A 1 365 ? -17.835 6.619 11.495 1.00 95.69 365 LEU A N 1
ATOM 2749 C CA . LEU A 1 365 ? -17.543 5.322 10.880 1.00 95.69 365 LEU A CA 1
ATOM 2750 C C . LEU A 1 365 ? -17.643 5.380 9.349 1.00 95.69 365 LEU A C 1
ATOM 2752 O O . LEU A 1 365 ? -18.698 5.657 8.779 1.00 95.69 365 LEU A O 1
ATOM 2756 N N . THR A 1 366 ? -16.566 4.999 8.658 1.00 94.31 366 THR A N 1
ATOM 2757 C CA . THR A 1 366 ? -16.546 4.874 7.189 1.00 94.31 366 THR A CA 1
ATOM 2758 C C . THR A 1 366 ? -17.194 3.563 6.730 1.00 94.31 366 THR A C 1
ATOM 2760 O O . THR A 1 366 ? -16.548 2.517 6.638 1.00 94.31 366 THR A O 1
ATOM 2763 N N . ILE A 1 367 ? -18.495 3.587 6.453 1.00 95.00 367 ILE A N 1
ATOM 2764 C CA . ILE A 1 367 ? -19.249 2.404 6.017 1.00 95.00 367 ILE A CA 1
ATOM 2765 C C . ILE A 1 367 ? -19.471 2.477 4.498 1.00 95.00 367 ILE A C 1
ATOM 2767 O O . ILE A 1 367 ? -20.088 3.439 4.044 1.00 95.00 367 ILE A O 1
ATOM 2771 N N . PRO A 1 368 ? -19.039 1.478 3.700 1.00 94.31 368 PRO A N 1
ATOM 2772 C CA . PRO A 1 368 ? -18.381 0.223 4.076 1.00 94.31 368 PRO A CA 1
ATOM 2773 C C . PRO A 1 368 ? -16.857 0.354 4.230 1.00 94.31 368 PRO A C 1
ATOM 2775 O O . PRO A 1 368 ? -16.223 1.198 3.606 1.00 94.31 368 PRO A O 1
ATOM 2778 N N . GLY A 1 369 ? -16.250 -0.575 4.969 1.00 93.44 369 GLY A N 1
ATOM 2779 C CA . GLY A 1 369 ? -14.799 -0.771 4.984 1.00 93.44 369 GLY A CA 1
ATOM 2780 C C . GLY A 1 369 ? -14.104 -0.444 6.301 1.00 93.44 369 GLY A C 1
ATOM 2781 O O . GLY A 1 369 ? -12.953 -0.843 6.457 1.00 93.44 369 GLY A O 1
ATOM 2782 N N . HIS A 1 370 ? -14.785 0.201 7.253 1.00 96.56 370 HIS A N 1
ATOM 2783 C CA . HIS A 1 370 ? -14.182 0.564 8.535 1.00 96.56 370 HIS A CA 1
ATOM 2784 C C . HIS A 1 370 ? -13.643 -0.659 9.295 1.00 96.56 370 HIS A C 1
ATOM 2786 O O . HIS A 1 370 ? -14.314 -1.695 9.395 1.00 96.56 370 HIS A O 1
ATOM 2792 N N . LEU A 1 371 ? -12.429 -0.531 9.826 1.00 96.88 371 LEU A N 1
ATOM 2793 C CA . LEU A 1 371 ? -11.686 -1.593 10.496 1.00 96.88 371 LEU A CA 1
ATOM 2794 C C . LEU A 1 371 ? -11.947 -1.556 12.002 1.00 96.88 371 LEU A C 1
ATOM 2796 O O . LEU A 1 371 ? -11.789 -0.517 12.633 1.00 96.88 371 LEU A O 1
ATOM 2800 N N . VAL A 1 372 ? -12.350 -2.685 12.584 1.00 97.94 372 VAL A N 1
ATOM 2801 C CA . VAL A 1 372 ? -12.782 -2.749 13.986 1.00 97.94 372 VAL A CA 1
ATOM 2802 C C . VAL A 1 372 ? -12.299 -4.014 14.690 1.00 97.94 372 VAL A C 1
ATOM 2804 O O . VAL A 1 372 ? -12.059 -5.055 14.075 1.00 97.94 372 VAL A O 1
ATOM 2807 N N . LEU A 1 373 ? -12.218 -3.954 16.016 1.00 98.25 373 LEU A N 1
ATOM 2808 C CA . LEU A 1 373 ? -12.071 -5.127 16.875 1.00 98.25 373 LEU A CA 1
ATOM 2809 C C . LEU A 1 373 ? -13.433 -5.452 17.476 1.00 98.25 373 LEU A C 1
ATOM 2811 O O . LEU A 1 373 ? -13.960 -4.677 18.265 1.00 98.25 373 LEU A O 1
ATOM 2815 N N . CYS A 1 374 ? -14.022 -6.590 17.103 1.00 98.19 374 CYS A N 1
ATOM 2816 C CA . CYS A 1 374 ? -15.398 -6.948 17.451 1.00 98.19 374 CYS A CA 1
ATOM 2817 C C . CYS A 1 374 ? -15.474 -8.215 18.310 1.00 98.19 374 CYS A C 1
ATOM 2819 O O . CYS A 1 374 ? -14.809 -9.218 18.041 1.00 98.19 374 CYS A O 1
ATOM 2821 N N . LYS A 1 375 ? -16.358 -8.221 19.309 1.00 98.06 375 LYS A N 1
ATOM 2822 C CA . LYS A 1 375 ? -16.741 -9.434 20.041 1.00 98.06 375 LYS A CA 1
ATOM 2823 C C . LYS A 1 375 ? -17.513 -10.388 19.137 1.00 98.06 375 LYS A C 1
ATOM 2825 O O . LYS A 1 375 ? -18.427 -9.980 18.424 1.00 98.06 375 LYS A O 1
ATOM 2830 N N . ASP A 1 376 ? -17.228 -11.685 19.241 1.00 96.25 376 ASP A N 1
ATOM 2831 C CA . ASP A 1 376 ? -18.027 -12.705 18.545 1.00 96.25 376 ASP A CA 1
ATOM 2832 C C . ASP A 1 376 ? -19.428 -12.866 19.174 1.00 96.25 376 ASP A C 1
ATOM 2834 O O . ASP A 1 376 ? -20.410 -13.179 18.495 1.00 96.25 376 ASP A O 1
ATOM 2838 N N . LYS A 1 377 ? -19.521 -12.673 20.496 1.00 96.94 377 LYS A N 1
ATOM 2839 C CA . LYS A 1 377 ? -20.728 -12.854 21.319 1.00 96.94 377 LYS A CA 1
ATOM 2840 C C . LYS A 1 377 ? -20.775 -11.798 22.420 1.00 96.94 377 LYS A C 1
ATOM 2842 O O . LYS A 1 377 ? -19.723 -11.390 22.900 1.00 96.94 377 LYS A O 1
ATOM 2847 N N . ALA A 1 378 ? -21.973 -11.471 22.909 1.00 96.62 378 ALA A N 1
ATOM 2848 C CA . ALA A 1 378 ? -22.176 -10.519 24.011 1.00 96.62 378 ALA A CA 1
ATOM 2849 C C . ALA A 1 378 ? -21.308 -10.820 25.244 1.00 96.62 378 ALA A C 1
ATOM 2851 O O . ALA A 1 378 ? -20.742 -9.921 25.853 1.00 96.62 378 ALA A O 1
ATOM 2852 N N . THR A 1 379 ? -21.190 -12.103 25.593 1.00 97.00 379 THR A N 1
ATOM 2853 C CA . THR A 1 379 ? -20.458 -12.579 26.774 1.00 97.00 379 THR A CA 1
ATOM 2854 C C . THR A 1 379 ? -18.967 -12.810 26.510 1.00 97.00 379 THR A C 1
ATOM 2856 O O . THR A 1 379 ? -18.279 -13.344 27.376 1.00 97.00 379 THR A O 1
ATOM 2859 N N . SER A 1 380 ? -18.470 -12.508 25.306 1.00 97.00 380 SER A N 1
ATOM 2860 C CA . SER A 1 380 ? -17.056 -12.681 24.966 1.00 97.00 380 SER A CA 1
ATOM 2861 C C . SER A 1 380 ? -16.227 -11.570 25.599 1.00 97.00 380 SER A C 1
ATOM 2863 O O . SER A 1 380 ? -16.549 -10.391 25.457 1.00 97.00 380 SER A O 1
ATOM 2865 N N . THR A 1 381 ? -15.138 -11.948 26.259 1.00 97.12 381 THR A N 1
ATOM 2866 C CA . THR A 1 381 ? -14.086 -11.015 26.683 1.00 97.12 381 THR A CA 1
ATOM 2867 C C . THR A 1 381 ? -13.074 -10.769 25.567 1.00 97.12 381 THR A C 1
ATOM 2869 O O . THR A 1 381 ? -12.422 -9.734 25.542 1.00 97.12 381 THR A O 1
ATOM 2872 N N . GLU A 1 382 ? -12.955 -11.709 24.628 1.00 97.69 382 GLU A N 1
ATOM 2873 C CA . GLU A 1 382 ? -12.032 -11.630 23.500 1.00 97.69 382 GLU A CA 1
ATOM 2874 C C . GLU A 1 382 ? -12.658 -10.892 22.314 1.00 97.69 382 GLU A C 1
ATOM 2876 O O . GLU A 1 382 ? -13.833 -11.114 21.976 1.00 97.69 382 GLU A O 1
ATOM 2881 N N . TYR A 1 383 ? -11.837 -10.065 21.671 1.00 98.00 383 TYR A N 1
ATOM 2882 C CA . TYR A 1 383 ? -12.165 -9.308 20.471 1.00 98.00 383 TYR A CA 1
ATOM 2883 C C . TYR A 1 383 ? -11.410 -9.873 19.271 1.00 98.00 383 TYR A C 1
ATOM 2885 O O . TYR A 1 383 ? -10.287 -10.366 19.390 1.00 98.00 383 TYR A O 1
ATOM 2893 N N . TRP A 1 384 ? -12.043 -9.805 18.109 1.00 97.56 384 TRP A N 1
ATOM 2894 C CA . TRP A 1 384 ? -11.547 -10.381 16.869 1.00 97.56 384 TRP A CA 1
ATOM 2895 C C . TRP A 1 384 ? -11.480 -9.296 15.795 1.00 97.56 384 TRP A C 1
ATOM 2897 O O . TRP A 1 384 ? -12.416 -8.495 15.705 1.00 97.56 384 TRP A O 1
ATOM 2907 N N . PRO A 1 385 ? -10.426 -9.278 14.963 1.00 97.12 385 PRO A N 1
ATOM 2908 C CA . PRO A 1 385 ? -10.364 -8.403 13.801 1.00 97.12 385 PRO A CA 1
ATOM 2909 C C . PRO A 1 385 ? -11.589 -8.598 12.910 1.00 97.12 385 PRO A C 1
ATOM 2911 O O . PRO A 1 385 ? -11.928 -9.728 12.527 1.00 97.12 385 PRO A O 1
ATOM 2914 N N . ALA A 1 386 ? -12.253 -7.496 12.581 1.00 97.31 386 ALA A N 1
ATOM 2915 C CA . ALA A 1 386 ? -13.400 -7.497 11.697 1.00 97.31 386 ALA A CA 1
ATOM 2916 C C . ALA A 1 386 ? -13.522 -6.189 10.895 1.00 97.31 386 ALA A C 1
ATOM 2918 O O . ALA A 1 386 ? -12.915 -5.175 11.231 1.00 97.31 386 ALA A O 1
ATOM 2919 N N . ARG A 1 387 ? -14.328 -6.212 9.831 1.00 96.88 387 ARG A N 1
ATOM 2920 C CA . ARG A 1 387 ? -14.618 -5.047 8.983 1.00 96.88 387 ARG A CA 1
ATOM 2921 C C . ARG A 1 387 ? -16.113 -4.764 8.941 1.00 96.88 387 ARG A C 1
ATOM 2923 O O . ARG A 1 387 ? -16.905 -5.699 8.792 1.00 96.88 387 ARG A O 1
ATOM 2930 N N . ILE A 1 388 ? -16.511 -3.498 9.034 1.00 97.81 388 ILE A N 1
ATOM 2931 C CA . ILE A 1 388 ? -17.909 -3.089 8.859 1.00 97.81 388 ILE A CA 1
ATOM 2932 C C . ILE A 1 388 ? -18.255 -3.117 7.366 1.00 97.81 388 ILE A C 1
ATOM 2934 O O . ILE A 1 388 ? -17.599 -2.466 6.560 1.00 97.81 388 ILE A O 1
ATOM 2938 N N . GLU A 1 389 ? -19.287 -3.869 6.989 1.00 97.31 389 GLU A N 1
ATOM 2939 C CA . GLU A 1 389 ? -19.782 -3.942 5.606 1.00 97.31 389 GLU A CA 1
ATOM 2940 C C . GLU A 1 389 ? -21.026 -3.071 5.393 1.00 97.31 389 GLU A C 1
ATOM 2942 O O . GLU A 1 389 ? -21.180 -2.485 4.332 1.00 97.31 389 GLU A O 1
ATOM 2947 N N . MET A 1 390 ? -21.934 -2.977 6.371 1.00 97.56 390 MET A N 1
ATOM 2948 C CA . MET A 1 390 ? -23.181 -2.213 6.214 1.00 97.56 390 MET A CA 1
ATOM 2949 C C . MET A 1 390 ? -23.793 -1.834 7.569 1.00 97.56 390 MET A C 1
ATOM 2951 O O . MET A 1 390 ? -23.660 -2.578 8.541 1.00 97.56 390 MET A O 1
ATOM 2955 N N . TYR A 1 391 ? -24.508 -0.710 7.637 1.00 97.69 391 TYR A N 1
ATOM 2956 C CA . TYR A 1 391 ? -25.365 -0.349 8.770 1.00 97.69 391 TYR A CA 1
ATOM 2957 C C . TYR A 1 391 ? -26.823 -0.720 8.480 1.00 97.69 391 TYR A C 1
ATOM 2959 O O . TYR A 1 391 ? -27.340 -0.480 7.393 1.00 97.69 391 TYR A O 1
ATOM 2967 N N . HIS A 1 392 ? -27.488 -1.313 9.464 1.00 97.06 392 HIS A N 1
ATOM 2968 C CA . HIS A 1 392 ? -28.917 -1.578 9.454 1.00 97.06 392 HIS A CA 1
ATOM 2969 C C . HIS A 1 392 ? -29.597 -0.689 10.499 1.00 97.06 392 HIS A C 1
ATOM 2971 O O . HIS A 1 392 ? -29.394 -0.927 11.700 1.00 97.06 392 HIS A O 1
ATOM 2977 N N . PRO A 1 393 ? -30.423 0.286 10.077 1.00 95.56 393 PRO A N 1
ATOM 2978 C CA . PRO A 1 393 ? -31.215 1.069 11.012 1.00 95.56 393 PRO A CA 1
ATOM 2979 C C . PRO A 1 393 ? -32.163 0.151 11.804 1.00 95.56 393 PRO A C 1
ATOM 2981 O O . PRO A 1 393 ? -32.481 -0.963 11.365 1.00 95.56 393 PRO A O 1
ATOM 2984 N N . PRO A 1 394 ? -32.584 0.560 13.009 1.00 96.00 394 PRO A N 1
ATOM 2985 C CA . PRO A 1 394 ? -33.459 -0.260 13.830 1.00 96.00 394 PRO A CA 1
ATOM 2986 C C . PRO A 1 394 ? -34.846 -0.415 13.190 1.00 96.00 394 PRO A C 1
ATOM 2988 O O . PRO A 1 394 ? -35.447 0.550 12.740 1.00 96.00 394 PRO A O 1
ATOM 2991 N N . ASN A 1 395 ? -35.402 -1.632 13.215 1.00 93.62 395 ASN A N 1
ATOM 2992 C CA . ASN A 1 395 ? -36.745 -1.906 12.670 1.00 93.62 395 ASN A CA 1
ATOM 2993 C C . ASN A 1 395 ? -37.884 -1.237 13.462 1.00 93.62 395 ASN A C 1
ATOM 2995 O O . ASN A 1 395 ? -39.027 -1.235 13.020 1.00 93.62 395 ASN A O 1
ATOM 2999 N N . LYS A 1 396 ? -37.600 -0.781 14.683 1.00 93.44 396 LYS A N 1
ATOM 3000 C CA . LYS A 1 396 ? -38.538 -0.088 15.568 1.00 93.44 396 LYS A CA 1
ATOM 3001 C C . LYS A 1 396 ? -37.858 1.193 16.045 1.00 93.44 396 LYS A C 1
ATOM 3003 O O . LYS A 1 396 ? -36.663 1.119 16.324 1.00 93.44 396 LYS A O 1
ATOM 3008 N N . PRO A 1 397 ? -38.583 2.304 16.235 1.00 87.75 397 PRO A N 1
ATOM 3009 C CA . PRO A 1 397 ? -37.991 3.574 16.665 1.00 87.75 397 PRO A CA 1
ATOM 3010 C C . PRO A 1 397 ? -37.277 3.480 18.025 1.00 87.75 397 PRO A C 1
ATOM 3012 O O . PRO A 1 397 ? -36.290 4.162 18.254 1.00 87.75 397 PRO A O 1
ATOM 3015 N N . SER A 1 398 ? -37.706 2.571 18.909 1.00 90.06 398 SER A N 1
ATOM 3016 C CA . SER A 1 398 ? -37.035 2.299 20.191 1.00 90.06 398 SER A CA 1
ATOM 3017 C C . SER A 1 398 ? -35.878 1.292 20.107 1.00 90.06 398 SER A C 1
ATOM 3019 O O . SER A 1 398 ? -35.248 0.968 21.115 1.00 90.06 398 SER A O 1
ATOM 3021 N N . GLY A 1 399 ? -35.619 0.727 18.927 1.00 93.31 399 GLY A N 1
ATOM 3022 C CA . GLY A 1 399 ? -34.572 -0.264 18.720 1.00 93.31 399 GLY A CA 1
ATOM 3023 C C . GLY A 1 399 ? -33.193 0.372 18.559 1.00 93.31 399 GLY A C 1
ATOM 3024 O O . GLY A 1 399 ? -33.052 1.477 18.054 1.00 93.31 399 GLY A O 1
ATOM 3025 N N . LYS A 1 400 ? -32.143 -0.373 18.918 1.00 94.75 400 LYS A N 1
ATOM 3026 C CA . LYS A 1 400 ? -30.761 -0.018 18.561 1.00 94.75 400 LYS A CA 1
ATOM 3027 C C . LYS A 1 400 ? -30.455 -0.473 17.130 1.00 94.75 400 LYS A C 1
ATOM 3029 O O . LYS A 1 400 ? -30.762 -1.618 16.776 1.00 94.75 400 LYS A O 1
ATOM 3034 N N . GLY A 1 401 ? -29.820 0.394 16.339 1.00 95.50 401 GLY A N 1
ATOM 3035 C CA . GLY A 1 401 ? -29.261 0.031 15.035 1.00 95.50 401 GLY A CA 1
ATOM 3036 C C . GLY A 1 401 ? -28.228 -1.096 15.152 1.00 95.50 401 GLY A C 1
ATOM 3037 O O . GLY A 1 401 ? -27.647 -1.335 16.218 1.00 95.50 401 GLY A O 1
ATOM 3038 N N . ARG A 1 402 ? -28.018 -1.838 14.064 1.00 97.69 402 ARG A N 1
ATOM 3039 C CA . ARG A 1 402 ? -27.071 -2.962 14.017 1.00 97.69 402 ARG A CA 1
ATOM 3040 C C . ARG A 1 402 ? -26.102 -2.800 12.861 1.00 97.69 402 ARG A C 1
ATOM 3042 O O . ARG A 1 402 ? -26.482 -2.380 11.780 1.00 97.69 402 ARG A O 1
ATOM 3049 N N . TYR A 1 403 ? -24.874 -3.236 13.064 1.00 98.19 403 TYR A N 1
ATOM 3050 C CA . TYR A 1 403 ? -23.811 -3.205 12.073 1.00 98.19 403 TYR A CA 1
ATOM 3051 C C . TYR A 1 403 ? -23.581 -4.614 11.545 1.00 98.19 403 TYR A C 1
ATOM 3053 O O . TYR A 1 403 ? -23.455 -5.570 12.315 1.00 98.19 403 TYR A O 1
ATOM 3061 N N . GLN A 1 404 ? -23.567 -4.756 10.227 1.00 98.19 404 GLN A N 1
ATOM 3062 C CA . GLN A 1 404 ? -23.169 -5.971 9.543 1.00 98.19 404 GLN A CA 1
ATOM 3063 C C . GLN A 1 404 ? -21.643 -5.997 9.463 1.00 98.19 404 GLN A C 1
ATOM 3065 O O . GLN A 1 404 ? -21.035 -5.216 8.737 1.00 98.19 404 GLN A O 1
ATOM 3070 N N . ILE A 1 405 ? -21.038 -6.893 10.232 1.00 97.94 405 ILE A N 1
ATOM 3071 C CA . ILE A 1 405 ? -19.594 -7.005 10.409 1.00 97.94 405 ILE A CA 1
ATOM 3072 C C . ILE A 1 405 ? -19.112 -8.331 9.831 1.00 97.94 405 ILE A C 1
ATOM 3074 O O . ILE A 1 405 ? -19.702 -9.382 10.100 1.00 97.94 405 ILE A O 1
ATOM 3078 N N . LYS A 1 406 ? -18.034 -8.284 9.051 1.00 97.31 406 LYS A N 1
ATOM 3079 C CA . LYS A 1 406 ? -17.356 -9.442 8.470 1.00 97.31 406 LYS A CA 1
ATOM 3080 C C . LYS A 1 406 ? -16.085 -9.750 9.252 1.00 97.31 406 LYS A C 1
ATOM 3082 O O . LYS A 1 406 ? -15.177 -8.928 9.315 1.00 97.31 406 LYS A O 1
ATOM 3087 N N . PHE A 1 407 ? -16.030 -10.938 9.838 1.00 96.75 407 PHE A N 1
ATOM 3088 C CA . PHE A 1 407 ? -14.871 -11.430 10.580 1.00 96.75 407 PHE A CA 1
ATOM 3089 C C . PHE A 1 407 ? -13.822 -12.044 9.646 1.00 96.75 407 PHE A C 1
ATOM 3091 O O . PHE A 1 407 ? -14.076 -12.288 8.462 1.00 96.75 407 PHE A O 1
ATOM 3098 N N . LEU A 1 408 ? -12.640 -12.334 10.197 1.00 93.56 408 LEU A N 1
ATOM 3099 C CA . LEU A 1 408 ? -11.509 -12.902 9.455 1.00 93.56 408 LEU A CA 1
ATOM 3100 C C . LEU A 1 408 ? -11.809 -14.282 8.835 1.00 93.56 408 LEU A C 1
ATOM 3102 O O . LEU A 1 408 ? -11.298 -14.619 7.772 1.00 93.56 408 LEU A O 1
ATOM 3106 N N . ASP A 1 409 ? -12.730 -15.047 9.428 1.00 93.50 409 ASP A N 1
ATOM 3107 C CA . ASP A 1 409 ? -13.234 -16.316 8.885 1.00 93.50 409 ASP A CA 1
ATOM 3108 C C . ASP A 1 409 ? -14.288 -16.136 7.772 1.00 93.50 409 ASP A C 1
ATOM 3110 O O . ASP A 1 409 ? -14.926 -17.102 7.341 1.00 93.50 409 ASP A O 1
ATOM 3114 N N . LYS A 1 410 ? -14.483 -14.892 7.315 1.00 93.38 410 LYS A N 1
ATOM 3115 C CA . LYS A 1 410 ? -15.479 -14.447 6.330 1.00 93.38 410 LYS A CA 1
ATOM 3116 C C . LYS A 1 410 ? -16.927 -14.621 6.787 1.00 93.38 410 LYS A C 1
ATOM 3118 O O . LYS A 1 410 ? -17.831 -14.404 5.978 1.00 93.38 410 LYS A O 1
ATOM 3123 N N . LYS A 1 411 ? -17.190 -14.975 8.051 1.00 96.31 411 LYS A N 1
ATOM 3124 C CA . LYS A 1 411 ? -18.558 -14.969 8.574 1.00 96.31 411 LYS A CA 1
ATOM 3125 C C . LYS A 1 411 ? -19.018 -13.539 8.766 1.00 96.31 411 LYS A C 1
ATOM 3127 O O . LYS A 1 411 ? -18.289 -12.689 9.270 1.00 96.31 411 LYS A O 1
ATOM 3132 N N . ILE A 1 412 ? -20.266 -13.306 8.392 1.00 97.50 412 ILE A N 1
ATOM 3133 C CA . ILE A 1 412 ? -20.912 -12.014 8.540 1.00 97.50 412 ILE A CA 1
ATOM 3134 C C . ILE A 1 412 ? -21.921 -12.106 9.683 1.00 97.50 412 ILE A C 1
ATOM 3136 O O . ILE A 1 412 ? -22.733 -13.034 9.717 1.00 97.50 412 ILE A O 1
ATOM 3140 N N . ARG A 1 413 ? -21.881 -11.166 10.630 1.00 98.06 413 ARG A N 1
ATOM 3141 C CA . ARG A 1 413 ? -22.843 -11.082 11.741 1.00 98.06 413 ARG A CA 1
ATOM 3142 C C . ARG A 1 413 ? -23.401 -9.675 11.873 1.00 98.06 413 ARG A C 1
ATOM 3144 O O . ARG A 1 413 ? -22.730 -8.708 11.543 1.00 98.06 413 ARG A O 1
ATOM 3151 N N . LYS A 1 414 ? -24.628 -9.572 12.385 1.00 98.00 414 LYS A N 1
ATOM 3152 C CA . LYS A 1 414 ? -25.241 -8.293 12.761 1.00 98.00 414 LYS A CA 1
ATOM 3153 C C . LYS A 1 414 ? -25.040 -8.074 14.255 1.00 98.00 414 LYS A C 1
ATOM 3155 O O . LYS A 1 414 ? -25.617 -8.820 15.046 1.00 98.00 414 LYS A O 1
ATOM 3160 N N . VAL A 1 415 ? -24.250 -7.078 14.630 1.00 98.00 415 VAL A N 1
ATOM 3161 C CA . VAL A 1 415 ? -23.923 -6.772 16.031 1.00 98.00 415 VAL A CA 1
ATOM 3162 C C . VAL A 1 415 ? -24.301 -5.326 16.374 1.00 98.00 415 VAL A C 1
ATOM 3164 O O . VAL A 1 415 ? -24.340 -4.483 15.479 1.00 98.00 415 VAL A O 1
ATOM 3167 N N . PRO A 1 416 ? -24.637 -5.008 17.632 1.00 97.69 416 PRO A N 1
ATOM 3168 C CA . PRO A 1 416 ? -24.834 -3.622 18.061 1.00 97.69 416 PRO A CA 1
ATOM 3169 C C . PRO A 1 416 ? -23.494 -2.864 18.153 1.00 97.69 416 PRO A C 1
ATOM 3171 O O . PRO A 1 416 ? -22.434 -3.487 18.208 1.00 97.69 416 PRO A O 1
ATOM 3174 N N . ARG A 1 417 ? -23.545 -1.523 18.223 1.00 96.94 417 ARG A N 1
ATOM 3175 C CA . ARG A 1 417 ? -22.354 -0.650 18.335 1.00 96.94 417 ARG A CA 1
ATOM 3176 C C . ARG A 1 417 ? -21.439 -1.018 19.507 1.00 96.94 417 ARG A C 1
ATOM 3178 O O . ARG A 1 417 ? -20.227 -1.046 19.361 1.00 96.94 417 ARG A O 1
ATOM 3185 N N . GLU A 1 418 ? -22.030 -1.367 20.647 1.00 97.19 418 GLU A N 1
ATOM 3186 C CA . GLU A 1 418 ? -21.328 -1.683 21.902 1.00 97.19 418 GLU A CA 1
ATOM 3187 C C . GLU A 1 418 ? -20.461 -2.965 21.852 1.00 97.19 418 GLU A C 1
ATOM 3189 O O . GLU A 1 418 ? -19.787 -3.300 22.824 1.00 97.19 418 GLU A O 1
ATOM 3194 N N . TRP A 1 419 ? -20.495 -3.731 20.753 1.00 98.19 419 TRP A N 1
ATOM 3195 C CA . TRP A 1 419 ? -19.718 -4.972 20.613 1.00 98.19 419 TRP A CA 1
ATOM 3196 C C . TRP A 1 419 ? -18.352 -4.789 19.966 1.00 98.19 419 TRP A C 1
ATOM 3198 O O . TRP A 1 419 ? -17.576 -5.748 19.960 1.00 98.19 419 TRP A O 1
ATOM 3208 N N . PHE A 1 420 ? -18.052 -3.619 19.416 1.00 98.31 420 PHE A N 1
ATOM 3209 C CA . PHE A 1 420 ? -16.787 -3.389 18.740 1.00 98.31 420 PHE A CA 1
ATOM 3210 C C . PHE A 1 420 ? -16.160 -2.059 19.126 1.00 98.31 420 PHE A C 1
ATOM 3212 O O . PHE A 1 420 ? -16.863 -1.120 19.497 1.00 98.31 420 PHE A O 1
ATOM 3219 N N . TYR A 1 421 ? -14.839 -2.019 19.000 1.00 98.31 421 TYR A N 1
ATOM 3220 C CA . TYR A 1 421 ? -14.039 -0.813 19.114 1.00 98.31 421 TYR A CA 1
ATOM 3221 C C . TYR A 1 421 ? -13.449 -0.450 17.758 1.00 98.31 421 TYR A C 1
ATOM 3223 O O . TYR A 1 421 ? -13.079 -1.341 16.984 1.00 98.31 421 TYR A O 1
ATOM 3231 N N . ASP A 1 422 ? -13.363 0.844 17.493 1.00 97.75 422 ASP A N 1
ATOM 3232 C CA . ASP A 1 422 ? -12.679 1.441 16.350 1.00 97.75 422 ASP A CA 1
ATOM 3233 C C . ASP A 1 422 ? -11.412 2.188 16.790 1.00 97.75 422 ASP A C 1
ATOM 3235 O O . ASP A 1 422 ? -11.109 2.273 17.978 1.00 97.75 422 ASP A O 1
ATOM 3239 N N . GLU A 1 423 ? -10.651 2.713 15.834 1.00 96.88 423 GLU A N 1
ATOM 3240 C CA . GLU A 1 423 ? -9.342 3.325 16.092 1.00 96.88 423 GLU A CA 1
ATOM 3241 C C . GLU A 1 423 ? -9.383 4.597 16.949 1.00 96.88 423 GLU A C 1
ATOM 3243 O O . GLU A 1 423 ? -8.359 4.977 17.519 1.00 96.88 423 GLU A O 1
ATOM 3248 N N . SER A 1 424 ? -10.551 5.241 17.051 1.00 96.25 424 SER A N 1
ATOM 3249 C CA . SER A 1 424 ? -10.747 6.422 17.894 1.00 96.25 424 SER A CA 1
ATOM 3250 C C . SER A 1 424 ? -10.815 6.087 19.389 1.00 96.25 424 SER A C 1
ATOM 3252 O O . SER A 1 424 ? -10.622 6.969 20.225 1.00 96.25 424 SER A O 1
ATOM 3254 N N . GLN A 1 425 ? -11.063 4.821 19.737 1.00 96.38 425 GLN A N 1
ATOM 3255 C CA . GLN A 1 425 ? -11.304 4.373 21.106 1.00 96.38 425 GLN A CA 1
ATOM 3256 C C . GLN A 1 425 ? -10.032 3.762 21.712 1.00 96.38 425 GLN A C 1
ATOM 3258 O O . GLN A 1 425 ? -9.415 2.864 21.133 1.00 96.38 425 GLN A O 1
ATOM 3263 N N . ASP A 1 426 ? -9.648 4.196 22.917 1.00 95.62 426 ASP A N 1
ATOM 3264 C CA . ASP A 1 426 ? -8.463 3.683 23.628 1.00 95.62 426 ASP A CA 1
ATOM 3265 C C . ASP A 1 426 ? -8.568 2.165 23.908 1.00 95.62 426 ASP A C 1
ATOM 3267 O O . ASP A 1 426 ? -7.561 1.443 23.989 1.00 95.62 426 ASP A O 1
ATOM 3271 N N . GLU A 1 427 ? -9.791 1.639 24.003 1.00 97.00 427 GLU A N 1
ATOM 3272 C CA . GLU A 1 427 ? -10.082 0.215 24.140 1.00 97.00 427 GLU A CA 1
ATOM 3273 C C . GLU A 1 427 ? -9.606 -0.611 22.943 1.00 97.00 427 GLU A C 1
ATOM 3275 O O . GLU A 1 427 ? -9.271 -1.786 23.106 1.00 97.00 427 GLU A O 1
ATOM 3280 N N . PHE A 1 428 ? -9.484 -0.021 21.754 1.00 97.50 428 PHE A N 1
ATOM 3281 C CA . PHE A 1 428 ? -8.921 -0.702 20.590 1.00 97.50 428 PHE A CA 1
ATOM 3282 C C . PHE A 1 428 ? -7.477 -1.153 20.848 1.00 97.50 428 PHE A C 1
ATOM 3284 O O . PHE A 1 428 ? -7.095 -2.286 20.542 1.00 97.50 428 PHE A O 1
ATOM 3291 N N . GLY A 1 429 ? -6.684 -0.294 21.496 1.00 96.06 429 GLY A N 1
ATOM 3292 C CA . GLY A 1 429 ? -5.294 -0.563 21.869 1.00 96.06 429 GLY A CA 1
ATOM 3293 C C . GLY A 1 429 ? -5.125 -1.474 23.090 1.00 96.06 429 GLY A C 1
ATOM 3294 O O . GLY A 1 429 ? -4.057 -2.071 23.255 1.00 96.06 429 GLY A O 1
ATOM 3295 N N . THR A 1 430 ? -6.144 -1.589 23.948 1.00 96.00 430 THR A N 1
ATOM 3296 C CA . THR A 1 430 ? -6.038 -2.238 25.272 1.00 96.00 430 THR A CA 1
ATOM 3297 C C . THR A 1 430 ? -6.877 -3.510 25.429 1.00 96.00 430 THR A C 1
ATOM 3299 O O . THR A 1 430 ? -6.573 -4.330 26.297 1.00 96.00 430 THR A O 1
ATOM 3302 N N . CYS A 1 431 ? -7.890 -3.734 24.588 1.00 97.00 431 CYS A N 1
ATOM 3303 C CA . CYS A 1 431 ? -8.746 -4.917 24.671 1.00 97.00 431 CYS A CA 1
ATOM 3304 C C . CYS A 1 431 ? -7.972 -6.221 24.417 1.00 97.00 431 CYS A C 1
ATOM 3306 O O . CYS A 1 431 ? -6.967 -6.254 23.702 1.00 97.00 431 CYS A O 1
ATOM 3308 N N . THR A 1 432 ? -8.441 -7.329 24.998 1.00 97.06 432 THR A N 1
ATOM 3309 C CA . THR A 1 432 ? -7.836 -8.652 24.792 1.00 97.06 432 THR A CA 1
ATOM 3310 C C . THR A 1 432 ? -8.238 -9.219 23.434 1.00 97.06 432 THR A C 1
ATOM 3312 O O . THR A 1 432 ? -9.415 -9.504 23.203 1.00 97.06 432 THR A O 1
ATOM 3315 N N . ILE A 1 43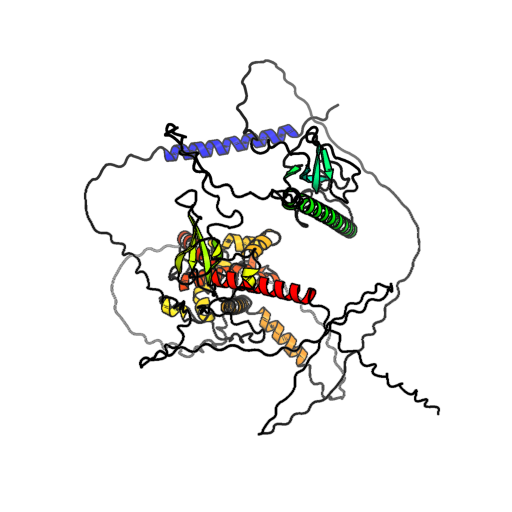3 ? -7.261 -9.409 22.547 1.00 97.00 433 ILE A N 1
ATOM 3316 C CA . ILE A 1 433 ? -7.474 -10.039 21.240 1.00 97.00 433 ILE A CA 1
ATOM 3317 C C . ILE A 1 433 ? -7.517 -11.562 21.380 1.00 97.00 433 ILE A C 1
ATOM 3319 O O . ILE A 1 433 ? -6.689 -12.155 22.072 1.00 97.00 433 ILE A O 1
ATOM 3323 N N . GLY A 1 434 ? -8.490 -12.183 20.713 1.00 96.00 434 GLY A N 1
ATOM 3324 C CA . GLY A 1 434 ? -8.585 -13.634 20.593 1.00 96.00 434 GLY A CA 1
ATOM 3325 C C . GLY A 1 434 ? -7.408 -14.214 19.808 1.00 96.00 434 GLY A C 1
ATOM 3326 O O . GLY A 1 434 ? -6.852 -13.577 18.918 1.00 96.00 434 GLY A O 1
ATOM 3327 N N . THR A 1 435 ? -7.013 -15.444 20.122 1.00 94.19 435 THR A N 1
ATOM 3328 C CA . THR A 1 435 ? -5.909 -16.100 19.407 1.00 94.19 435 THR A CA 1
ATOM 3329 C C . THR A 1 435 ? -6.366 -16.553 18.019 1.00 94.19 435 THR A C 1
ATOM 3331 O O . THR A 1 435 ? -7.282 -17.365 17.883 1.00 94.19 435 THR A O 1
ATOM 3334 N N . PHE A 1 436 ? -5.729 -16.038 16.968 1.00 91.06 436 PHE A N 1
ATOM 3335 C CA . PHE A 1 436 ? -5.951 -16.476 15.592 1.00 91.06 436 PHE A CA 1
ATOM 3336 C C . PHE A 1 436 ? -4.618 -16.784 14.917 1.00 91.06 436 PHE A C 1
ATOM 3338 O O . PHE A 1 436 ? -3.588 -16.203 15.246 1.00 91.06 436 PHE A O 1
ATOM 3345 N N . HIS A 1 437 ? -4.651 -17.715 13.968 1.00 84.75 437 HIS A N 1
ATOM 3346 C CA . HIS A 1 437 ? -3.520 -17.960 13.087 1.00 84.75 437 HIS A CA 1
ATOM 3347 C C . HIS A 1 437 ? -3.731 -17.079 11.864 1.00 84.75 437 HIS A C 1
ATOM 3349 O O . HIS A 1 437 ? -4.678 -17.296 11.107 1.00 84.75 437 HIS A O 1
ATOM 3355 N N . SER A 1 438 ? -2.895 -16.055 11.710 1.00 80.81 438 SER A N 1
ATOM 3356 C CA . SER A 1 438 ? -2.752 -15.427 10.403 1.00 80.81 438 SER A CA 1
ATOM 3357 C C . SER A 1 438 ? -2.174 -16.485 9.466 1.00 80.81 438 SER A C 1
ATOM 3359 O O . SER A 1 438 ? -1.219 -17.163 9.845 1.00 80.81 438 SER A O 1
ATOM 3361 N N . GLU A 1 439 ? -2.707 -16.613 8.248 1.00 76.12 439 GLU A N 1
ATOM 3362 C CA . GLU A 1 439 ? -2.093 -17.440 7.185 1.00 76.12 439 GLU A CA 1
ATOM 3363 C C . GLU A 1 439 ? -0.644 -17.007 6.897 1.00 76.12 439 GLU A C 1
ATOM 3365 O O . GLU A 1 439 ? 0.113 -17.683 6.215 1.00 76.12 439 GLU A O 1
ATOM 3370 N N . ASN A 1 440 ? -0.278 -15.842 7.418 1.00 74.06 440 ASN A N 1
ATOM 3371 C CA . ASN A 1 440 ? 0.801 -15.031 6.949 1.00 74.06 440 ASN A CA 1
ATOM 3372 C C . ASN A 1 440 ? 1.415 -14.366 8.207 1.00 74.06 440 ASN A C 1
ATOM 3374 O O . ASN A 1 440 ? 1.155 -13.179 8.461 1.00 74.06 440 ASN A O 1
ATOM 3378 N N . PRO A 1 441 ? 2.113 -15.137 9.074 1.00 71.81 441 PRO A N 1
ATOM 3379 C CA . PRO A 1 441 ? 2.646 -14.635 10.337 1.00 71.81 441 PRO A CA 1
ATOM 3380 C C . PRO A 1 441 ? 3.594 -13.468 10.070 1.00 71.81 441 PRO A C 1
ATOM 3382 O O . PRO A 1 441 ? 4.401 -13.506 9.142 1.00 71.81 441 PRO A O 1
ATOM 3385 N N . GLU A 1 442 ? 3.459 -12.405 10.859 1.00 69.00 442 GLU A N 1
ATOM 3386 C CA . GLU A 1 442 ? 4.425 -11.314 10.867 1.00 69.00 442 GLU A CA 1
ATOM 3387 C C . GLU A 1 442 ? 5.667 -11.859 11.565 1.00 69.00 442 GLU A C 1
ATOM 3389 O O . GLU A 1 442 ? 5.778 -11.854 12.786 1.00 69.00 442 GLU A O 1
ATOM 3394 N N . VAL A 1 443 ? 6.550 -12.468 10.777 1.00 69.00 443 VAL A N 1
ATOM 3395 C CA . VAL A 1 443 ? 7.923 -12.661 11.213 1.00 69.00 443 VAL A CA 1
ATOM 3396 C C . VAL A 1 443 ? 8.459 -11.245 11.290 1.00 69.00 443 VAL A C 1
ATOM 3398 O O . VAL A 1 443 ? 8.636 -10.609 10.248 1.00 69.00 443 VAL A O 1
ATOM 3401 N N . GLU A 1 444 ? 8.580 -10.717 12.512 1.00 67.00 444 GLU A N 1
ATOM 3402 C CA . GLU A 1 444 ? 9.337 -9.494 12.746 1.00 67.00 444 GLU A CA 1
ATOM 3403 C C . GLU A 1 444 ? 10.637 -9.680 11.977 1.00 67.00 444 GLU A C 1
ATOM 3405 O O . GLU A 1 444 ? 11.318 -10.695 12.135 1.00 67.00 444 GLU A O 1
ATOM 3410 N N . ALA A 1 445 ? 10.875 -8.787 11.018 1.00 58.25 445 ALA A N 1
ATOM 3411 C CA . ALA A 1 445 ? 12.079 -8.816 10.221 1.00 58.25 445 ALA A CA 1
ATOM 3412 C C . ALA A 1 445 ? 13.220 -8.446 11.166 1.00 58.25 445 ALA A C 1
ATOM 3414 O O . ALA A 1 445 ? 13.639 -7.290 11.219 1.00 58.25 445 ALA A O 1
ATOM 3415 N N . ASP A 1 446 ? 13.658 -9.417 11.967 1.00 62.91 446 ASP A N 1
ATOM 3416 C CA . ASP A 1 446 ? 14.905 -9.358 12.695 1.00 62.91 446 ASP A CA 1
ATOM 3417 C C . ASP A 1 446 ? 15.943 -9.041 11.631 1.00 62.91 446 ASP A C 1
ATOM 3419 O O . ASP A 1 446 ? 16.211 -9.829 10.719 1.00 62.91 446 ASP A O 1
ATOM 3423 N N . SER A 1 447 ? 16.441 -7.811 11.708 1.00 57.22 447 SER A N 1
ATOM 3424 C CA . SER A 1 447 ? 17.208 -7.101 10.684 1.00 57.22 447 SER A CA 1
ATOM 3425 C C . SER A 1 447 ? 18.514 -7.793 10.276 1.00 57.22 447 SER A C 1
ATOM 3427 O O . SER A 1 447 ? 19.256 -7.275 9.451 1.00 57.22 447 SER A O 1
ATOM 3429 N N . GLU A 1 448 ? 18.802 -8.959 10.848 1.00 63.97 448 GLU A N 1
ATOM 3430 C CA . GLU A 1 448 ? 19.980 -9.778 10.588 1.00 63.97 448 GLU A CA 1
ATOM 3431 C C . GLU A 1 448 ? 19.737 -10.872 9.537 1.00 63.97 448 GLU A C 1
ATOM 3433 O O . GLU A 1 448 ? 20.698 -11.423 8.997 1.00 63.97 448 GLU A O 1
ATOM 3438 N N . HIS A 1 449 ? 18.483 -11.160 9.172 1.00 55.84 449 HIS A N 1
ATOM 3439 C CA . HIS A 1 449 ? 18.167 -12.059 8.061 1.00 55.84 449 HIS A CA 1
ATOM 3440 C C . HIS A 1 449 ? 18.043 -11.303 6.735 1.00 55.84 449 HIS A C 1
ATOM 3442 O O . HIS A 1 449 ? 17.047 -11.407 6.020 1.00 55.84 449 HIS A O 1
ATOM 3448 N N . GLU A 1 450 ? 19.107 -10.596 6.352 1.00 61.78 450 GLU A N 1
ATOM 3449 C CA . GLU A 1 450 ? 19.371 -10.384 4.932 1.00 61.78 450 GLU A CA 1
ATOM 3450 C C . GLU A 1 450 ? 19.703 -11.767 4.357 1.00 61.78 450 GLU A C 1
ATOM 3452 O O . GLU A 1 450 ? 20.851 -12.221 4.370 1.00 61.78 450 GLU A O 1
ATOM 3457 N N . GLU A 1 451 ? 18.658 -12.512 3.977 1.00 65.25 451 GLU A N 1
ATOM 3458 C CA . GLU A 1 451 ? 18.790 -13.788 3.288 1.00 65.25 451 GLU A CA 1
ATOM 3459 C C . GLU A 1 451 ? 19.796 -13.560 2.173 1.00 65.25 451 GLU A C 1
ATOM 3461 O O . GLU A 1 451 ? 19.555 -12.742 1.283 1.00 65.25 451 GLU A O 1
ATOM 3466 N N . LYS A 1 452 ? 20.961 -14.214 2.263 1.00 78.56 452 LYS A N 1
ATOM 3467 C CA . LYS A 1 452 ? 21.990 -14.143 1.230 1.00 78.56 452 LYS A CA 1
ATOM 3468 C C . LYS A 1 452 ? 21.348 -14.650 -0.048 1.00 78.56 452 LYS A C 1
ATOM 3470 O O . LYS A 1 452 ? 21.340 -15.850 -0.301 1.00 78.56 452 LYS A O 1
ATOM 3475 N N . LEU A 1 453 ? 20.774 -13.729 -0.821 1.00 79.81 453 LEU A N 1
ATOM 3476 C CA . LEU A 1 453 ? 20.026 -14.045 -2.021 1.00 79.81 453 LEU A CA 1
ATOM 3477 C C . LEU A 1 453 ? 20.986 -14.836 -2.900 1.00 79.81 453 LEU A C 1
ATOM 3479 O O . LEU A 1 453 ? 22.022 -14.304 -3.319 1.00 79.81 453 LEU A O 1
ATOM 3483 N N . GLU A 1 454 ? 20.682 -16.104 -3.135 1.00 81.69 454 GLU A N 1
ATOM 3484 C CA . GLU A 1 454 ? 21.563 -16.983 -3.888 1.00 81.69 454 GLU A CA 1
ATOM 3485 C C . GLU A 1 454 ? 21.801 -16.408 -5.290 1.00 81.69 454 GLU A C 1
ATOM 3487 O O . GLU A 1 454 ? 20.876 -15.932 -5.956 1.00 81.69 454 GLU A O 1
ATOM 3492 N N . ARG A 1 455 ? 23.058 -16.418 -5.743 1.00 78.62 455 ARG A N 1
ATOM 3493 C CA . ARG A 1 455 ? 23.468 -15.868 -7.050 1.00 78.62 455 ARG A CA 1
ATOM 3494 C C . ARG A 1 455 ? 23.263 -16.845 -8.212 1.00 78.62 455 ARG A C 1
ATOM 3496 O O . ARG A 1 455 ? 23.907 -16.700 -9.243 1.00 78.62 455 ARG A O 1
ATOM 3503 N N . GLY A 1 456 ? 22.417 -17.858 -8.054 1.00 82.88 456 GLY A N 1
ATOM 3504 C CA . GLY A 1 456 ? 22.252 -18.857 -9.105 1.00 82.88 456 GLY A CA 1
ATOM 3505 C C . GLY A 1 456 ? 21.625 -18.277 -10.381 1.00 82.88 456 GLY A C 1
ATOM 3506 O O . GLY A 1 456 ? 21.030 -17.193 -10.386 1.00 82.88 456 GLY A O 1
ATOM 3507 N N . ILE A 1 457 ? 21.701 -19.059 -11.455 1.00 83.50 457 ILE A N 1
ATOM 3508 C CA . ILE A 1 457 ? 21.067 -18.768 -12.745 1.00 83.50 457 ILE A CA 1
ATOM 3509 C C . ILE A 1 457 ? 19.566 -18.529 -12.531 1.00 83.50 457 ILE A C 1
ATOM 3511 O O . ILE A 1 457 ? 18.933 -19.171 -11.689 1.00 83.50 457 ILE A O 1
ATOM 3515 N N . SER A 1 458 ? 18.991 -17.553 -13.236 1.00 82.19 458 SER A N 1
ATOM 3516 C CA . SER A 1 458 ? 17.545 -17.338 -13.167 1.00 82.19 458 SER A CA 1
ATOM 3517 C C . SER A 1 458 ? 16.826 -18.608 -13.617 1.00 82.19 458 SER A C 1
ATOM 3519 O O . SER A 1 458 ? 17.146 -19.085 -14.703 1.00 82.19 458 SER A O 1
ATOM 3521 N N . PRO A 1 459 ? 15.842 -19.119 -12.861 1.00 91.00 459 PRO A N 1
ATOM 3522 C CA . PRO A 1 459 ? 15.007 -20.200 -13.362 1.00 91.00 459 PRO A CA 1
ATOM 3523 C C . PRO A 1 459 ? 14.325 -19.767 -14.668 1.00 91.00 459 PRO A C 1
ATOM 3525 O O . PRO A 1 459 ? 14.035 -18.579 -14.858 1.00 91.00 459 PRO A O 1
ATOM 3528 N N . ILE A 1 460 ? 14.135 -20.727 -15.571 1.00 92.12 460 ILE A N 1
ATOM 3529 C CA . ILE A 1 460 ? 13.425 -20.550 -16.840 1.00 92.12 460 ILE A CA 1
ATOM 3530 C C . ILE A 1 460 ? 11.948 -20.868 -16.565 1.00 92.12 460 ILE A C 1
ATOM 3532 O O . ILE A 1 460 ? 11.675 -21.909 -15.962 1.00 92.12 460 ILE A O 1
ATOM 3536 N N . PRO A 1 461 ? 10.997 -19.990 -16.936 1.00 93.44 461 PRO A N 1
ATOM 3537 C CA . PRO A 1 461 ? 9.578 -20.277 -16.756 1.00 93.44 461 PRO A CA 1
ATOM 3538 C C . PRO A 1 461 ? 9.168 -21.494 -17.597 1.00 93.44 461 PRO A C 1
ATOM 3540 O O . PRO A 1 461 ? 9.655 -21.676 -18.712 1.00 93.44 461 PRO A O 1
ATOM 3543 N N . LEU A 1 462 ? 8.285 -22.334 -17.055 1.00 92.75 462 LEU A N 1
ATOM 3544 C CA . LEU A 1 462 ? 7.778 -23.516 -17.754 1.00 92.75 462 LEU A CA 1
ATOM 3545 C C . LEU A 1 462 ? 6.679 -23.129 -18.753 1.00 92.75 462 LEU A C 1
ATOM 3547 O O . LEU A 1 462 ? 5.859 -22.254 -18.463 1.00 92.75 462 LEU A O 1
ATOM 3551 N N . ASP A 1 463 ? 6.646 -23.825 -19.891 1.00 88.31 463 ASP A N 1
ATOM 3552 C CA . ASP A 1 463 ? 5.566 -23.771 -20.879 1.00 88.31 463 ASP A CA 1
ATOM 3553 C C . ASP A 1 463 ? 5.041 -25.205 -21.125 1.00 88.31 463 ASP A C 1
ATOM 3555 O O . ASP A 1 463 ? 5.789 -26.044 -21.638 1.00 88.31 463 ASP A O 1
ATOM 3559 N N . PRO A 1 464 ? 3.809 -25.548 -20.693 1.00 89.12 464 PRO A N 1
ATOM 3560 C CA . PRO A 1 464 ? 2.789 -24.658 -20.141 1.00 89.12 464 PRO A CA 1
ATOM 3561 C C . PRO A 1 464 ? 3.105 -24.174 -18.713 1.00 89.12 464 PRO A C 1
ATOM 3563 O O . PRO A 1 464 ? 3.788 -24.872 -17.956 1.00 89.12 464 PRO A O 1
ATOM 3566 N N . PRO A 1 465 ? 2.560 -23.012 -18.305 1.00 91.62 465 PRO A N 1
ATOM 3567 C CA . PRO A 1 465 ? 2.703 -22.519 -16.941 1.00 91.62 465 PRO A CA 1
ATOM 3568 C C . PRO A 1 465 ? 2.158 -23.508 -15.902 1.00 91.62 465 PRO A C 1
ATOM 3570 O O . PRO A 1 465 ? 1.188 -24.225 -16.175 1.00 91.62 465 PRO A O 1
ATOM 3573 N N . PRO A 1 466 ? 2.733 -23.535 -14.687 1.00 94.50 466 PRO A N 1
ATOM 3574 C CA . PRO A 1 466 ? 2.283 -24.425 -13.631 1.00 94.50 466 PRO A CA 1
ATOM 3575 C C . PRO A 1 466 ? 0.852 -24.078 -13.212 1.00 94.50 466 PRO A C 1
ATOM 3577 O O . PRO A 1 466 ? 0.413 -22.926 -13.262 1.00 94.50 466 PRO A O 1
ATOM 3580 N N . ILE A 1 467 ? 0.119 -25.089 -12.749 1.00 95.81 467 ILE A N 1
ATOM 3581 C CA . ILE A 1 467 ? -1.206 -24.882 -12.165 1.00 95.81 467 ILE A CA 1
ATOM 3582 C C . ILE A 1 467 ? -1.109 -24.003 -10.911 1.00 95.81 467 ILE A C 1
ATOM 3584 O O . ILE A 1 467 ? -0.093 -23.986 -10.221 1.00 95.81 467 ILE A O 1
ATOM 3588 N N . VAL A 1 468 ? -2.198 -23.307 -10.576 1.00 96.00 468 VAL A N 1
ATOM 3589 C CA . VAL A 1 468 ? -2.237 -22.312 -9.484 1.00 96.00 468 VAL A CA 1
ATOM 3590 C C . VAL A 1 468 ? -1.691 -22.857 -8.160 1.00 96.00 468 VAL A C 1
ATOM 3592 O O . VAL A 1 468 ? -0.910 -22.188 -7.491 1.00 96.00 468 VAL A O 1
ATOM 3595 N N . THR A 1 469 ? -2.055 -24.090 -7.800 1.00 94.62 469 THR A N 1
ATOM 3596 C CA . THR A 1 469 ? -1.618 -24.732 -6.551 1.00 94.62 469 THR A CA 1
ATOM 3597 C C . THR A 1 469 ? -0.131 -25.060 -6.516 1.00 94.62 469 THR A C 1
ATOM 3599 O O . THR A 1 469 ? 0.419 -25.230 -5.433 1.00 94.62 469 THR A O 1
ATOM 3602 N N . ASP A 1 470 ? 0.505 -25.207 -7.676 1.00 96.38 470 ASP A N 1
ATOM 3603 C CA . ASP A 1 470 ? 1.939 -25.464 -7.774 1.00 96.38 470 ASP A CA 1
ATOM 3604 C C . ASP A 1 470 ? 2.716 -24.157 -7.902 1.00 96.38 470 ASP A C 1
ATOM 3606 O O . ASP A 1 470 ? 3.781 -24.041 -7.304 1.00 96.38 470 ASP A O 1
ATOM 3610 N N . PHE A 1 471 ? 2.141 -23.142 -8.560 1.00 96.06 471 PHE A N 1
ATOM 3611 C CA . PHE A 1 471 ? 2.695 -21.789 -8.572 1.00 96.06 471 PHE A CA 1
ATOM 3612 C C . PHE A 1 471 ? 2.814 -21.212 -7.153 1.00 96.06 471 PHE A C 1
ATOM 3614 O O . PHE A 1 471 ? 3.860 -20.684 -6.804 1.00 96.06 471 PHE A O 1
ATOM 3621 N N . GLU A 1 472 ? 1.795 -21.375 -6.297 1.00 93.88 472 GLU A N 1
ATOM 3622 C CA . GLU A 1 472 ? 1.829 -20.897 -4.899 1.00 93.88 472 GLU A CA 1
ATOM 3623 C C . GLU A 1 472 ? 2.916 -21.565 -4.030 1.00 93.88 472 GLU A C 1
ATOM 3625 O O . GLU A 1 472 ? 3.222 -21.063 -2.949 1.00 93.88 472 GLU A O 1
ATOM 3630 N N . LYS A 1 473 ? 3.495 -22.690 -4.472 1.00 95.44 473 LYS A N 1
ATOM 3631 C CA . LYS A 1 473 ? 4.595 -23.382 -3.774 1.00 95.44 473 LYS A CA 1
ATOM 3632 C C . LYS A 1 473 ? 5.976 -22.945 -4.261 1.00 95.44 473 LYS A C 1
ATOM 3634 O O . LYS A 1 473 ? 6.970 -23.353 -3.662 1.00 95.44 473 LYS A O 1
ATOM 3639 N N . LEU A 1 474 ? 6.042 -22.183 -5.352 1.00 95.75 474 LEU A N 1
ATOM 3640 C CA . LEU A 1 474 ? 7.296 -21.689 -5.898 1.00 95.75 474 LEU A CA 1
ATOM 3641 C C . LEU A 1 474 ? 7.930 -20.679 -4.945 1.00 95.75 474 LEU A C 1
ATOM 3643 O O . LEU A 1 474 ? 7.260 -19.911 -4.253 1.00 95.75 474 LEU A O 1
ATOM 3647 N N . THR A 1 475 ? 9.255 -20.650 -4.940 1.00 95.44 475 THR A N 1
ATOM 3648 C CA . THR A 1 475 ? 9.999 -19.580 -4.282 1.00 95.44 475 THR A CA 1
ATOM 3649 C C . THR A 1 475 ? 9.764 -18.256 -5.011 1.00 95.44 475 THR A C 1
ATOM 3651 O O . THR A 1 475 ? 9.546 -18.226 -6.221 1.00 95.44 475 THR A O 1
ATOM 3654 N N . ILE A 1 476 ? 9.905 -17.126 -4.314 1.00 96.25 476 ILE A N 1
ATOM 3655 C CA . ILE A 1 476 ? 9.775 -15.789 -4.928 1.00 96.25 476 ILE A CA 1
ATOM 3656 C C . ILE A 1 476 ? 10.703 -15.605 -6.140 1.00 96.25 476 ILE A C 1
ATOM 3658 O O . ILE A 1 476 ? 10.364 -14.920 -7.105 1.00 96.25 476 ILE A O 1
ATOM 3662 N N . ARG A 1 477 ? 11.874 -16.249 -6.123 1.00 95.50 477 ARG A N 1
ATOM 3663 C CA . ARG A 1 477 ? 12.821 -16.235 -7.242 1.00 95.50 477 ARG A CA 1
ATOM 3664 C C . ARG A 1 477 ? 12.285 -16.958 -8.479 1.00 95.50 477 ARG A C 1
ATOM 3666 O O . ARG A 1 477 ? 12.533 -16.502 -9.595 1.00 95.50 477 ARG A O 1
ATOM 3673 N N . GLU A 1 478 ? 11.590 -18.072 -8.283 1.00 95.75 478 GLU A N 1
ATOM 3674 C CA . GLU A 1 478 ? 10.925 -18.829 -9.345 1.00 95.75 478 GLU A CA 1
ATOM 3675 C C . GLU A 1 478 ? 9.674 -18.102 -9.835 1.00 95.75 478 GLU A C 1
ATOM 3677 O O . GLU A 1 478 ? 9.512 -17.952 -11.043 1.00 95.75 478 GLU A O 1
ATOM 3682 N N . GLU A 1 479 ? 8.850 -17.555 -8.934 1.00 97.06 479 GLU A N 1
ATOM 3683 C CA . GLU A 1 479 ? 7.692 -16.728 -9.303 1.00 97.06 479 GLU A CA 1
ATOM 3684 C C . GLU A 1 479 ? 8.110 -15.520 -10.158 1.00 97.06 479 GLU A C 1
ATOM 3686 O O . GLU A 1 479 ? 7.470 -15.221 -11.169 1.00 97.06 479 GLU A O 1
ATOM 3691 N N . LEU A 1 480 ? 9.225 -14.860 -9.814 1.00 96.81 480 LEU A N 1
ATOM 3692 C CA . LEU A 1 480 ? 9.762 -13.739 -10.589 1.00 96.81 480 LEU A CA 1
ATOM 3693 C C . LEU A 1 480 ? 10.074 -14.133 -12.041 1.00 96.81 480 LEU A C 1
ATOM 3695 O O . LEU A 1 480 ? 9.895 -13.304 -12.931 1.00 96.81 480 LEU A O 1
ATOM 3699 N N . ALA A 1 481 ? 10.511 -15.366 -12.317 1.00 96.31 481 ALA A N 1
ATOM 3700 C CA . ALA A 1 481 ? 10.831 -15.794 -13.682 1.00 96.31 481 ALA A CA 1
ATOM 3701 C C . ALA A 1 481 ? 9.630 -15.705 -14.635 1.00 96.31 481 ALA A C 1
ATOM 3703 O O . ALA A 1 481 ? 9.809 -15.328 -15.792 1.00 96.31 481 ALA A O 1
ATOM 3704 N N . TYR A 1 482 ? 8.416 -15.950 -14.137 1.00 97.19 482 TYR A N 1
ATOM 3705 C CA . TYR A 1 482 ? 7.171 -15.836 -14.910 1.00 97.19 482 TYR A CA 1
ATOM 3706 C C . TYR A 1 482 ? 6.750 -14.391 -15.185 1.00 97.19 482 TYR A C 1
ATOM 3708 O O . TYR A 1 482 ? 5.875 -14.141 -16.010 1.00 97.19 482 TYR A O 1
ATOM 3716 N N . VAL A 1 483 ? 7.350 -13.434 -14.481 1.00 97.56 483 VAL A N 1
ATOM 3717 C CA . VAL A 1 483 ? 7.000 -12.013 -14.559 1.00 97.56 483 VAL A CA 1
ATOM 3718 C C . VAL A 1 483 ? 8.049 -11.214 -15.331 1.00 97.56 483 VAL A C 1
ATOM 3720 O O . VAL A 1 483 ? 7.756 -10.130 -15.832 1.00 97.56 483 VAL A O 1
ATOM 3723 N N . LYS A 1 484 ? 9.257 -11.763 -15.503 1.00 96.50 484 LYS A N 1
ATOM 3724 C CA . LYS A 1 484 ? 10.361 -11.107 -16.217 1.00 96.50 484 LYS A CA 1
ATOM 3725 C C . LYS A 1 484 ? 10.004 -10.600 -17.611 1.00 96.50 484 LYS A C 1
ATOM 3727 O O . LYS A 1 484 ? 10.327 -9.443 -17.851 1.00 96.50 484 LYS A O 1
ATOM 3732 N N . PRO A 1 485 ? 9.328 -11.357 -18.499 1.00 96.75 485 PRO A N 1
ATOM 3733 C CA . PRO A 1 485 ? 9.019 -10.846 -19.837 1.00 96.75 485 PRO A CA 1
ATOM 3734 C C . PRO A 1 485 ? 8.193 -9.556 -19.811 1.00 96.75 485 PRO A C 1
ATOM 3736 O O . PRO A 1 485 ? 8.444 -8.642 -20.589 1.00 96.75 485 PRO A O 1
ATOM 3739 N N . ILE A 1 486 ? 7.278 -9.438 -18.848 1.00 97.94 486 ILE A N 1
ATOM 3740 C CA . ILE A 1 486 ? 6.465 -8.235 -18.645 1.00 97.94 486 ILE A CA 1
ATOM 3741 C C . ILE A 1 486 ? 7.340 -7.093 -18.127 1.00 97.94 486 ILE A C 1
ATOM 3743 O O . ILE A 1 486 ? 7.271 -5.983 -18.640 1.00 97.94 486 ILE A O 1
ATOM 3747 N N . LEU A 1 487 ? 8.204 -7.351 -17.139 1.00 97.94 487 LEU A N 1
ATOM 3748 C CA . LEU A 1 487 ? 9.113 -6.323 -16.619 1.00 97.94 487 LEU A CA 1
ATOM 3749 C C . LEU A 1 487 ? 10.113 -5.841 -17.678 1.00 97.94 487 LEU A C 1
ATOM 3751 O O . LEU A 1 487 ? 10.422 -4.653 -17.717 1.00 97.94 487 LEU A O 1
ATOM 3755 N N . SER A 1 488 ? 10.588 -6.733 -18.549 1.00 97.00 488 SER A N 1
ATOM 3756 C CA . SER A 1 488 ? 11.423 -6.380 -19.699 1.00 97.00 488 SER A CA 1
ATOM 3757 C C . SER A 1 488 ? 10.659 -5.481 -20.673 1.00 97.00 488 SER A C 1
ATOM 3759 O O . SER A 1 488 ? 11.190 -4.452 -21.078 1.00 97.00 488 SER A O 1
ATOM 3761 N N . ALA A 1 489 ? 9.393 -5.788 -20.967 1.00 97.88 489 ALA A N 1
ATOM 3762 C CA . ALA A 1 489 ? 8.552 -4.922 -21.792 1.00 97.88 489 ALA A CA 1
ATOM 3763 C C . ALA A 1 489 ? 8.296 -3.546 -21.147 1.00 97.88 489 ALA A C 1
ATOM 3765 O O . ALA A 1 489 ? 8.239 -2.540 -21.845 1.00 97.88 489 ALA A O 1
ATOM 3766 N N . ILE A 1 490 ? 8.201 -3.448 -19.815 1.00 98.25 490 ILE A N 1
ATOM 3767 C CA . ILE A 1 490 ? 8.116 -2.148 -19.119 1.00 98.25 490 ILE A CA 1
ATOM 3768 C C . ILE A 1 490 ? 9.409 -1.351 -19.267 1.00 98.25 490 ILE A C 1
ATOM 3770 O O . ILE A 1 490 ? 9.357 -0.141 -19.483 1.00 98.25 490 ILE A O 1
ATOM 3774 N N . LEU A 1 491 ? 10.565 -2.009 -19.125 1.00 97.88 491 LEU A N 1
ATOM 3775 C CA . LEU A 1 491 ? 11.865 -1.371 -19.328 1.00 97.88 491 LEU A CA 1
ATOM 3776 C C . LEU A 1 491 ? 11.996 -0.843 -20.761 1.00 97.88 491 LEU A C 1
ATOM 3778 O O . LEU A 1 491 ? 12.536 0.243 -20.938 1.00 97.88 491 LEU A O 1
ATOM 3782 N N . ALA A 1 492 ? 11.449 -1.561 -21.744 1.00 97.88 492 ALA A N 1
ATOM 3783 C CA . ALA A 1 492 ? 11.412 -1.175 -23.155 1.00 97.88 492 ALA A CA 1
ATOM 3784 C C . ALA A 1 492 ? 10.290 -0.175 -23.532 1.00 97.88 492 ALA A C 1
ATOM 3786 O O . ALA A 1 492 ? 10.215 0.226 -24.686 1.00 97.88 492 ALA A O 1
ATOM 3787 N N . ASP A 1 493 ? 9.442 0.256 -22.586 1.00 98.00 493 ASP A N 1
ATOM 3788 C CA . ASP A 1 493 ? 8.240 1.093 -22.825 1.00 98.00 493 ASP A CA 1
ATOM 3789 C C . ASP A 1 493 ? 7.156 0.445 -23.731 1.00 98.00 493 ASP A C 1
ATOM 3791 O O . ASP A 1 493 ? 6.261 1.089 -24.295 1.00 98.00 493 ASP A O 1
ATOM 3795 N N . GLU A 1 494 ? 7.186 -0.881 -23.835 1.00 98.06 494 GLU A N 1
ATOM 3796 C CA . GLU A 1 494 ? 6.295 -1.684 -24.675 1.00 98.06 494 GLU A CA 1
ATOM 3797 C C . GLU A 1 494 ? 5.049 -2.185 -23.939 1.00 98.06 494 GLU A C 1
ATOM 3799 O O . GLU A 1 494 ? 4.119 -2.632 -24.593 1.00 98.06 494 GLU A O 1
ATOM 3804 N N . TYR A 1 495 ? 4.992 -2.096 -22.604 1.00 98.38 495 TYR A N 1
ATOM 3805 C CA . TYR A 1 495 ? 3.855 -2.574 -21.806 1.00 98.38 495 TYR A CA 1
ATOM 3806 C C . TYR A 1 495 ? 2.851 -1.444 -21.491 1.00 98.38 495 TYR A C 1
ATOM 3808 O O . TYR A 1 495 ? 3.092 -0.647 -20.569 1.00 98.38 495 TYR A O 1
ATOM 3816 N N . PRO A 1 496 ? 1.701 -1.358 -22.195 1.00 97.69 496 PRO A N 1
ATOM 3817 C CA . PRO A 1 496 ? 0.802 -0.206 -22.099 1.00 97.69 496 PRO A CA 1
ATOM 3818 C C . PRO A 1 496 ? 0.264 0.080 -20.688 1.00 97.69 496 PRO A C 1
ATOM 3820 O O . PRO A 1 496 ? 0.284 1.249 -20.291 1.00 97.69 496 PRO A O 1
ATOM 3823 N N . PRO A 1 497 ? -0.131 -0.921 -19.869 1.00 98.06 497 PRO A N 1
ATOM 3824 C CA . PRO A 1 497 ? -0.700 -0.646 -18.549 1.00 98.06 497 PRO A CA 1
ATOM 3825 C C . PRO A 1 497 ? 0.246 0.052 -17.563 1.00 98.06 497 PRO A C 1
ATOM 3827 O O . PRO A 1 497 ? -0.217 0.651 -16.591 1.00 98.06 497 PRO A O 1
ATOM 3830 N N . ALA A 1 498 ? 1.565 -0.021 -17.775 1.00 97.94 498 ALA A N 1
ATOM 3831 C CA . ALA A 1 498 ? 2.550 0.676 -16.942 1.00 97.94 498 ALA A CA 1
ATOM 3832 C C . ALA A 1 498 ? 3.209 1.875 -17.641 1.00 97.94 498 ALA A C 1
ATOM 3834 O O . ALA A 1 498 ? 4.008 2.565 -17.004 1.00 97.94 498 ALA A O 1
ATOM 3835 N N . ARG A 1 499 ? 2.866 2.162 -18.904 1.00 98.00 499 ARG A N 1
ATOM 3836 C CA . ARG A 1 499 ? 3.494 3.219 -19.714 1.00 98.00 499 ARG A CA 1
ATOM 3837 C C . ARG A 1 499 ? 3.426 4.592 -19.048 1.00 98.00 499 ARG A C 1
ATOM 3839 O O . ARG A 1 499 ? 4.431 5.289 -18.959 1.00 98.00 499 ARG A O 1
ATOM 3846 N N . GLU A 1 500 ? 2.273 4.976 -18.500 1.00 98.00 500 GLU A N 1
ATOM 3847 C CA . GLU A 1 500 ? 2.137 6.273 -17.819 1.00 98.00 500 GLU A CA 1
ATOM 3848 C C . GLU A 1 500 ? 3.060 6.382 -16.592 1.00 98.00 500 GLU A C 1
ATOM 3850 O O . GLU A 1 500 ? 3.704 7.411 -16.383 1.00 98.00 500 GLU A O 1
ATOM 3855 N N . LYS A 1 501 ? 3.192 5.298 -15.815 1.00 98.06 501 LYS A N 1
ATOM 3856 C CA . LYS A 1 501 ? 4.087 5.242 -14.648 1.00 98.06 501 LYS A CA 1
ATOM 3857 C C . LYS A 1 501 ? 5.554 5.275 -15.072 1.00 98.06 501 LYS A C 1
ATOM 3859 O O . LYS A 1 501 ? 6.338 5.993 -14.453 1.00 98.06 501 LYS A O 1
ATOM 3864 N N . HIS A 1 502 ? 5.907 4.547 -16.133 1.00 98.31 502 HIS A N 1
ATOM 3865 C CA . HIS A 1 502 ? 7.236 4.568 -16.745 1.00 98.31 502 HIS A CA 1
ATOM 3866 C C . HIS A 1 502 ? 7.616 6.002 -17.144 1.00 98.31 502 HIS A C 1
ATOM 3868 O O . HIS A 1 502 ? 8.591 6.553 -16.629 1.00 98.31 502 HIS A O 1
ATOM 3874 N N . ILE A 1 503 ? 6.797 6.643 -17.985 1.00 98.31 503 ILE A N 1
ATOM 3875 C CA . ILE A 1 503 ? 7.033 8.003 -18.488 1.00 98.31 503 ILE A CA 1
ATOM 3876 C C . ILE A 1 503 ? 7.072 9.006 -17.334 1.00 98.31 503 ILE A C 1
ATOM 3878 O O . ILE A 1 503 ? 7.973 9.843 -17.271 1.00 98.31 503 ILE A O 1
ATOM 3882 N N . GLY A 1 504 ? 6.121 8.925 -16.399 1.00 98.19 504 GLY A N 1
ATOM 3883 C CA . GLY A 1 504 ? 6.049 9.818 -15.245 1.00 98.19 504 GLY A CA 1
ATOM 3884 C C . GLY A 1 504 ? 7.297 9.739 -14.367 1.00 98.19 504 GLY A C 1
ATOM 3885 O O . GLY A 1 504 ? 7.828 10.773 -13.954 1.00 98.19 504 GLY A O 1
ATOM 3886 N N . TYR A 1 505 ? 7.816 8.531 -14.138 1.00 98.50 505 TYR A N 1
ATOM 3887 C CA . TYR A 1 505 ? 9.035 8.338 -13.363 1.00 98.50 505 TYR A CA 1
ATOM 3888 C C . TYR A 1 505 ? 10.277 8.861 -14.100 1.00 98.50 505 TYR A C 1
ATOM 3890 O O . TYR A 1 505 ? 11.074 9.598 -13.501 1.00 98.50 505 TYR A O 1
ATOM 3898 N N . CYS A 1 506 ? 10.428 8.529 -15.389 1.00 98.06 506 CYS A N 1
ATOM 3899 C CA . CYS A 1 506 ? 11.556 8.972 -16.213 1.00 98.06 506 CYS A CA 1
ATOM 3900 C C . CYS A 1 506 ? 11.580 10.494 -16.404 1.00 98.06 506 CYS A C 1
ATOM 3902 O O . CYS A 1 506 ? 12.647 11.102 -16.364 1.00 98.06 506 CYS A O 1
ATOM 3904 N N . LYS A 1 507 ? 10.409 11.133 -16.500 1.00 97.94 507 LYS A N 1
ATOM 3905 C CA . LYS A 1 507 ? 10.270 12.595 -16.585 1.00 97.94 507 LYS A CA 1
ATOM 3906 C C . LYS A 1 507 ? 10.745 13.330 -15.323 1.00 97.94 507 LYS A C 1
ATOM 3908 O O . LYS A 1 507 ? 11.129 14.495 -15.410 1.00 97.94 507 LYS A O 1
ATOM 3913 N N . GLY A 1 508 ? 10.727 12.681 -14.156 1.00 97.00 508 GLY A N 1
ATOM 3914 C CA . GLY A 1 508 ? 11.173 13.285 -12.898 1.00 97.00 508 GLY A CA 1
ATOM 3915 C C . GLY A 1 508 ? 10.179 14.283 -12.281 1.00 97.00 508 GLY A C 1
ATOM 3916 O O . GLY A 1 508 ? 9.001 14.346 -12.643 1.00 97.00 508 GLY A O 1
ATOM 3917 N N . GLY A 1 509 ? 10.659 15.056 -11.301 1.00 96.81 509 GLY A N 1
ATOM 3918 C CA . GLY A 1 509 ? 9.895 16.114 -10.626 1.00 96.81 509 GLY A CA 1
ATOM 3919 C C . GLY A 1 509 ? 8.563 15.637 -10.029 1.00 96.81 509 GLY A C 1
ATOM 3920 O O . GLY A 1 509 ? 8.478 14.554 -9.452 1.00 96.81 509 GLY A O 1
ATOM 3921 N N . LYS A 1 510 ? 7.506 16.439 -10.211 1.00 96.44 510 LYS A N 1
ATOM 3922 C CA . LYS A 1 510 ? 6.151 16.153 -9.704 1.00 96.44 510 LYS A CA 1
ATOM 3923 C C . LYS A 1 510 ? 5.536 14.878 -10.297 1.00 96.44 510 LYS A C 1
ATOM 3925 O O . LYS A 1 510 ? 4.762 14.201 -9.629 1.00 96.44 510 LYS A O 1
ATOM 3930 N N . ALA A 1 511 ? 5.870 14.542 -11.546 1.00 97.50 511 ALA A N 1
ATOM 3931 C CA . ALA A 1 511 ? 5.364 13.325 -12.181 1.00 97.50 511 ALA A CA 1
ATOM 3932 C C . ALA A 1 511 ? 5.935 12.073 -11.497 1.00 97.50 511 ALA A C 1
ATOM 3934 O O . ALA A 1 511 ? 5.188 11.151 -11.176 1.00 97.50 511 ALA A O 1
ATOM 3935 N N . ARG A 1 512 ? 7.235 12.083 -11.175 1.00 97.81 512 ARG A N 1
ATOM 3936 C CA . ARG A 1 512 ? 7.875 11.015 -10.397 1.00 97.81 512 ARG A CA 1
ATOM 3937 C C . ARG A 1 512 ? 7.306 10.927 -8.982 1.00 97.81 512 ARG A C 1
ATOM 3939 O O . ARG A 1 512 ? 7.046 9.827 -8.513 1.00 97.81 512 ARG A O 1
ATOM 3946 N N . GLU A 1 513 ? 7.072 12.059 -8.322 1.00 97.00 513 GLU A N 1
ATOM 3947 C CA . GLU A 1 513 ? 6.466 12.100 -6.983 1.00 97.00 513 GLU A CA 1
ATOM 3948 C C . GLU A 1 513 ? 5.082 11.431 -6.950 1.00 97.00 513 GLU A C 1
ATOM 3950 O O . GLU A 1 513 ? 4.811 10.629 -6.059 1.00 97.00 513 GLU A O 1
ATOM 3955 N N . ALA A 1 514 ? 4.242 11.674 -7.963 1.00 96.38 514 ALA A N 1
ATOM 3956 C CA . ALA A 1 514 ? 2.941 11.016 -8.087 1.00 96.38 514 ALA A CA 1
ATOM 3957 C C . ALA A 1 514 ? 3.065 9.486 -8.237 1.00 96.38 514 ALA A C 1
ATOM 3959 O O . ALA A 1 514 ? 2.307 8.742 -7.616 1.00 96.38 514 ALA A O 1
ATOM 3960 N N . VAL A 1 515 ? 4.051 9.008 -9.008 1.00 97.31 515 VAL A N 1
ATOM 3961 C CA . VAL A 1 515 ? 4.334 7.566 -9.144 1.00 97.31 515 VAL A CA 1
ATOM 3962 C C . VAL A 1 515 ? 4.803 6.969 -7.813 1.00 97.31 515 VAL A C 1
ATOM 3964 O O . VAL A 1 515 ? 4.329 5.906 -7.419 1.00 97.31 515 VAL A O 1
ATOM 3967 N N . VAL A 1 516 ? 5.688 7.664 -7.092 1.00 96.56 516 VAL A N 1
ATOM 3968 C CA . VAL A 1 516 ? 6.199 7.230 -5.780 1.00 96.56 516 VAL A CA 1
ATOM 3969 C C . VAL A 1 516 ? 5.075 7.151 -4.743 1.00 96.56 516 VAL A C 1
ATOM 3971 O O . VAL A 1 516 ? 5.013 6.181 -3.989 1.00 96.56 516 VAL A O 1
ATOM 3974 N N . ALA A 1 517 ? 4.151 8.115 -4.729 1.00 93.31 517 ALA A N 1
ATOM 3975 C CA . ALA A 1 517 ? 3.020 8.120 -3.800 1.00 93.31 517 ALA A CA 1
ATOM 3976 C C . ALA A 1 517 ? 2.118 6.878 -3.954 1.00 93.31 517 ALA A C 1
ATOM 3978 O O . ALA A 1 517 ? 1.637 6.342 -2.957 1.00 93.31 517 ALA A O 1
ATOM 3979 N N . GLY A 1 518 ? 1.936 6.382 -5.184 1.00 89.69 518 GLY A N 1
ATOM 3980 C CA . GLY A 1 518 ? 1.151 5.175 -5.476 1.00 89.69 518 GLY A CA 1
ATOM 3981 C C . GLY A 1 518 ? 1.914 3.848 -5.351 1.00 89.69 518 GLY A C 1
ATOM 3982 O O . GLY A 1 518 ? 1.318 2.780 -5.495 1.00 89.69 518 GLY A O 1
ATOM 3983 N N . ALA A 1 519 ? 3.228 3.872 -5.102 1.00 93.25 519 ALA A N 1
ATOM 3984 C CA . ALA A 1 519 ? 4.062 2.666 -5.088 1.00 93.25 519 ALA A CA 1
ATOM 3985 C C . ALA A 1 519 ? 3.986 1.857 -3.779 1.00 93.25 519 ALA A C 1
ATOM 3987 O O . ALA A 1 519 ? 4.443 0.717 -3.735 1.00 93.25 519 ALA A O 1
ATOM 3988 N N . ALA A 1 520 ? 3.405 2.417 -2.712 1.00 87.75 520 ALA A N 1
ATOM 3989 C CA . ALA A 1 520 ? 3.338 1.774 -1.394 1.00 87.75 520 ALA A CA 1
ATOM 3990 C C . ALA A 1 520 ? 2.345 0.592 -1.316 1.00 87.75 520 ALA A C 1
ATOM 3992 O O . ALA A 1 520 ? 2.320 -0.147 -0.326 1.00 87.75 520 ALA A O 1
ATOM 3993 N N . GLU A 1 521 ? 1.514 0.405 -2.341 1.00 87.81 521 GLU A N 1
ATOM 3994 C CA . GLU A 1 521 ? 0.496 -0.640 -2.386 1.00 87.81 521 GLU A CA 1
ATOM 3995 C C . GLU A 1 521 ? 1.101 -2.013 -2.697 1.00 87.81 521 GLU A C 1
ATOM 3997 O O . GLU A 1 521 ? 1.682 -2.247 -3.756 1.00 87.81 521 GLU A O 1
ATOM 4002 N N . ARG A 1 522 ? 0.915 -2.954 -1.770 1.00 87.75 522 ARG A N 1
ATOM 4003 C CA . ARG A 1 522 ? 1.581 -4.268 -1.773 1.00 87.75 522 ARG A CA 1
ATOM 4004 C C . ARG A 1 522 ? 0.638 -5.477 -1.774 1.00 87.75 522 ARG A C 1
ATOM 4006 O O . ARG A 1 522 ? 1.085 -6.610 -1.946 1.00 87.75 522 ARG A O 1
ATOM 4013 N N . GLY A 1 523 ? -0.666 -5.256 -1.603 1.00 89.56 523 GLY A N 1
ATOM 4014 C CA . GLY A 1 523 ? -1.670 -6.322 -1.550 1.00 89.56 523 GLY A CA 1
ATOM 4015 C C . GLY A 1 523 ? -1.441 -7.350 -0.452 1.00 89.56 523 GLY A C 1
ATOM 4016 O O . GLY A 1 523 ? -0.996 -7.025 0.648 1.00 89.56 523 GLY A O 1
ATOM 4017 N N . SER A 1 524 ? -1.785 -8.603 -0.751 1.00 90.38 524 SER A N 1
ATOM 4018 C CA . SER A 1 524 ? -1.691 -9.724 0.189 1.00 90.38 524 SER A CA 1
ATOM 4019 C C . SER A 1 524 ? -0.296 -10.359 0.273 1.00 90.38 524 SER A C 1
ATOM 4021 O O . SER A 1 524 ? -0.143 -11.396 0.922 1.00 90.38 524 SER A O 1
ATOM 4023 N N . MET A 1 525 ? 0.712 -9.800 -0.405 1.00 92.25 525 MET A N 1
ATOM 4024 C CA . MET A 1 525 ? 2.078 -10.328 -0.375 1.00 92.25 525 MET A CA 1
ATOM 4025 C C . MET A 1 525 ? 2.712 -10.095 1.007 1.00 92.25 525 MET A C 1
ATOM 4027 O O . MET A 1 525 ? 2.448 -9.082 1.661 1.00 92.25 525 MET A O 1
ATOM 4031 N N . SER A 1 526 ? 3.496 -11.057 1.503 1.00 90.06 526 SER A N 1
ATOM 4032 C CA . SER A 1 526 ? 4.180 -10.901 2.791 1.00 90.06 526 SER A CA 1
ATOM 4033 C C . SER A 1 526 ? 5.316 -9.873 2.680 1.00 90.06 526 SER A C 1
ATOM 4035 O O . SER A 1 526 ? 5.836 -9.629 1.594 1.00 90.06 526 SER A O 1
ATOM 4037 N N . VAL A 1 527 ? 5.697 -9.238 3.795 1.00 87.94 527 VAL A N 1
ATOM 4038 C CA . VAL A 1 527 ? 6.779 -8.232 3.793 1.00 87.94 527 VAL A CA 1
ATOM 4039 C C . VAL A 1 527 ? 8.112 -8.868 3.394 1.00 87.94 527 VAL A C 1
ATOM 4041 O O . VAL A 1 527 ? 8.804 -8.332 2.539 1.00 87.94 527 VAL A O 1
ATOM 4044 N N . ARG A 1 528 ? 8.403 -10.065 3.917 1.00 89.25 528 ARG A N 1
ATOM 4045 C CA . ARG A 1 528 ? 9.589 -10.844 3.545 1.00 89.25 528 ARG A CA 1
ATOM 4046 C C . ARG A 1 528 ? 9.627 -11.162 2.051 1.00 89.25 528 ARG A C 1
ATOM 4048 O O . ARG A 1 528 ? 10.665 -10.982 1.423 1.00 89.25 528 ARG A O 1
ATOM 4055 N N . ASP A 1 529 ? 8.501 -11.589 1.478 1.00 92.88 529 ASP A N 1
ATOM 4056 C CA . ASP A 1 529 ? 8.424 -11.878 0.042 1.00 92.88 529 ASP A CA 1
ATOM 4057 C C . ASP A 1 529 ? 8.664 -10.622 -0.797 1.00 92.88 529 ASP A C 1
ATOM 4059 O O . ASP A 1 529 ? 9.349 -10.691 -1.812 1.00 92.88 529 ASP A O 1
ATOM 4063 N N . LEU A 1 530 ? 8.128 -9.472 -0.371 1.00 92.69 530 LEU A N 1
ATOM 4064 C CA . LEU A 1 530 ? 8.339 -8.189 -1.046 1.00 92.69 530 LEU A CA 1
ATOM 4065 C C . LEU A 1 530 ? 9.806 -7.767 -1.016 1.00 92.69 530 LEU A C 1
ATOM 4067 O O . LEU A 1 530 ? 10.327 -7.342 -2.045 1.00 92.69 530 LEU A O 1
ATOM 4071 N N . ASP A 1 531 ? 10.469 -7.898 0.131 1.00 92.62 531 ASP A N 1
ATOM 4072 C CA . ASP A 1 531 ? 11.879 -7.539 0.283 1.00 92.62 531 ASP A CA 1
ATOM 4073 C C . ASP A 1 531 ? 12.775 -8.466 -0.551 1.00 92.62 531 ASP A C 1
ATOM 4075 O O . ASP A 1 531 ? 13.646 -7.992 -1.290 1.00 92.62 531 ASP A O 1
ATOM 4079 N N . ALA A 1 532 ? 12.504 -9.776 -0.530 1.00 93.06 532 ALA A N 1
ATOM 4080 C CA . ALA A 1 532 ? 13.186 -10.750 -1.378 1.00 93.06 532 ALA A CA 1
ATOM 4081 C C . ALA A 1 532 ? 12.964 -10.448 -2.870 1.00 93.06 532 ALA A C 1
ATOM 4083 O O . ALA A 1 532 ? 13.924 -10.368 -3.642 1.00 93.06 532 ALA A O 1
ATOM 4084 N N . LEU A 1 533 ? 11.711 -10.215 -3.278 1.00 95.75 533 LEU A N 1
ATOM 4085 C CA . LEU A 1 533 ? 11.336 -9.869 -4.651 1.00 95.75 533 LEU A CA 1
ATOM 4086 C C . LEU A 1 533 ? 12.051 -8.602 -5.115 1.00 95.75 533 LEU A C 1
ATOM 4088 O O . LEU A 1 533 ? 12.632 -8.575 -6.200 1.00 95.75 533 LEU A O 1
ATOM 4092 N N . HIS A 1 534 ? 12.057 -7.566 -4.283 1.00 95.31 534 HIS A N 1
ATOM 4093 C CA . HIS A 1 534 ? 12.733 -6.310 -4.565 1.00 95.31 534 HIS A CA 1
ATOM 4094 C C . HIS A 1 534 ? 14.243 -6.502 -4.733 1.00 95.31 534 HIS A C 1
ATOM 4096 O O . HIS A 1 534 ? 14.824 -5.982 -5.690 1.00 95.31 534 HIS A O 1
ATOM 4102 N N . GLY A 1 535 ? 14.875 -7.289 -3.859 1.00 93.31 535 GLY A N 1
ATOM 4103 C CA . GLY A 1 535 ? 16.284 -7.655 -3.975 1.00 93.31 535 GLY A CA 1
ATOM 4104 C C . GLY A 1 535 ? 16.593 -8.398 -5.278 1.00 93.31 535 GLY A C 1
ATOM 4105 O O . GLY A 1 535 ? 17.562 -8.064 -5.969 1.00 93.31 535 GLY A O 1
ATOM 4106 N N . TYR A 1 536 ? 15.742 -9.350 -5.670 1.00 94.50 536 TYR A N 1
ATOM 4107 C CA . TYR A 1 536 ? 15.889 -10.068 -6.937 1.00 94.50 536 TYR A CA 1
ATOM 4108 C C . TYR A 1 536 ? 15.675 -9.172 -8.160 1.00 94.50 536 TYR A C 1
ATOM 4110 O O . TYR A 1 536 ? 16.441 -9.295 -9.116 1.00 94.50 536 TYR A O 1
ATOM 4118 N N . ILE A 1 537 ? 14.704 -8.252 -8.137 1.00 95.38 537 ILE A N 1
ATOM 4119 C CA . ILE A 1 537 ? 14.483 -7.277 -9.218 1.00 95.38 537 ILE A CA 1
ATOM 4120 C C . ILE A 1 537 ? 15.702 -6.366 -9.357 1.00 95.38 537 ILE A C 1
ATOM 4122 O O . ILE A 1 537 ? 16.254 -6.266 -10.449 1.00 95.38 537 ILE A O 1
ATOM 4126 N N . ARG A 1 538 ? 16.181 -5.766 -8.258 1.00 94.12 538 ARG A N 1
ATOM 4127 C CA . ARG A 1 538 ? 17.376 -4.903 -8.271 1.00 94.12 538 ARG A CA 1
ATOM 4128 C C . ARG A 1 538 ? 18.571 -5.618 -8.881 1.00 94.12 538 ARG A C 1
ATOM 4130 O O . ARG A 1 538 ? 19.227 -5.077 -9.762 1.00 94.12 538 ARG A O 1
ATOM 4137 N N . ARG A 1 539 ? 18.829 -6.854 -8.450 1.00 91.12 539 ARG A N 1
ATOM 4138 C CA . ARG A 1 539 ? 19.934 -7.656 -8.981 1.00 91.12 539 ARG A CA 1
ATOM 4139 C C . ARG A 1 539 ? 19.735 -8.025 -10.445 1.00 91.12 539 ARG A C 1
ATOM 4141 O O . ARG A 1 539 ? 20.700 -8.045 -11.197 1.00 91.12 539 ARG A O 1
ATOM 4148 N N . TRP A 1 540 ? 18.515 -8.378 -10.835 1.00 92.56 540 TRP A N 1
ATOM 4149 C CA . TRP A 1 540 ? 18.216 -8.779 -12.204 1.00 92.56 540 TRP A CA 1
ATOM 4150 C C . TRP A 1 540 ? 18.376 -7.616 -13.186 1.00 92.56 540 TRP A C 1
ATOM 4152 O O . TRP A 1 540 ? 18.935 -7.835 -14.257 1.00 92.56 540 TRP A O 1
ATOM 4162 N N . VAL A 1 541 ? 17.945 -6.415 -12.800 1.00 93.81 541 VAL A N 1
ATOM 4163 C CA . VAL A 1 541 ? 17.996 -5.211 -13.637 1.00 93.81 541 VAL A CA 1
ATOM 4164 C C . VAL A 1 541 ? 19.392 -4.577 -13.638 1.00 93.81 541 VAL A C 1
ATOM 4166 O O . VAL A 1 541 ? 19.907 -4.244 -14.694 1.00 93.81 541 VAL A O 1
ATOM 4169 N N . LEU A 1 542 ? 20.045 -4.451 -12.476 1.00 92.19 542 LEU A N 1
ATOM 4170 C CA . LEU A 1 542 ? 21.275 -3.655 -12.309 1.00 92.19 542 LEU A CA 1
ATOM 4171 C C . LEU A 1 542 ? 22.579 -4.472 -12.336 1.00 92.19 542 LEU A C 1
ATOM 4173 O O . LEU A 1 542 ? 23.583 -3.992 -11.814 1.00 92.19 542 LEU A O 1
ATOM 4177 N N . ARG A 1 543 ? 22.560 -5.703 -12.872 1.00 80.62 543 ARG A N 1
ATOM 4178 C CA . ARG A 1 543 ? 23.600 -6.756 -12.744 1.00 80.62 543 ARG A CA 1
ATOM 4179 C C . ARG A 1 543 ? 25.065 -6.287 -12.653 1.00 80.62 543 ARG A C 1
ATOM 4181 O O . ARG A 1 543 ? 25.810 -6.877 -11.876 1.00 80.62 543 ARG A O 1
ATOM 4188 N N . GLU A 1 544 ? 25.472 -5.269 -13.407 1.00 63.19 544 GLU A N 1
ATOM 4189 C CA . GLU A 1 544 ? 26.871 -4.830 -13.543 1.00 63.19 544 GLU A CA 1
ATOM 4190 C C . GLU A 1 544 ? 27.356 -3.871 -12.447 1.00 63.19 544 GLU A C 1
ATOM 4192 O O . GLU A 1 544 ? 28.463 -4.026 -11.934 1.00 63.19 544 GLU A O 1
ATOM 4197 N N . ALA A 1 545 ? 26.519 -2.939 -11.987 1.00 60.50 545 ALA A N 1
ATOM 4198 C CA . ALA A 1 545 ? 26.970 -1.854 -11.105 1.00 60.50 545 ALA A CA 1
ATOM 4199 C C . ALA A 1 545 ? 27.405 -2.320 -9.700 1.00 60.50 545 ALA A C 1
ATOM 4201 O O . ALA A 1 545 ? 28.098 -1.602 -8.976 1.00 60.50 545 ALA A O 1
ATOM 4202 N N . ILE A 1 546 ? 26.964 -3.510 -9.283 1.00 62.66 546 ILE A N 1
ATOM 4203 C CA . ILE A 1 546 ? 27.259 -4.056 -7.952 1.00 62.66 546 ILE A CA 1
ATOM 4204 C C . ILE A 1 546 ? 28.609 -4.783 -7.942 1.00 62.66 546 ILE A C 1
ATOM 4206 O O . ILE A 1 546 ? 29.307 -4.745 -6.928 1.00 62.66 546 ILE A O 1
ATOM 4210 N N . VAL A 1 547 ? 28.990 -5.431 -9.048 1.00 65.75 547 VAL A N 1
ATOM 4211 C CA . VAL A 1 547 ? 30.249 -6.190 -9.122 1.00 65.75 547 VAL A CA 1
ATOM 4212 C C . VAL A 1 547 ? 31.444 -5.239 -9.107 1.00 65.75 547 VAL A C 1
ATOM 4214 O O . VAL A 1 547 ? 32.371 -5.458 -8.330 1.00 65.75 547 VAL A O 1
ATOM 4217 N N . GLU A 1 548 ? 31.372 -4.138 -9.857 1.00 60.50 548 GLU A N 1
ATOM 4218 C CA . GLU A 1 548 ? 32.453 -3.144 -9.916 1.00 60.50 548 GLU A CA 1
ATOM 4219 C C . GLU A 1 548 ? 32.710 -2.473 -8.557 1.00 60.50 548 GLU A C 1
ATOM 4221 O O . GLU A 1 548 ? 33.857 -2.307 -8.154 1.00 60.50 548 GLU A O 1
ATOM 4226 N N . ARG A 1 549 ? 31.663 -2.152 -7.782 1.00 60.81 549 ARG A N 1
ATOM 4227 C CA . ARG A 1 549 ? 31.841 -1.568 -6.437 1.00 60.81 549 ARG A CA 1
ATOM 4228 C C . ARG A 1 549 ? 32.425 -2.543 -5.425 1.00 60.81 549 ARG A C 1
ATOM 4230 O O . ARG A 1 549 ? 33.244 -2.138 -4.607 1.00 60.81 549 ARG A O 1
ATOM 4237 N N . GLY A 1 550 ? 31.992 -3.803 -5.468 1.00 61.66 550 GLY A N 1
ATOM 4238 C CA . GLY A 1 550 ? 32.497 -4.826 -4.554 1.00 61.66 550 GLY A CA 1
ATOM 4239 C C . GLY A 1 550 ? 33.980 -5.116 -4.779 1.00 61.66 550 GLY A C 1
ATOM 4240 O O . GLY A 1 550 ? 34.712 -5.289 -3.812 1.00 61.66 550 GLY A O 1
ATOM 4241 N N . GLN A 1 551 ? 34.431 -5.108 -6.038 1.00 58.41 551 GLN A N 1
ATOM 4242 C CA . GLN A 1 551 ? 35.843 -5.311 -6.369 1.00 58.41 551 GLN A CA 1
ATOM 4243 C C . GLN A 1 551 ? 36.723 -4.124 -5.967 1.00 58.41 551 GLN A C 1
ATOM 4245 O O . GLN A 1 551 ? 37.807 -4.352 -5.441 1.00 58.41 551 GLN A O 1
ATOM 4250 N N . ILE A 1 552 ? 36.249 -2.880 -6.113 1.00 60.53 552 ILE A N 1
ATOM 4251 C CA . ILE A 1 552 ? 37.014 -1.695 -5.686 1.00 60.53 552 ILE A CA 1
ATOM 4252 C C . ILE A 1 552 ? 37.228 -1.691 -4.163 1.00 60.53 552 ILE A C 1
ATOM 4254 O O . ILE A 1 552 ? 38.339 -1.446 -3.701 1.00 60.53 552 ILE A O 1
ATOM 4258 N N . GLU A 1 553 ? 36.201 -2.011 -3.367 1.00 65.19 553 GLU A N 1
ATOM 4259 C CA . GLU A 1 553 ? 36.341 -2.055 -1.902 1.00 65.19 553 GLU A CA 1
ATOM 4260 C C . GLU A 1 553 ? 37.187 -3.247 -1.416 1.00 65.19 553 GLU A C 1
ATOM 4262 O O . GLU A 1 553 ? 37.849 -3.152 -0.378 1.00 65.19 553 GLU A O 1
ATOM 4267 N N . GLU A 1 554 ? 37.194 -4.369 -2.143 1.00 67.00 554 GLU A N 1
ATOM 4268 C CA . GLU A 1 554 ? 38.007 -5.540 -1.796 1.00 67.00 554 GLU A CA 1
ATOM 4269 C C . GLU A 1 554 ? 39.481 -5.365 -2.210 1.00 67.00 554 GLU A C 1
ATOM 4271 O O . GLU A 1 554 ? 40.360 -5.719 -1.423 1.00 67.00 554 GLU A O 1
ATOM 4276 N N . GLU A 1 555 ? 39.777 -4.725 -3.350 1.00 63.69 555 GLU A N 1
ATOM 4277 C CA . GLU A 1 555 ? 41.146 -4.336 -3.737 1.00 63.69 555 GLU A CA 1
ATOM 4278 C C . GLU A 1 555 ? 41.722 -3.230 -2.841 1.00 63.69 555 GLU A C 1
ATOM 4280 O O . GLU A 1 555 ? 42.893 -3.297 -2.464 1.00 63.69 555 GLU A O 1
ATOM 4285 N N . GLU A 1 556 ? 40.918 -2.249 -2.416 1.00 64.56 556 GLU A N 1
ATOM 4286 C CA . GLU A 1 556 ? 41.379 -1.205 -1.487 1.00 64.56 556 GLU A CA 1
ATOM 4287 C C . GLU A 1 556 ? 41.667 -1.779 -0.086 1.00 64.56 556 GLU A C 1
ATOM 4289 O O . GLU A 1 556 ? 42.581 -1.335 0.617 1.00 64.56 556 GLU A O 1
ATOM 4294 N N . LYS A 1 557 ? 40.940 -2.830 0.314 1.00 65.88 557 LYS A N 1
ATOM 4295 C CA . LYS A 1 557 ? 41.171 -3.544 1.578 1.00 65.88 557 LYS A CA 1
ATOM 4296 C C . LYS A 1 557 ? 42.287 -4.590 1.484 1.00 65.88 557 LYS A C 1
ATOM 4298 O O . LYS A 1 557 ? 42.898 -4.904 2.507 1.00 65.88 557 LYS A O 1
ATOM 4303 N N . ALA A 1 558 ? 42.587 -5.082 0.284 1.00 62.25 558 ALA A N 1
ATOM 4304 C CA . ALA A 1 558 ? 43.721 -5.949 -0.032 1.00 62.25 558 ALA A CA 1
ATOM 4305 C C . ALA A 1 558 ? 44.952 -5.151 -0.501 1.00 62.25 558 ALA A C 1
ATOM 4307 O O . ALA A 1 558 ? 45.695 -5.608 -1.371 1.00 62.25 558 ALA A O 1
ATOM 4308 N N . GLY A 1 559 ? 45.182 -3.968 0.086 1.00 58.47 559 GLY A N 1
ATOM 4309 C CA . GLY A 1 559 ? 46.358 -3.151 -0.201 1.00 58.47 559 GLY A CA 1
ATOM 4310 C C . GLY A 1 559 ? 47.650 -3.986 -0.204 1.00 58.47 559 GLY A C 1
ATOM 4311 O O . GLY A 1 559 ? 47.797 -4.891 0.627 1.00 58.47 559 GLY A O 1
ATOM 4312 N N . PRO A 1 560 ? 48.584 -3.716 -1.134 1.00 55.03 560 PRO A N 1
ATOM 4313 C CA . PRO A 1 560 ? 49.779 -4.526 -1.304 1.00 55.03 560 PRO A CA 1
ATOM 4314 C C . PRO A 1 560 ? 50.550 -4.553 0.012 1.00 55.03 560 PRO A C 1
ATOM 4316 O O . PRO A 1 560 ? 50.959 -3.517 0.539 1.00 55.03 560 PRO A O 1
ATOM 4319 N N . SER A 1 561 ? 50.740 -5.755 0.550 1.00 51.19 561 SER A N 1
ATOM 4320 C CA . SER A 1 561 ? 51.667 -5.997 1.646 1.00 51.19 561 SER A CA 1
ATOM 4321 C C . SER A 1 561 ? 53.071 -5.660 1.147 1.00 51.19 561 SER A C 1
ATOM 4323 O O . SER A 1 561 ? 53.740 -6.492 0.540 1.00 51.19 561 SER A O 1
ATOM 4325 N N . VAL A 1 562 ? 53.496 -4.412 1.354 1.00 56.81 562 VAL A N 1
ATOM 4326 C CA . VAL A 1 562 ? 54.869 -3.962 1.123 1.00 56.81 562 VAL A CA 1
ATOM 4327 C C . VAL A 1 562 ? 55.741 -4.576 2.219 1.00 56.81 562 VAL A C 1
ATOM 4329 O O . VAL A 1 562 ? 56.029 -3.945 3.235 1.00 56.81 562 VAL A O 1
ATOM 4332 N N . GLU A 1 563 ? 56.140 -5.833 2.031 1.00 54.50 563 GLU A N 1
ATOM 4333 C CA . GLU A 1 563 ? 57.349 -6.362 2.656 1.00 54.50 563 GLU A CA 1
ATOM 4334 C C . GLU A 1 563 ? 58.530 -6.051 1.741 1.00 54.50 563 GLU A C 1
ATOM 4336 O O . GLU A 1 563 ? 58.524 -6.324 0.542 1.00 54.50 563 GLU A O 1
ATOM 4341 N N . GLY A 1 564 ? 59.494 -5.345 2.324 1.00 58.94 564 GLY A N 1
ATOM 4342 C CA . GLY A 1 564 ? 60.501 -4.595 1.605 1.00 58.94 564 GLY A CA 1
ATOM 4343 C C . GLY A 1 564 ? 61.507 -5.438 0.835 1.00 58.94 564 GLY A C 1
ATOM 4344 O O . GLY A 1 564 ? 61.995 -6.459 1.308 1.00 58.94 564 GLY A O 1
ATOM 4345 N N . VAL A 1 565 ? 61.921 -4.878 -0.296 1.00 43.56 565 VAL A N 1
ATOM 4346 C CA . VAL A 1 565 ? 63.282 -5.007 -0.804 1.00 43.56 565 VAL A CA 1
ATOM 4347 C C . VAL A 1 565 ? 63.714 -3.607 -1.228 1.00 43.56 565 VAL A C 1
ATOM 4349 O O . VAL A 1 565 ? 63.273 -3.082 -2.247 1.00 43.56 565 VAL A O 1
ATOM 4352 N N . SER A 1 566 ? 64.544 -2.983 -0.396 1.00 48.09 566 SER A N 1
ATOM 4353 C CA . SER A 1 566 ? 65.451 -1.939 -0.856 1.00 48.09 566 SER A CA 1
ATOM 4354 C C . SER A 1 566 ? 66.589 -2.636 -1.590 1.00 48.09 566 SER A C 1
ATOM 4356 O O . SER A 1 566 ? 67.305 -3.397 -0.953 1.00 48.09 566 SER A O 1
ATOM 4358 N N . GLU A 1 567 ? 66.762 -2.378 -2.882 1.00 47.47 567 GLU A N 1
ATOM 4359 C CA . GLU A 1 567 ? 68.046 -1.927 -3.426 1.00 47.47 567 GLU A CA 1
ATOM 4360 C C . GLU A 1 567 ? 67.923 -1.514 -4.897 1.00 47.47 567 GLU A C 1
ATOM 4362 O O . GLU A 1 567 ? 67.100 -2.020 -5.654 1.00 47.47 567 GLU A O 1
ATOM 4367 N N . GLU A 1 568 ? 68.734 -0.504 -5.202 1.00 55.91 568 GLU A N 1
ATOM 4368 C CA . GLU A 1 568 ? 69.164 0.046 -6.484 1.00 55.91 568 GLU A CA 1
ATOM 4369 C C . GLU A 1 568 ? 68.710 -0.676 -7.761 1.00 55.91 568 GLU A C 1
ATOM 4371 O O . GLU A 1 568 ? 68.997 -1.847 -7.956 1.00 55.91 568 GLU A O 1
ATOM 4376 N N . ILE A 1 569 ? 68.164 0.086 -8.717 1.00 42.66 569 ILE A N 1
ATOM 4377 C CA . ILE A 1 569 ? 68.775 0.231 -10.046 1.00 42.66 569 ILE A CA 1
ATOM 4378 C C . ILE A 1 569 ? 68.269 1.521 -10.702 1.00 42.66 569 ILE A C 1
ATOM 4380 O O . ILE A 1 569 ? 67.093 1.876 -10.701 1.00 42.66 569 ILE A O 1
ATOM 4384 N N . SER A 1 570 ? 69.258 2.222 -11.234 1.00 41.19 570 SER A N 1
ATOM 4385 C CA . SER A 1 570 ? 69.213 3.437 -12.022 1.00 41.19 570 SER A CA 1
ATOM 4386 C C . SER A 1 570 ? 68.584 3.223 -13.408 1.00 41.19 570 SER A C 1
ATOM 4388 O O . SER A 1 570 ? 68.662 2.139 -13.978 1.00 41.19 570 SER A O 1
ATOM 4390 N N . SER A 1 571 ? 68.119 4.327 -13.998 1.00 39.81 571 SER A N 1
ATOM 4391 C CA . SER A 1 571 ? 67.953 4.566 -15.442 1.00 39.81 571 SER A CA 1
ATOM 4392 C C . SER A 1 571 ? 66.844 3.812 -16.200 1.00 39.81 571 SER A C 1
ATOM 4394 O O . SER A 1 571 ? 66.927 2.616 -16.440 1.00 39.81 571 SER A O 1
ATOM 4396 N N . LEU A 1 572 ? 65.857 4.556 -16.712 1.00 34.78 572 LEU A N 1
ATOM 4397 C CA . LEU A 1 572 ? 65.741 4.912 -18.138 1.00 34.78 572 LEU A CA 1
ATOM 4398 C C . LEU A 1 572 ? 64.378 5.571 -18.399 1.00 34.78 572 LEU A C 1
ATOM 4400 O O . LEU A 1 572 ? 63.320 4.991 -18.185 1.00 34.78 572 LEU A O 1
ATOM 4404 N N . ILE A 1 573 ? 64.436 6.807 -18.884 1.00 49.09 573 ILE A N 1
ATOM 4405 C CA . ILE A 1 573 ? 63.323 7.533 -19.495 1.00 49.09 573 ILE A CA 1
ATOM 4406 C C . ILE A 1 573 ? 63.141 6.979 -20.916 1.00 49.09 573 ILE A C 1
ATOM 4408 O O . ILE A 1 573 ? 64.136 6.911 -21.642 1.00 49.09 573 ILE A O 1
ATOM 4412 N N . PRO A 1 574 ? 61.908 6.706 -21.373 1.00 41.28 574 PRO A N 1
ATOM 4413 C CA . PRO A 1 574 ? 61.600 6.845 -22.788 1.00 41.28 574 PRO A CA 1
ATOM 4414 C C . PRO A 1 574 ? 60.561 7.943 -23.011 1.00 41.28 574 PRO A C 1
ATOM 4416 O O . PRO A 1 574 ? 59.446 7.915 -22.490 1.00 41.28 574 PRO A O 1
ATOM 4419 N N . SER A 1 575 ? 60.981 8.915 -23.818 1.00 36.19 575 SER A N 1
ATOM 4420 C CA . SER A 1 575 ? 60.176 9.979 -24.400 1.00 36.19 575 SER A CA 1
ATOM 4421 C C . SER A 1 575 ? 58.905 9.467 -25.068 1.00 36.19 575 SER A C 1
ATOM 4423 O O . SER A 1 575 ? 58.922 8.519 -25.854 1.00 36.19 575 SER A O 1
ATOM 4425 N N . ALA A 1 576 ? 57.829 10.211 -24.828 1.00 39.50 576 ALA A N 1
ATOM 4426 C CA . ALA A 1 576 ? 56.594 10.162 -25.584 1.00 39.50 576 ALA A CA 1
ATOM 4427 C C . ALA A 1 576 ? 56.857 10.415 -27.078 1.00 39.50 576 ALA A C 1
ATOM 4429 O O . ALA A 1 576 ? 57.407 11.449 -27.457 1.00 39.50 576 ALA A O 1
ATOM 4430 N N . SER A 1 577 ? 56.426 9.469 -27.911 1.00 34.75 577 SER A N 1
ATOM 4431 C CA . SER A 1 577 ? 56.291 9.633 -29.359 1.00 34.75 577 SER A CA 1
ATOM 4432 C C . SER A 1 577 ? 54.838 9.344 -29.726 1.00 34.75 577 SER A C 1
ATOM 4434 O O . SER A 1 577 ? 54.365 8.221 -29.572 1.00 34.75 577 SER A O 1
ATOM 4436 N N . LEU A 1 578 ? 54.138 10.389 -30.161 1.00 47.22 578 LEU A N 1
ATOM 4437 C CA . LEU A 1 578 ? 52.829 10.347 -30.810 1.00 47.22 578 LEU A CA 1
ATOM 4438 C C . LEU A 1 578 ? 52.927 9.595 -32.147 1.00 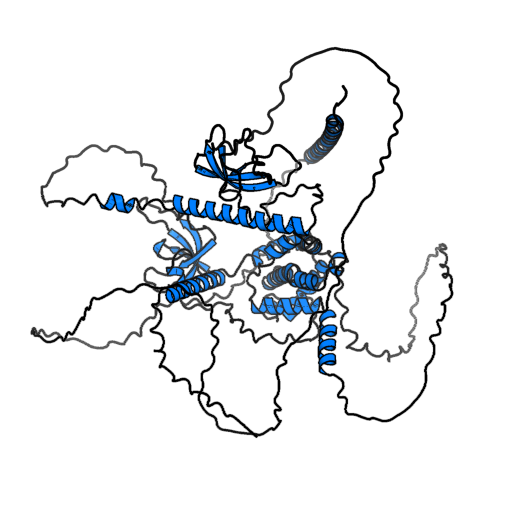47.22 578 LEU A C 1
ATOM 4440 O O . LEU A 1 578 ? 53.815 9.924 -32.935 1.00 47.22 578 LEU A O 1
ATOM 4444 N N . PRO A 1 579 ? 51.991 8.692 -32.473 1.00 46.16 579 PRO A N 1
ATOM 4445 C CA . PRO A 1 579 ? 51.673 8.397 -33.857 1.00 46.16 579 PRO A CA 1
ATOM 4446 C C . PRO A 1 579 ? 50.391 9.132 -34.265 1.00 46.16 579 PRO A C 1
ATOM 4448 O O . PRO A 1 579 ? 49.295 8.853 -33.776 1.00 46.16 579 PRO A O 1
ATOM 4451 N N . GLU A 1 580 ? 50.559 10.077 -35.189 1.00 38.84 580 GLU A N 1
ATOM 4452 C CA . GLU A 1 580 ? 49.496 10.598 -36.043 1.00 38.84 580 GLU A CA 1
ATOM 4453 C C . GLU A 1 580 ? 48.829 9.427 -36.776 1.00 38.84 580 GLU A C 1
ATOM 4455 O O . GLU A 1 580 ? 49.466 8.697 -37.537 1.00 38.84 580 GLU A O 1
ATOM 4460 N N . THR A 1 581 ? 47.535 9.230 -36.534 1.00 38.38 581 THR A N 1
ATOM 4461 C CA . THR A 1 581 ? 46.711 8.305 -37.309 1.00 38.38 581 THR A CA 1
ATOM 4462 C C . THR A 1 581 ? 46.190 9.038 -38.535 1.00 38.38 581 THR A C 1
ATOM 4464 O O . THR A 1 581 ? 45.425 9.998 -38.452 1.00 38.38 581 THR A O 1
ATOM 4467 N N . GLY A 1 582 ? 46.682 8.587 -39.686 1.00 39.25 582 GLY A N 1
ATOM 4468 C CA . GLY A 1 582 ? 46.298 9.062 -41.000 1.00 39.25 582 GLY A CA 1
ATOM 4469 C C . GLY A 1 582 ? 44.835 8.769 -41.326 1.00 39.25 582 GLY A C 1
ATOM 4470 O O . GLY A 1 582 ? 44.308 7.688 -41.079 1.00 39.25 582 GLY A O 1
ATOM 4471 N N . SER A 1 583 ? 44.228 9.781 -41.934 1.00 41.09 583 SER A N 1
ATOM 4472 C CA . SER A 1 583 ? 43.008 9.745 -42.729 1.00 41.09 583 SER A CA 1
ATOM 4473 C C . SER A 1 583 ? 43.022 8.593 -43.746 1.00 41.09 583 SER A C 1
ATOM 4475 O O . SER A 1 583 ? 43.929 8.508 -44.573 1.00 41.09 583 SER A O 1
ATOM 4477 N N . SER A 1 584 ? 42.002 7.732 -43.705 1.00 40.00 584 SER A N 1
ATOM 4478 C CA . SER A 1 584 ? 41.711 6.736 -44.739 1.00 40.00 584 SER A CA 1
ATOM 4479 C C . SER A 1 584 ? 40.209 6.702 -45.012 1.00 40.00 584 SER A C 1
ATOM 4481 O O . SER A 1 584 ? 39.395 6.541 -44.107 1.00 40.00 584 SER A O 1
ATOM 4483 N N . SER A 1 585 ? 39.884 6.883 -46.287 1.00 53.56 585 SER A N 1
ATOM 4484 C CA . SER A 1 585 ? 38.569 6.955 -46.925 1.00 53.56 585 SER A CA 1
ATOM 4485 C C . SER A 1 585 ? 37.701 5.684 -46.786 1.00 53.56 585 SER A C 1
ATOM 4487 O O . SER A 1 585 ? 38.224 4.615 -46.467 1.00 53.56 585 SER A O 1
ATOM 4489 N N . PRO A 1 586 ? 36.378 5.788 -47.046 1.00 60.34 586 PRO A N 1
ATOM 4490 C CA . PRO A 1 586 ? 35.409 4.707 -46.844 1.00 60.34 586 PRO A CA 1
ATOM 4491 C C . PRO A 1 586 ? 35.320 3.739 -48.042 1.00 60.34 586 PRO A C 1
ATOM 4493 O O . PRO A 1 586 ? 35.402 4.192 -49.186 1.00 60.34 586 PRO A O 1
ATOM 4496 N N . PRO A 1 587 ? 35.080 2.431 -47.821 1.00 59.06 587 PRO A N 1
ATOM 4497 C CA . PRO A 1 587 ? 34.779 1.500 -48.901 1.00 59.06 587 PRO A CA 1
ATOM 4498 C C . PRO A 1 587 ? 33.294 1.553 -49.305 1.00 59.06 587 PRO A C 1
ATOM 4500 O O . PRO A 1 587 ? 32.388 1.233 -48.540 1.00 59.06 587 PRO A O 1
ATOM 4503 N N . GLU A 1 588 ? 33.104 2.040 -50.527 1.00 43.72 588 GLU A N 1
ATOM 4504 C CA . GLU A 1 588 ? 32.217 1.586 -51.607 1.00 43.72 588 GLU A CA 1
ATOM 4505 C C . GLU A 1 588 ? 31.154 0.503 -51.298 1.00 43.72 588 GLU A C 1
ATOM 4507 O O . GLU A 1 588 ? 31.452 -0.618 -50.888 1.00 43.72 588 GLU A O 1
ATOM 4512 N N . ALA A 1 589 ? 29.892 0.844 -51.583 1.00 57.44 589 ALA A N 1
ATOM 4513 C CA . ALA A 1 589 ? 28.746 -0.062 -51.590 1.00 57.44 589 ALA A CA 1
ATOM 4514 C C . ALA A 1 589 ? 28.722 -0.937 -52.862 1.00 57.44 589 ALA A C 1
ATOM 4516 O O . ALA A 1 589 ? 29.016 -0.424 -53.944 1.00 57.44 589 ALA A O 1
ATOM 4517 N N . PRO A 1 590 ? 28.295 -2.213 -52.798 1.00 62.00 590 PRO A N 1
ATOM 4518 C CA . PRO A 1 590 ? 28.038 -2.989 -54.005 1.00 62.00 590 PRO A CA 1
ATOM 4519 C C . PRO A 1 590 ? 26.692 -2.597 -54.653 1.00 62.00 590 PRO A C 1
ATOM 4521 O O . PRO A 1 590 ? 25.722 -2.294 -53.949 1.00 62.00 590 PRO A O 1
ATOM 4524 N N . PRO A 1 591 ? 26.606 -2.603 -55.995 1.00 61.19 591 PRO A N 1
ATOM 4525 C CA . PRO A 1 591 ? 25.434 -2.139 -56.719 1.00 61.19 591 PRO A CA 1
ATOM 4526 C C . PRO A 1 591 ? 24.286 -3.153 -56.726 1.00 61.19 591 PRO A C 1
ATOM 4528 O O . PRO A 1 591 ? 24.449 -4.344 -56.981 1.00 61.19 591 PRO A O 1
ATOM 4531 N N . SER A 1 592 ? 23.091 -2.594 -56.553 1.00 43.88 592 SER A N 1
ATOM 4532 C CA . SER A 1 592 ? 21.830 -3.091 -57.096 1.00 43.88 592 SER A CA 1
ATOM 4533 C C . SER A 1 592 ? 21.965 -3.407 -58.589 1.00 43.88 592 SER A C 1
ATOM 4535 O O . SER A 1 592 ? 22.398 -2.553 -59.365 1.00 43.88 592 SER A O 1
ATOM 4537 N N . SER A 1 593 ? 21.539 -4.601 -59.007 1.00 51.84 593 SER A N 1
ATOM 4538 C CA . SER A 1 593 ? 21.040 -4.839 -60.363 1.00 51.84 593 SER A CA 1
ATOM 4539 C C . SER A 1 593 ? 20.086 -6.030 -60.408 1.00 51.84 593 SER A C 1
ATOM 4541 O O . SER A 1 593 ? 20.429 -7.165 -60.094 1.00 51.84 593 SER A O 1
ATOM 4543 N N . TYR A 1 594 ? 18.871 -5.691 -60.829 1.00 49.31 594 TYR A N 1
ATOM 4544 C CA . TYR A 1 594 ? 17.856 -6.513 -61.473 1.00 49.31 594 TYR A CA 1
ATOM 4545 C C . TYR A 1 594 ? 18.426 -7.564 -62.441 1.00 49.31 594 TYR A C 1
ATOM 4547 O O . TYR A 1 594 ? 19.267 -7.224 -63.268 1.00 49.31 594 TYR A O 1
ATOM 4555 N N . ALA A 1 595 ? 17.825 -8.758 -62.468 1.00 39.62 595 ALA A N 1
ATOM 4556 C CA . ALA A 1 595 ? 17.197 -9.306 -63.678 1.00 39.62 595 ALA A CA 1
ATOM 4557 C C . ALA A 1 595 ? 16.424 -10.595 -63.363 1.00 39.62 595 ALA A C 1
ATOM 4559 O O . ALA A 1 595 ? 16.940 -11.535 -62.767 1.00 39.62 595 ALA A O 1
ATOM 4560 N N . ALA A 1 596 ? 15.172 -10.609 -63.810 1.00 44.00 596 ALA A N 1
ATOM 4561 C CA . ALA A 1 596 ? 14.299 -11.764 -63.868 1.00 44.00 596 ALA A CA 1
ATOM 4562 C C . ALA A 1 596 ? 14.850 -12.844 -64.809 1.00 44.00 596 ALA A C 1
ATOM 4564 O O . ALA A 1 596 ? 15.349 -12.524 -65.885 1.00 44.00 596 ALA A O 1
ATOM 4565 N N . THR A 1 597 ? 14.642 -14.114 -64.467 1.00 42.09 597 THR A N 1
ATOM 4566 C CA . THR A 1 597 ? 14.420 -15.164 -65.467 1.00 42.09 597 THR A CA 1
ATOM 4567 C C . THR A 1 597 ? 13.357 -16.135 -64.969 1.00 42.09 597 THR A C 1
ATOM 4569 O O . THR A 1 597 ? 13.410 -16.658 -63.861 1.00 42.09 597 THR A O 1
ATOM 4572 N N . VAL A 1 598 ? 12.356 -16.281 -65.827 1.00 47.81 598 VAL A N 1
ATOM 4573 C CA . VAL A 1 598 ? 11.290 -17.274 -65.835 1.00 47.81 598 VAL A CA 1
ATOM 4574 C C . VAL A 1 598 ? 11.850 -18.548 -66.467 1.00 47.81 598 VAL A C 1
ATOM 4576 O O . VAL A 1 598 ? 12.394 -18.448 -67.561 1.00 47.81 598 VAL A O 1
ATOM 4579 N N . THR A 1 599 ? 11.660 -19.695 -65.814 1.00 46.34 599 THR A N 1
ATOM 4580 C CA . THR A 1 599 ? 11.468 -21.046 -66.392 1.00 46.34 599 THR A CA 1
ATOM 4581 C C . THR A 1 599 ? 10.856 -21.884 -65.263 1.00 46.34 599 THR A C 1
ATOM 4583 O O . THR A 1 599 ? 11.490 -22.058 -64.226 1.00 46.34 599 THR A O 1
ATOM 4586 N N . ASP A 1 600 ? 9.545 -22.104 -65.246 1.00 46.66 600 ASP A N 1
ATOM 4587 C CA . ASP A 1 600 ? 8.868 -23.282 -65.810 1.00 46.66 600 ASP A CA 1
ATOM 4588 C C . ASP A 1 600 ? 9.647 -24.610 -65.726 1.00 46.66 600 ASP A C 1
ATOM 4590 O O . ASP A 1 600 ? 10.720 -24.767 -66.305 1.00 46.66 600 ASP A O 1
ATOM 4594 N N . ASP A 1 601 ? 8.970 -25.550 -65.061 1.00 40.62 601 ASP A N 1
ATOM 4595 C CA . ASP A 1 601 ? 8.823 -26.963 -65.408 1.00 40.62 601 ASP A CA 1
ATOM 4596 C C . ASP A 1 601 ? 9.838 -28.045 -64.958 1.00 40.62 601 ASP A C 1
ATOM 4598 O O . ASP A 1 601 ? 11.011 -28.069 -65.321 1.00 40.62 601 ASP A O 1
ATOM 4602 N N . LEU A 1 602 ? 9.223 -29.040 -64.288 1.00 44.88 602 LEU A N 1
ATOM 4603 C CA . LEU A 1 602 ? 9.469 -30.493 -64.269 1.00 44.88 602 LEU A CA 1
ATOM 4604 C C . LEU A 1 602 ? 10.256 -31.144 -63.111 1.00 44.88 602 LEU A C 1
ATOM 4606 O O . LEU A 1 602 ? 11.471 -31.062 -62.990 1.00 44.88 602 LEU A O 1
ATOM 4610 N N . ASP A 1 603 ? 9.468 -31.891 -62.327 1.00 40.19 603 ASP A N 1
ATOM 4611 C CA . ASP A 1 603 ? 9.591 -33.326 -62.035 1.00 40.19 603 ASP A CA 1
ATOM 4612 C C . ASP A 1 603 ? 10.933 -33.932 -61.586 1.00 40.19 603 ASP A C 1
ATOM 4614 O O . ASP A 1 603 ? 11.905 -34.019 -62.325 1.00 40.19 603 ASP A O 1
ATOM 4618 N N . GLY A 1 604 ? 10.853 -34.581 -60.416 1.00 43.53 604 GLY A N 1
ATOM 4619 C CA . GLY A 1 604 ? 11.244 -35.984 -60.255 1.00 43.53 604 GLY A CA 1
ATOM 4620 C C . GLY A 1 604 ? 12.738 -36.306 -60.200 1.00 43.53 604 GLY A C 1
ATOM 4621 O O . GLY A 1 604 ? 13.423 -36.359 -61.213 1.00 43.53 604 GLY A O 1
ATOM 4622 N N . GLY A 1 605 ? 13.230 -36.714 -59.026 1.00 36.12 605 GLY A N 1
ATOM 4623 C CA . GLY A 1 605 ? 14.550 -37.342 -58.974 1.00 36.12 605 GLY A CA 1
ATOM 4624 C C . GLY A 1 605 ? 15.085 -37.641 -57.588 1.00 36.12 605 GLY A C 1
ATOM 4625 O O . GLY A 1 605 ? 15.914 -36.914 -57.062 1.00 36.12 605 GLY A O 1
ATOM 4626 N N . SER A 1 606 ? 14.649 -38.764 -57.027 1.00 51.41 606 SER A N 1
ATOM 4627 C CA . SER A 1 606 ? 15.321 -39.445 -55.922 1.00 51.41 606 SER A CA 1
ATOM 4628 C C . SER A 1 606 ? 16.782 -39.764 -56.280 1.00 51.41 606 SER A C 1
ATOM 4630 O O . SER A 1 606 ? 17.020 -40.380 -57.310 1.00 51.41 606 SER A O 1
ATOM 4632 N N . THR A 1 607 ? 17.737 -39.324 -55.458 1.00 41.19 607 THR A N 1
ATOM 4633 C CA . THR A 1 607 ? 19.118 -39.823 -55.219 1.00 41.19 607 THR A CA 1
ATOM 4634 C C . THR A 1 607 ? 19.813 -38.762 -54.348 1.00 41.19 607 THR A C 1
ATOM 4636 O O . THR A 1 607 ? 19.439 -37.602 -54.388 1.00 41.19 607 THR A O 1
ATOM 4639 N N . SER A 1 608 ? 20.834 -38.981 -53.534 1.00 45.22 608 SER A N 1
ATOM 4640 C CA . SER A 1 608 ? 21.521 -40.141 -52.984 1.00 45.22 608 SER A CA 1
ATOM 4641 C C . SER A 1 608 ? 22.313 -39.591 -51.791 1.00 45.22 608 SER A C 1
ATOM 4643 O O . SER A 1 608 ? 22.763 -38.446 -51.825 1.00 45.22 608 SER A O 1
ATOM 4645 N N . ALA A 1 609 ? 22.496 -40.417 -50.763 1.00 52.19 609 ALA A N 1
ATOM 4646 C CA . ALA A 1 609 ? 23.358 -40.159 -49.620 1.00 52.19 609 ALA A CA 1
ATOM 4647 C C . ALA A 1 609 ? 24.713 -39.554 -50.033 1.00 52.19 609 ALA A C 1
ATOM 4649 O O . ALA A 1 609 ? 25.443 -40.128 -50.848 1.00 52.19 609 ALA A O 1
ATOM 4650 N N . ARG A 1 610 ? 25.051 -38.417 -49.424 1.00 49.62 610 ARG A N 1
ATOM 4651 C CA . ARG A 1 610 ? 26.427 -37.987 -49.192 1.00 49.62 610 ARG A CA 1
ATOM 4652 C C . ARG A 1 610 ? 26.569 -37.721 -47.700 1.00 49.62 610 ARG A C 1
ATOM 4654 O O . ARG A 1 610 ? 26.060 -36.727 -47.195 1.00 49.62 610 ARG A O 1
ATOM 4661 N N . ASP A 1 611 ? 27.217 -38.673 -47.037 1.00 50.31 611 ASP A N 1
ATOM 4662 C CA . ASP A 1 611 ? 27.886 -38.487 -45.756 1.00 50.31 611 ASP A CA 1
ATOM 4663 C C . ASP A 1 611 ? 28.941 -37.393 -45.931 1.00 50.31 611 ASP A C 1
ATOM 4665 O O . ASP A 1 611 ? 29.988 -37.617 -46.544 1.00 50.31 611 ASP A O 1
ATOM 4669 N N . ASP A 1 612 ? 28.632 -36.207 -45.422 1.00 51.03 612 ASP A N 1
ATOM 4670 C CA . ASP A 1 612 ? 29.597 -35.140 -45.194 1.00 51.03 612 ASP A CA 1
ATOM 4671 C C . ASP A 1 612 ? 29.920 -35.161 -43.687 1.00 51.03 612 ASP A C 1
ATOM 4673 O O . ASP A 1 612 ? 29.010 -34.958 -42.873 1.00 51.03 612 ASP A O 1
ATOM 4677 N N . PRO A 1 613 ? 31.158 -35.486 -43.266 1.00 58.97 613 PRO A N 1
ATOM 4678 C CA . PRO A 1 613 ? 31.517 -35.525 -41.855 1.00 58.97 613 PRO A CA 1
ATOM 4679 C C . PRO A 1 613 ? 31.520 -34.100 -41.290 1.00 58.97 613 PRO A C 1
ATOM 4681 O O . PRO A 1 613 ? 32.475 -33.341 -41.452 1.00 58.97 613 PRO A O 1
ATOM 4684 N N . GLN A 1 614 ? 30.427 -33.742 -40.616 1.00 55.72 614 GLN A N 1
ATOM 4685 C CA . GLN A 1 614 ? 30.334 -32.542 -39.789 1.00 55.72 614 GLN A CA 1
ATOM 4686 C C . GLN A 1 614 ? 31.492 -32.511 -38.767 1.00 55.72 614 GLN A C 1
ATOM 4688 O O . GLN A 1 614 ? 31.704 -33.505 -38.067 1.00 55.72 614 GLN A O 1
ATOM 4693 N N . PRO A 1 615 ? 32.229 -31.391 -38.637 1.00 55.84 615 PRO A N 1
ATOM 4694 C CA . PRO A 1 615 ? 33.238 -31.221 -37.596 1.00 55.84 615 PRO A CA 1
ATOM 4695 C C . PRO A 1 615 ? 32.555 -31.213 -36.220 1.00 55.84 615 PRO A C 1
ATOM 4697 O O . PRO A 1 615 ? 31.855 -30.267 -35.872 1.00 55.84 615 PRO A O 1
ATOM 4700 N N . LEU A 1 616 ? 32.749 -32.281 -35.446 1.00 56.81 616 LEU A N 1
ATOM 4701 C CA . LEU A 1 616 ? 32.140 -32.509 -34.128 1.00 56.81 616 LEU A CA 1
ATOM 4702 C C . LEU A 1 616 ? 32.872 -31.820 -32.955 1.00 56.81 616 LEU A C 1
ATOM 4704 O O . LEU A 1 616 ? 32.594 -32.142 -31.808 1.00 56.81 616 LEU A O 1
ATOM 4708 N N . ASP A 1 617 ? 33.750 -30.848 -33.220 1.00 53.25 617 ASP A N 1
ATOM 4709 C CA . ASP A 1 617 ? 34.587 -30.197 -32.196 1.00 53.25 617 ASP A CA 1
ATOM 4710 C C . ASP A 1 617 ? 34.442 -28.663 -32.194 1.00 53.25 617 ASP A C 1
ATOM 4712 O O . ASP A 1 617 ? 35.423 -27.922 -32.121 1.00 53.25 617 ASP A O 1
ATOM 4716 N N . ALA A 1 618 ? 33.211 -28.149 -32.273 1.00 60.09 618 ALA A N 1
ATOM 4717 C CA . ALA A 1 618 ? 32.962 -26.799 -31.772 1.00 60.09 618 ALA A CA 1
ATOM 4718 C C . ALA A 1 618 ? 32.942 -26.885 -30.233 1.00 60.09 618 ALA A C 1
ATOM 4720 O O . ALA A 1 618 ? 32.102 -27.617 -29.698 1.00 60.09 618 ALA A O 1
ATOM 4721 N N . PRO A 1 619 ? 33.855 -26.209 -29.506 1.00 67.81 619 PRO A N 1
ATOM 4722 C CA . PRO A 1 619 ? 33.825 -26.211 -28.049 1.00 67.81 619 PRO A CA 1
ATOM 4723 C C . PRO A 1 619 ? 32.446 -25.728 -27.607 1.00 67.81 619 PRO A C 1
ATOM 4725 O O . PRO A 1 619 ? 31.971 -24.695 -28.084 1.00 67.81 619 PRO A O 1
ATOM 4728 N N . ALA A 1 620 ? 31.783 -26.508 -26.748 1.00 51.47 620 ALA A N 1
ATOM 4729 C CA . ALA A 1 620 ? 30.527 -26.091 -26.144 1.00 51.47 620 ALA A CA 1
ATOM 4730 C C . ALA A 1 620 ? 30.726 -24.666 -25.599 1.00 51.47 620 ALA A C 1
ATOM 4732 O O . ALA A 1 620 ? 31.723 -24.453 -24.901 1.00 51.47 620 ALA A O 1
ATOM 4733 N N . PRO A 1 621 ? 29.865 -23.695 -25.967 1.00 54.28 621 PRO A N 1
ATOM 4734 C CA . PRO A 1 621 ? 30.011 -22.324 -25.500 1.00 54.28 621 PRO A CA 1
ATOM 4735 C C . PRO A 1 621 ? 30.123 -22.363 -23.982 1.00 54.28 621 PRO A C 1
ATOM 4737 O O . PRO A 1 621 ? 29.309 -23.014 -23.318 1.00 54.28 621 PRO A O 1
ATOM 4740 N N . ASP A 1 622 ? 31.190 -21.752 -23.472 1.00 52.28 622 ASP A N 1
ATOM 4741 C CA . ASP A 1 622 ? 31.523 -21.784 -22.059 1.00 52.28 622 ASP A CA 1
ATOM 4742 C C . ASP A 1 622 ? 30.289 -21.331 -21.268 1.00 52.28 622 ASP A C 1
ATOM 4744 O O . ASP A 1 622 ? 29.688 -20.295 -21.560 1.00 52.28 622 ASP A O 1
ATOM 4748 N N . LEU A 1 623 ? 29.839 -22.143 -20.310 1.00 54.50 623 LEU A N 1
ATOM 4749 C CA . LEU A 1 623 ? 28.611 -21.879 -19.548 1.00 54.50 623 LEU A CA 1
ATOM 4750 C C . LEU A 1 623 ? 28.701 -20.556 -18.763 1.00 54.50 623 LEU A C 1
ATOM 4752 O O . LEU A 1 623 ? 27.667 -20.013 -18.365 1.00 54.50 623 LEU A O 1
ATOM 4756 N N . ASP A 1 624 ? 29.912 -20.020 -18.583 1.00 52.88 624 ASP A N 1
ATOM 4757 C CA . ASP A 1 624 ? 30.163 -18.689 -18.031 1.00 52.88 624 ASP A CA 1
ATOM 4758 C C . ASP A 1 624 ? 29.881 -17.532 -19.020 1.00 52.88 624 ASP A C 1
ATOM 4760 O O . ASP A 1 624 ? 29.506 -16.450 -18.563 1.00 52.88 624 ASP A O 1
ATOM 4764 N N . ASP A 1 625 ? 29.933 -17.746 -20.342 1.00 49.84 625 ASP A N 1
ATOM 4765 C CA . ASP A 1 625 ? 29.591 -16.735 -21.369 1.00 49.84 625 ASP A CA 1
ATOM 4766 C C . ASP A 1 625 ? 28.075 -16.592 -21.588 1.00 49.84 625 ASP A C 1
ATOM 4768 O O . ASP A 1 625 ? 27.595 -15.585 -22.110 1.00 49.84 625 ASP A O 1
ATOM 4772 N N . LEU A 1 626 ? 27.275 -17.544 -21.094 1.00 49.38 626 LEU A N 1
ATOM 4773 C CA . LEU A 1 626 ? 25.820 -17.387 -20.961 1.00 49.38 626 LEU A CA 1
ATOM 4774 C C . LEU A 1 626 ? 25.425 -16.584 -19.713 1.00 49.38 626 LEU A C 1
ATOM 4776 O O . LEU A 1 626 ? 24.249 -16.581 -19.318 1.00 49.38 626 LEU A O 1
ATOM 4780 N N . ARG A 1 627 ? 26.365 -15.854 -19.093 1.00 60.06 627 ARG A N 1
ATOM 4781 C CA . ARG A 1 627 ? 26.033 -14.734 -18.204 1.00 60.06 627 ARG A CA 1
ATOM 4782 C C . ARG A 1 627 ? 25.244 -13.710 -19.005 1.00 60.06 627 ARG A C 1
ATOM 4784 O O . ARG A 1 627 ? 25.793 -12.798 -19.605 1.00 60.06 627 ARG A O 1
ATOM 4791 N N . ALA A 1 628 ? 23.926 -13.912 -19.005 1.00 65.56 628 ALA A N 1
ATOM 4792 C CA . ALA A 1 628 ? 22.986 -13.147 -19.801 1.00 65.56 628 ALA A CA 1
ATOM 4793 C C . ALA A 1 628 ? 23.276 -11.653 -19.670 1.00 65.56 628 ALA A C 1
ATOM 4795 O O . ALA A 1 628 ? 23.382 -11.152 -18.539 1.00 65.56 628 ALA A O 1
ATOM 4796 N N . ALA A 1 629 ? 23.394 -11.011 -20.835 1.00 75.19 629 ALA A N 1
ATOM 4797 C CA . ALA A 1 629 ? 23.660 -9.594 -20.990 1.00 75.19 629 ALA A CA 1
ATOM 4798 C C . ALA A 1 629 ? 22.779 -8.752 -20.047 1.00 75.19 629 ALA A C 1
ATOM 4800 O O . ALA A 1 629 ? 21.665 -9.175 -19.678 1.00 75.19 629 ALA A O 1
ATOM 4801 N N . PRO A 1 630 ? 23.265 -7.571 -19.632 1.00 80.56 630 PRO A N 1
ATOM 4802 C CA . PRO A 1 630 ? 22.473 -6.623 -18.862 1.00 80.56 630 PRO A CA 1
ATOM 4803 C C . PRO A 1 630 ? 21.109 -6.422 -19.503 1.00 80.56 630 PRO A C 1
ATOM 4805 O O . PRO A 1 630 ? 20.968 -6.441 -20.724 1.00 80.56 630 PRO A O 1
ATOM 4808 N N . GLN A 1 631 ? 20.086 -6.257 -18.670 1.00 90.50 631 GLN A N 1
ATOM 4809 C CA . GLN A 1 631 ? 18.774 -5.916 -19.196 1.00 90.50 631 GLN A CA 1
ATOM 4810 C C . GLN A 1 631 ? 18.849 -4.491 -19.735 1.00 90.50 631 GLN A C 1
ATOM 4812 O O . GLN A 1 631 ? 19.006 -3.556 -18.956 1.00 90.50 631 GLN A O 1
ATOM 4817 N N . THR A 1 632 ? 18.771 -4.347 -21.054 1.00 93.56 632 THR A N 1
ATOM 4818 C CA . THR A 1 632 ? 18.728 -3.046 -21.720 1.00 93.56 632 THR A CA 1
ATOM 4819 C C . THR A 1 632 ? 17.283 -2.567 -21.766 1.00 93.56 632 THR A C 1
ATOM 4821 O O . THR A 1 632 ? 16.416 -3.250 -22.314 1.00 93.56 632 THR A O 1
ATOM 4824 N N . GLY A 1 633 ? 17.013 -1.420 -21.151 1.00 96.00 633 GLY A N 1
ATOM 4825 C CA . GLY A 1 633 ? 15.740 -0.718 -21.278 1.00 96.00 633 GLY A CA 1
ATOM 4826 C C . GLY A 1 633 ? 15.722 0.248 -22.462 1.00 96.00 633 GLY A C 1
ATOM 4827 O O . GLY A 1 633 ? 16.635 0.296 -23.283 1.00 96.00 633 GLY A O 1
ATOM 4828 N N . CYS A 1 634 ? 14.667 1.053 -22.541 1.00 97.25 634 CYS A N 1
ATOM 4829 C CA . CYS A 1 634 ? 14.580 2.160 -23.481 1.00 97.25 634 CYS A CA 1
ATOM 4830 C C . CYS A 1 634 ? 15.577 3.276 -23.114 1.00 97.25 634 CYS A C 1
ATOM 4832 O O . CYS A 1 634 ? 16.035 3.385 -21.975 1.00 97.25 634 CYS A O 1
ATOM 4834 N N . GLU A 1 635 ? 15.864 4.166 -24.065 1.00 97.44 635 GLU A N 1
ATOM 4835 C CA . GLU A 1 635 ? 16.806 5.279 -23.879 1.00 97.44 635 GLU A CA 1
ATOM 4836 C C . GLU A 1 635 ? 16.464 6.150 -22.653 1.00 97.44 635 GLU A C 1
ATOM 4838 O O . GLU A 1 635 ? 17.344 6.537 -21.885 1.00 97.44 635 GLU A O 1
ATOM 4843 N N . ALA A 1 636 ? 15.174 6.413 -22.415 1.00 97.94 636 ALA A N 1
ATOM 4844 C CA . ALA A 1 636 ? 14.724 7.206 -21.272 1.00 97.94 636 ALA A CA 1
ATOM 4845 C C . ALA A 1 636 ? 15.046 6.541 -19.923 1.00 97.94 636 ALA A C 1
ATOM 4847 O O . ALA A 1 636 ? 15.370 7.239 -18.962 1.00 97.94 636 ALA A O 1
ATOM 4848 N N . TYR A 1 637 ? 14.960 5.210 -19.844 1.00 97.56 637 TYR A N 1
ATOM 4849 C CA . TYR A 1 637 ? 15.379 4.450 -18.670 1.00 97.56 637 TYR A CA 1
ATOM 4850 C C . TYR A 1 637 ? 16.905 4.419 -18.549 1.00 97.56 637 TYR A C 1
ATOM 4852 O O . TYR A 1 637 ? 17.440 4.629 -17.459 1.00 97.56 637 TYR A O 1
ATOM 4860 N N . GLU A 1 638 ? 17.619 4.197 -19.654 1.00 96.69 638 GLU A N 1
ATOM 4861 C CA . GLU A 1 638 ? 19.078 4.094 -19.626 1.00 96.69 638 GLU A CA 1
ATOM 4862 C C . GLU A 1 638 ? 19.765 5.396 -19.214 1.00 96.69 638 GLU A C 1
ATOM 4864 O O . GLU A 1 638 ? 20.763 5.351 -18.491 1.00 96.69 638 GLU A O 1
ATOM 4869 N N . ASN A 1 639 ? 19.162 6.535 -19.562 1.00 96.94 639 ASN A N 1
ATOM 4870 C CA . ASN A 1 639 ? 19.594 7.874 -19.161 1.00 96.94 639 ASN A CA 1
ATOM 4871 C C . ASN A 1 639 ? 19.348 8.200 -17.675 1.00 96.94 639 ASN A C 1
ATOM 4873 O O . ASN A 1 639 ? 19.799 9.244 -17.195 1.00 96.94 639 ASN A O 1
ATOM 4877 N N . LEU A 1 640 ? 18.644 7.347 -16.920 1.00 96.81 640 LEU A N 1
ATOM 4878 C CA . LEU A 1 640 ? 18.488 7.541 -15.479 1.00 96.81 640 LEU A CA 1
ATOM 4879 C C . LEU A 1 640 ? 19.820 7.346 -14.751 1.00 96.81 640 LEU A C 1
ATOM 4881 O O . LEU A 1 640 ? 20.564 6.395 -14.993 1.00 96.81 640 LEU A O 1
ATOM 4885 N N . LEU A 1 641 ? 20.078 8.206 -13.765 1.00 95.56 641 LEU A N 1
ATOM 4886 C CA . LEU A 1 641 ? 21.189 8.012 -12.838 1.00 95.56 641 LEU A CA 1
ATOM 4887 C C . LEU A 1 641 ? 21.036 6.681 -12.094 1.00 95.56 641 LEU A C 1
ATOM 4889 O O . LEU A 1 641 ? 19.927 6.224 -11.834 1.00 95.56 641 LEU A O 1
ATOM 4893 N N . TYR A 1 642 ? 22.148 6.090 -11.658 1.00 94.06 642 TYR A N 1
ATOM 4894 C CA . TYR A 1 642 ? 22.125 4.818 -10.927 1.00 94.06 642 TYR A CA 1
ATOM 4895 C C . TYR A 1 642 ? 21.172 4.826 -9.712 1.00 94.06 642 TYR A C 1
ATOM 4897 O O . TYR A 1 642 ? 20.395 3.891 -9.515 1.00 94.06 642 TYR A O 1
ATOM 4905 N N . LEU A 1 643 ? 21.176 5.912 -8.927 1.00 95.00 643 LEU A N 1
ATOM 4906 C CA . LEU A 1 643 ? 20.251 6.082 -7.797 1.00 95.00 643 LEU A CA 1
ATOM 4907 C C . LEU A 1 643 ? 18.784 6.148 -8.250 1.00 95.00 643 LEU A C 1
ATOM 4909 O O . LEU A 1 643 ? 17.904 5.600 -7.587 1.00 95.00 643 LEU A O 1
ATOM 4913 N N . ASP A 1 644 ? 18.523 6.757 -9.405 1.00 96.62 644 ASP A N 1
ATOM 4914 C CA . ASP A 1 644 ? 17.186 6.821 -9.985 1.00 96.62 644 ASP A CA 1
ATOM 4915 C C . ASP A 1 644 ? 16.740 5.461 -10.525 1.00 96.62 644 ASP A C 1
ATOM 4917 O O . ASP A 1 644 ? 15.570 5.121 -10.350 1.00 96.62 644 ASP A O 1
ATOM 4921 N N . LYS A 1 645 ? 17.647 4.653 -11.097 1.00 96.69 645 LYS A N 1
ATOM 4922 C CA . LYS A 1 645 ? 17.370 3.264 -11.509 1.00 96.69 645 LYS A CA 1
ATOM 4923 C C . LYS A 1 645 ? 17.034 2.371 -10.306 1.00 96.69 645 LYS A C 1
ATOM 4925 O O . LYS A 1 645 ? 16.126 1.542 -10.399 1.00 96.69 645 LYS A O 1
ATOM 4930 N N . LEU A 1 646 ? 17.686 2.570 -9.153 1.00 95.62 646 LEU A N 1
ATOM 4931 C CA . LEU A 1 646 ? 17.311 1.902 -7.894 1.00 95.62 646 LEU A CA 1
ATOM 4932 C C . LEU A 1 646 ? 15.894 2.283 -7.454 1.00 95.62 646 LEU A C 1
ATOM 4934 O O . LEU A 1 646 ? 15.092 1.407 -7.121 1.00 95.62 646 LEU A O 1
ATOM 4938 N N . GLY A 1 647 ? 15.569 3.576 -7.489 1.00 97.00 647 GLY A N 1
ATOM 4939 C CA . GLY A 1 647 ? 14.216 4.039 -7.201 1.00 97.00 647 GLY A CA 1
ATOM 4940 C C . GLY A 1 647 ? 13.193 3.557 -8.239 1.00 97.00 647 GLY A C 1
ATOM 4941 O O . GLY A 1 647 ? 12.062 3.254 -7.876 1.00 97.00 647 GLY A O 1
ATOM 4942 N N . TYR A 1 648 ? 13.579 3.407 -9.508 1.00 98.06 648 TYR A N 1
ATOM 4943 C CA . TYR A 1 648 ? 12.718 2.877 -10.567 1.00 98.06 648 TYR A CA 1
ATOM 4944 C C . TYR A 1 648 ? 12.350 1.414 -10.290 1.00 98.06 648 TYR A C 1
ATOM 4946 O O . TYR A 1 648 ? 11.180 1.035 -10.375 1.00 98.06 648 TYR A O 1
ATOM 4954 N N . CYS A 1 649 ? 13.327 0.602 -9.863 1.00 97.38 649 CYS A N 1
ATOM 4955 C CA . CYS A 1 649 ? 13.083 -0.778 -9.436 1.00 97.38 649 CYS A CA 1
ATOM 4956 C C . CYS A 1 649 ? 12.051 -0.845 -8.302 1.00 97.38 649 CYS A C 1
ATOM 4958 O O . CYS A 1 649 ? 11.172 -1.702 -8.324 1.00 97.38 649 CYS A O 1
ATOM 4960 N N . GLN A 1 650 ? 12.139 0.073 -7.338 1.00 97.25 650 GLN A N 1
ATOM 4961 C CA . GLN A 1 650 ? 11.249 0.114 -6.179 1.00 97.25 650 GLN A CA 1
ATOM 4962 C C . GLN A 1 650 ? 9.849 0.647 -6.501 1.00 97.25 650 GLN A C 1
ATOM 4964 O O . GLN A 1 650 ? 8.872 0.143 -5.960 1.00 97.25 650 GLN A O 1
ATOM 4969 N N . ASN A 1 651 ? 9.747 1.680 -7.339 1.00 97.75 651 ASN A N 1
ATOM 4970 C CA . ASN A 1 651 ? 8.508 2.445 -7.501 1.00 97.75 651 ASN A CA 1
ATOM 4971 C C . ASN A 1 651 ? 7.719 2.089 -8.767 1.00 97.75 651 ASN A C 1
ATOM 4973 O O . ASN A 1 651 ? 6.525 2.368 -8.832 1.00 97.75 651 ASN A O 1
ATOM 4977 N N . VAL A 1 652 ? 8.360 1.471 -9.764 1.00 97.94 652 VAL A N 1
ATOM 4978 C CA . VAL A 1 652 ? 7.715 1.074 -11.027 1.00 97.94 652 VAL A CA 1
ATOM 4979 C C . VAL A 1 652 ? 7.694 -0.446 -11.162 1.00 97.94 652 VAL A C 1
ATOM 4981 O O . VAL A 1 652 ? 6.618 -1.040 -11.235 1.00 97.94 652 VAL A O 1
ATOM 4984 N N . LEU A 1 653 ? 8.864 -1.093 -11.135 1.00 98.00 653 LEU A N 1
ATOM 4985 C CA . LEU A 1 653 ? 8.955 -2.532 -11.407 1.00 98.00 653 LEU A CA 1
ATOM 4986 C C . LEU A 1 653 ? 8.403 -3.389 -10.272 1.00 98.00 653 LEU A C 1
ATOM 4988 O O . LEU A 1 653 ? 7.671 -4.334 -10.541 1.00 98.00 653 LEU A O 1
ATOM 4992 N N . LEU A 1 654 ? 8.720 -3.075 -9.014 1.00 97.75 654 LEU A N 1
ATOM 4993 C CA . LEU A 1 654 ? 8.250 -3.860 -7.873 1.00 97.75 654 LEU A CA 1
ATOM 4994 C C . LEU A 1 654 ? 6.711 -3.865 -7.761 1.00 97.75 654 LEU A C 1
ATOM 4996 O O . LEU A 1 654 ? 6.152 -4.960 -7.695 1.00 97.75 654 LEU A O 1
ATOM 5000 N N . PRO A 1 655 ? 5.986 -2.726 -7.813 1.00 97.31 655 PRO A N 1
ATOM 5001 C CA . PRO A 1 655 ? 4.525 -2.743 -7.752 1.00 97.31 655 PRO A CA 1
ATOM 5002 C C . PRO A 1 655 ? 3.872 -3.478 -8.927 1.00 97.31 655 PRO A C 1
ATOM 5004 O O . PRO A 1 655 ? 2.802 -4.069 -8.755 1.00 97.31 655 PRO A O 1
ATOM 5007 N N . GLU A 1 656 ? 4.483 -3.452 -10.116 1.00 98.00 656 GLU A N 1
ATOM 5008 C CA . GLU A 1 656 ? 4.006 -4.254 -11.246 1.00 98.00 656 GLU A CA 1
ATOM 5009 C C . GLU A 1 656 ? 4.300 -5.739 -11.037 1.00 98.00 656 GLU A C 1
ATOM 5011 O O . GLU A 1 656 ? 3.416 -6.568 -11.237 1.00 98.00 656 GLU A O 1
ATOM 5016 N N . ALA A 1 657 ? 5.492 -6.086 -10.553 1.00 98.00 657 ALA A N 1
ATOM 5017 C CA . ALA A 1 657 ? 5.859 -7.466 -10.281 1.00 98.00 657 ALA A CA 1
ATOM 5018 C C . ALA A 1 657 ? 4.919 -8.104 -9.254 1.00 98.00 657 ALA A C 1
ATOM 5020 O O . ALA A 1 657 ? 4.402 -9.197 -9.478 1.00 98.00 657 ALA A O 1
ATOM 5021 N N . VAL A 1 658 ? 4.618 -7.382 -8.172 1.00 97.25 658 VAL A N 1
ATOM 5022 C CA . VAL A 1 658 ? 3.631 -7.792 -7.165 1.00 97.25 658 VAL A CA 1
ATOM 5023 C C . VAL A 1 658 ? 2.269 -8.031 -7.809 1.00 97.25 658 VAL A C 1
ATOM 5025 O O . VAL A 1 658 ? 1.647 -9.062 -7.557 1.00 97.25 658 VAL A O 1
ATOM 5028 N N . ARG A 1 659 ? 1.809 -7.116 -8.672 1.00 97.31 659 ARG A N 1
ATOM 5029 C CA . ARG A 1 659 ? 0.529 -7.257 -9.379 1.00 97.31 659 ARG A CA 1
ATOM 5030 C C . ARG A 1 659 ? 0.489 -8.537 -10.214 1.00 97.31 659 ARG A C 1
ATOM 5032 O O . ARG A 1 659 ? -0.463 -9.305 -10.094 1.00 97.31 659 ARG A O 1
ATOM 5039 N N . GLN A 1 660 ? 1.521 -8.782 -11.016 1.00 97.94 660 GLN A N 1
ATOM 5040 C CA . GLN A 1 660 ? 1.597 -9.954 -11.889 1.00 97.94 660 GLN A CA 1
ATOM 5041 C C . GLN A 1 660 ? 1.694 -11.259 -11.091 1.00 97.94 660 GLN A C 1
ATOM 5043 O O . GLN A 1 660 ? 0.979 -12.211 -11.400 1.00 97.94 660 GLN A O 1
ATOM 5048 N N . ILE A 1 661 ? 2.481 -11.301 -10.012 1.00 97.69 661 ILE A N 1
ATOM 5049 C CA . ILE A 1 661 ? 2.542 -12.471 -9.119 1.00 97.69 661 ILE A CA 1
ATOM 5050 C C . ILE A 1 661 ? 1.170 -12.746 -8.494 1.00 97.69 661 ILE A C 1
ATOM 5052 O O . ILE A 1 661 ? 0.724 -13.892 -8.464 1.00 97.69 661 ILE A O 1
ATOM 5056 N N . LEU A 1 662 ? 0.451 -11.716 -8.034 1.00 96.69 662 LEU A N 1
ATOM 5057 C CA . LEU A 1 662 ? -0.898 -11.893 -7.486 1.00 96.69 662 LEU A CA 1
ATOM 5058 C C . LEU A 1 662 ? -1.882 -12.435 -8.535 1.00 96.69 662 LEU A C 1
ATOM 5060 O O . LEU A 1 662 ? -2.720 -13.273 -8.196 1.00 96.69 662 LEU A O 1
ATOM 5064 N N . LEU A 1 663 ? -1.775 -12.004 -9.795 1.00 97.50 663 LEU A N 1
ATOM 5065 C CA . LEU A 1 663 ? -2.578 -12.539 -10.901 1.00 97.50 663 LEU A CA 1
ATOM 5066 C C . LEU A 1 663 ? -2.278 -14.022 -11.166 1.00 97.50 663 LEU A C 1
ATOM 5068 O O . LEU A 1 663 ? -3.221 -14.801 -11.340 1.00 97.50 663 LEU A O 1
ATOM 5072 N N . TRP A 1 664 ? -1.003 -14.420 -11.136 1.00 97.56 664 TRP A N 1
ATOM 5073 C CA . TRP A 1 664 ? -0.572 -15.817 -11.265 1.00 97.56 664 TRP A CA 1
ATOM 5074 C C . TRP A 1 664 ? -1.060 -16.687 -10.104 1.00 97.56 664 TRP A C 1
ATOM 5076 O O . TRP A 1 664 ? -1.717 -17.703 -10.330 1.00 97.56 664 TRP A O 1
ATOM 5086 N N . ARG A 1 665 ? -0.873 -16.239 -8.855 1.00 96.38 665 ARG A N 1
ATOM 5087 C CA . ARG A 1 665 ? -1.382 -16.924 -7.649 1.00 96.38 665 ARG A CA 1
ATOM 5088 C C . ARG A 1 665 ? -2.906 -17.066 -7.632 1.00 96.38 665 ARG A C 1
ATOM 5090 O O . ARG A 1 665 ? -3.452 -17.872 -6.888 1.00 96.38 665 ARG A O 1
ATOM 5097 N N . LYS A 1 666 ? -3.640 -16.269 -8.413 1.00 96.38 666 LYS A N 1
ATOM 5098 C CA . LYS A 1 666 ? -5.099 -16.404 -8.566 1.00 96.38 666 LYS A CA 1
ATOM 5099 C C . LYS A 1 666 ? -5.523 -17.149 -9.829 1.00 96.38 666 LYS A C 1
ATOM 5101 O O . LYS A 1 666 ? -6.722 -17.360 -10.001 1.00 96.38 666 LYS A O 1
ATOM 5106 N N . GLY A 1 667 ? -4.584 -17.556 -10.683 1.00 96.50 667 GLY A N 1
ATOM 5107 C CA . GLY A 1 667 ? -4.867 -18.202 -11.967 1.00 96.50 667 GLY A CA 1
ATOM 5108 C C . GLY A 1 667 ? -5.610 -17.310 -12.960 1.00 96.50 667 GLY A C 1
ATOM 5109 O O . GLY A 1 667 ? -6.266 -17.821 -13.871 1.00 96.50 667 GLY A O 1
ATOM 5110 N N . VAL A 1 668 ? -5.560 -15.991 -12.747 1.00 97.69 668 VAL A N 1
ATOM 5111 C CA . VAL A 1 668 ? -6.173 -15.002 -13.641 1.00 97.69 668 VAL A CA 1
ATOM 5112 C C . VAL A 1 668 ? -5.276 -14.817 -14.861 1.00 97.69 668 VAL A C 1
ATOM 5114 O O . VAL A 1 668 ? -5.762 -14.870 -15.986 1.00 97.69 668 VAL A O 1
ATOM 5117 N N . ARG A 1 669 ? -3.961 -14.686 -14.646 1.00 97.44 669 ARG A N 1
ATOM 5118 C CA . ARG A 1 669 ? -2.974 -14.752 -15.727 1.00 97.44 669 ARG A CA 1
ATOM 5119 C C . ARG A 1 669 ? -2.617 -16.209 -16.012 1.00 97.44 669 ARG A C 1
ATOM 5121 O O . ARG A 1 669 ? -2.436 -16.995 -15.085 1.00 97.44 669 ARG A O 1
ATOM 5128 N N . ARG A 1 670 ? -2.544 -16.555 -17.300 1.00 96.44 670 ARG A N 1
ATOM 5129 C CA . ARG A 1 670 ? -2.263 -17.917 -17.792 1.00 96.44 670 ARG A CA 1
ATOM 5130 C C . ARG A 1 670 ? -1.173 -17.979 -18.861 1.00 96.44 670 ARG A C 1
ATOM 5132 O O . ARG A 1 670 ? -0.877 -19.063 -19.338 1.00 96.44 670 ARG A O 1
ATOM 5139 N N . SER A 1 671 ? -0.606 -16.837 -19.249 1.00 96.75 671 SER A N 1
ATOM 5140 C CA . SER A 1 671 ? 0.441 -16.738 -20.267 1.00 96.75 671 SER A CA 1
ATOM 5141 C C . SER A 1 671 ? 1.634 -15.970 -19.717 1.00 96.75 671 SER A C 1
ATOM 5143 O O . SER A 1 671 ? 1.466 -14.944 -19.049 1.00 96.75 671 SER A O 1
ATOM 5145 N N . VAL A 1 672 ? 2.833 -16.482 -19.996 1.00 95.88 672 VAL A N 1
ATOM 5146 C CA . VAL A 1 672 ? 4.111 -15.839 -19.653 1.00 95.88 672 VAL A CA 1
ATOM 5147 C C . VAL A 1 672 ? 4.407 -14.675 -20.600 1.00 95.88 672 VAL A C 1
ATOM 5149 O O . VAL A 1 672 ? 5.003 -13.678 -20.200 1.00 95.88 672 VAL A O 1
ATOM 5152 N N . HIS A 1 673 ? 3.963 -14.790 -21.849 1.00 96.06 673 HIS A N 1
ATOM 5153 C CA . HIS A 1 673 ? 4.134 -13.761 -22.865 1.00 96.06 673 HIS A CA 1
ATOM 5154 C C . HIS A 1 673 ? 3.121 -12.626 -22.688 1.00 96.06 673 HIS A C 1
ATOM 5156 O O . HIS A 1 673 ? 2.111 -12.780 -21.989 1.00 96.06 673 HIS A O 1
ATOM 5162 N N . LEU A 1 674 ? 3.412 -11.485 -23.319 1.00 97.19 674 LEU A N 1
ATOM 5163 C CA . LEU A 1 674 ? 2.462 -10.384 -23.404 1.00 97.19 674 LEU A CA 1
ATOM 5164 C C . LEU A 1 674 ? 1.237 -10.836 -24.200 1.00 97.19 674 LEU A C 1
ATOM 5166 O O . LEU A 1 674 ? 1.359 -11.489 -25.238 1.00 97.19 674 LEU A O 1
ATOM 5170 N N . LEU A 1 675 ? 0.068 -10.515 -23.666 1.00 97.56 675 LEU A N 1
ATOM 5171 C CA . LEU A 1 675 ? -1.213 -10.676 -24.339 1.00 97.56 675 LEU A CA 1
ATOM 5172 C C . LEU A 1 675 ? -1.533 -9.429 -25.173 1.00 97.56 675 LEU A C 1
ATOM 5174 O O . LEU A 1 675 ? -0.732 -8.497 -25.247 1.00 97.56 675 LEU A O 1
ATOM 5178 N N . SER A 1 676 ? -2.702 -9.413 -25.813 1.00 97.88 676 SER A N 1
ATOM 5179 C CA . SER A 1 676 ? -3.184 -8.193 -26.467 1.00 97.88 676 SER A CA 1
ATOM 5180 C C . SER A 1 676 ? -3.332 -7.039 -25.463 1.00 97.88 676 SER A C 1
ATOM 5182 O O . SER A 1 676 ? -3.593 -7.265 -24.280 1.00 97.88 676 SER A O 1
ATOM 5184 N N . ASP A 1 677 ? -3.201 -5.796 -25.935 1.00 97.69 677 ASP A N 1
ATOM 5185 C CA . ASP A 1 677 ? -3.284 -4.595 -25.089 1.00 97.69 677 ASP A CA 1
ATOM 5186 C C . ASP A 1 677 ? -4.576 -4.554 -24.252 1.00 97.69 677 ASP A C 1
ATOM 5188 O O . ASP A 1 677 ? -4.542 -4.208 -23.069 1.00 97.69 677 ASP A O 1
ATOM 5192 N N . ASP A 1 678 ? -5.707 -4.970 -24.832 1.00 97.88 678 ASP A N 1
ATOM 5193 C CA . ASP A 1 678 ? -7.001 -5.024 -24.144 1.00 97.88 678 ASP A CA 1
ATOM 5194 C C . ASP A 1 678 ? -7.017 -6.071 -23.018 1.00 97.88 678 ASP A C 1
ATOM 5196 O O . ASP A 1 678 ? -7.537 -5.816 -21.926 1.00 97.88 678 ASP A O 1
ATOM 5200 N N . GLU A 1 679 ? -6.431 -7.248 -23.251 1.00 98.06 679 GLU A N 1
ATOM 5201 C CA . GLU A 1 679 ? -6.312 -8.302 -22.238 1.00 98.06 679 GLU A CA 1
ATOM 5202 C C . GLU A 1 679 ? -5.358 -7.883 -21.116 1.00 98.06 679 GLU A C 1
ATOM 5204 O O . GLU A 1 679 ? -5.677 -8.063 -19.938 1.00 98.06 679 GLU A O 1
ATOM 5209 N N . GLU A 1 680 ? -4.220 -7.270 -21.448 1.00 98.06 680 GLU A N 1
ATOM 5210 C CA . GLU A 1 680 ? -3.280 -6.736 -20.457 1.00 98.06 680 GLU A CA 1
ATOM 5211 C C . GLU A 1 680 ? -3.918 -5.620 -19.623 1.00 98.06 680 GLU A C 1
ATOM 5213 O O . GLU A 1 680 ? -3.717 -5.553 -18.406 1.00 98.06 680 GLU A O 1
ATOM 5218 N N . GLN A 1 681 ? -4.766 -4.787 -20.228 1.00 97.88 681 GLN A N 1
ATOM 5219 C CA . GLN A 1 681 ? -5.532 -3.778 -19.505 1.00 97.88 681 GLN A CA 1
ATOM 5220 C C . GLN A 1 681 ? -6.558 -4.412 -18.549 1.00 97.88 681 GLN A C 1
ATOM 5222 O O . GLN A 1 681 ? -6.698 -3.969 -17.404 1.00 97.88 681 GLN A O 1
ATOM 5227 N N . GLN A 1 682 ? -7.248 -5.479 -18.961 1.00 98.12 682 GLN A N 1
ATOM 5228 C CA . GLN A 1 682 ? -8.157 -6.225 -18.080 1.00 98.12 682 GLN A CA 1
ATOM 5229 C C . GLN A 1 682 ? -7.410 -6.893 -16.919 1.00 98.12 682 GLN A C 1
ATOM 5231 O O . GLN A 1 682 ? -7.857 -6.815 -15.767 1.00 98.12 682 GLN A O 1
ATOM 5236 N N . LEU A 1 683 ? -6.253 -7.502 -17.196 1.00 98.00 683 LEU A N 1
ATOM 5237 C CA . LEU A 1 683 ? -5.363 -8.059 -16.179 1.00 98.00 683 LEU A CA 1
ATOM 5238 C C . LEU A 1 683 ? -4.868 -6.973 -15.226 1.00 98.00 683 LEU A C 1
ATOM 5240 O O . LEU A 1 683 ? -4.851 -7.195 -14.016 1.00 98.00 683 LEU A O 1
ATOM 5244 N N . CYS A 1 684 ? -4.539 -5.784 -15.729 1.00 97.50 684 CYS A N 1
ATOM 5245 C CA . CYS A 1 684 ? -4.144 -4.644 -14.913 1.00 97.50 684 CYS A CA 1
ATOM 5246 C C . CYS A 1 684 ? -5.247 -4.253 -13.918 1.00 97.50 684 CYS A C 1
ATOM 5248 O O . CYS A 1 684 ? -4.987 -4.196 -12.715 1.00 97.50 684 CYS A O 1
ATOM 5250 N N . ILE A 1 685 ? -6.491 -4.097 -14.385 1.00 97.31 685 ILE A N 1
ATOM 5251 C CA . ILE A 1 685 ? -7.650 -3.770 -13.535 1.00 97.31 685 ILE A CA 1
ATOM 5252 C C . ILE A 1 685 ? -7.904 -4.875 -12.498 1.00 97.31 685 ILE A C 1
ATOM 5254 O O . ILE A 1 685 ? -8.155 -4.597 -11.321 1.00 97.31 685 ILE A O 1
ATOM 5258 N N . ALA A 1 686 ? -7.849 -6.145 -12.909 1.00 97.75 686 ALA A N 1
ATOM 5259 C CA . ALA A 1 686 ? -8.013 -7.276 -11.998 1.00 97.75 686 ALA A CA 1
ATOM 5260 C C . ALA A 1 686 ? -6.888 -7.324 -10.951 1.00 97.75 686 ALA A C 1
ATOM 5262 O O . ALA A 1 686 ? -7.142 -7.540 -9.765 1.00 97.75 686 ALA A O 1
ATOM 5263 N N . GLY A 1 687 ? -5.654 -7.074 -11.376 1.00 96.50 687 GLY A N 1
ATOM 5264 C CA . GLY A 1 687 ? -4.474 -7.051 -10.529 1.00 96.50 687 GLY A CA 1
ATOM 5265 C C . GLY A 1 687 ? -4.495 -5.894 -9.536 1.00 96.50 687 GLY A C 1
ATOM 5266 O O . GLY A 1 687 ? -4.127 -6.082 -8.381 1.00 96.50 687 GLY A O 1
ATOM 5267 N N . GLU A 1 688 ? -4.987 -4.723 -9.933 1.00 95.25 688 GLU A N 1
ATOM 5268 C CA . GLU A 1 688 ? -5.184 -3.585 -9.034 1.00 95.25 688 GLU A CA 1
ATOM 5269 C C . GLU A 1 688 ? -6.230 -3.892 -7.959 1.00 95.25 688 GLU A C 1
ATOM 5271 O O . GLU A 1 688 ? -5.994 -3.639 -6.780 1.00 95.25 688 GLU A O 1
ATOM 5276 N N . LYS A 1 689 ? -7.329 -4.571 -8.313 1.00 94.81 689 LYS A N 1
ATOM 5277 C CA . LYS A 1 689 ? -8.290 -5.078 -7.317 1.00 94.81 689 LYS A CA 1
ATOM 5278 C C . LYS A 1 689 ? -7.649 -6.071 -6.343 1.00 94.81 689 LYS A C 1
ATOM 5280 O O . LYS A 1 689 ? -7.957 -6.031 -5.155 1.00 94.81 689 LYS A O 1
ATOM 5285 N N . LEU A 1 690 ? -6.763 -6.952 -6.816 1.00 94.62 690 LEU A N 1
ATOM 5286 C CA . LEU A 1 690 ? -6.033 -7.899 -5.959 1.00 94.62 690 LEU A CA 1
ATOM 5287 C C . LEU A 1 690 ? -4.992 -7.206 -5.072 1.00 94.62 690 LEU A C 1
ATOM 5289 O O . LEU A 1 690 ? -4.801 -7.610 -3.927 1.00 94.62 690 LEU A O 1
ATOM 5293 N N . ARG A 1 691 ? -4.344 -6.157 -5.577 1.00 92.56 691 ARG A N 1
ATOM 5294 C CA . ARG A 1 691 ? -3.388 -5.338 -4.825 1.00 92.56 691 ARG A CA 1
ATOM 5295 C C . ARG A 1 691 ? -4.080 -4.475 -3.768 1.00 92.56 691 ARG A C 1
ATOM 5297 O O . ARG A 1 691 ? -3.541 -4.299 -2.682 1.00 92.56 691 ARG A O 1
ATOM 5304 N N . ASN A 1 692 ? -5.286 -3.997 -4.053 1.00 88.62 692 ASN A N 1
ATOM 5305 C CA . ASN A 1 692 ? -6.095 -3.216 -3.113 1.00 88.62 692 ASN A CA 1
ATOM 5306 C C . ASN A 1 692 ? -6.857 -4.100 -2.124 1.00 88.62 692 ASN A C 1
ATOM 5308 O O . ASN A 1 692 ? -7.315 -3.621 -1.088 1.00 88.62 692 ASN A O 1
ATOM 5312 N N . ALA A 1 693 ? -6.968 -5.402 -2.401 1.00 88.25 693 ALA A N 1
ATOM 5313 C CA . ALA A 1 693 ? -7.375 -6.395 -1.420 1.00 88.25 693 ALA A CA 1
ATOM 5314 C C . ALA A 1 693 ? -6.234 -6.610 -0.410 1.00 88.25 693 ALA A C 1
ATOM 5316 O O . ALA A 1 693 ? -5.580 -7.656 -0.391 1.00 88.25 693 ALA A O 1
ATOM 5317 N N . THR A 1 694 ? -5.972 -5.593 0.416 1.00 81.00 694 THR A N 1
ATOM 5318 C CA . THR A 1 694 ? -5.051 -5.717 1.540 1.00 81.00 694 THR A CA 1
ATOM 5319 C C . THR A 1 694 ? -5.592 -6.736 2.531 1.00 81.00 694 THR A C 1
ATOM 5321 O O . THR A 1 694 ? -6.803 -6.963 2.669 1.00 81.00 694 THR A O 1
ATOM 5324 N N . ASP A 1 695 ? -4.665 -7.388 3.225 1.00 87.81 695 ASP A N 1
ATOM 5325 C CA . ASP A 1 695 ? -5.008 -8.181 4.392 1.00 87.81 695 ASP A CA 1
ATOM 5326 C C . ASP A 1 695 ? -5.399 -7.228 5.527 1.00 87.81 695 ASP A C 1
ATOM 5328 O O . ASP A 1 695 ? -4.591 -6.849 6.372 1.00 87.81 695 ASP A O 1
ATOM 5332 N N . TRP A 1 696 ? -6.663 -6.815 5.510 1.00 89.19 696 TRP A N 1
ATOM 5333 C CA . TRP A 1 696 ? -7.236 -5.867 6.458 1.00 89.19 696 TRP A CA 1
ATOM 5334 C C . TRP A 1 696 ? -7.087 -6.324 7.920 1.00 89.19 696 TRP A C 1
ATOM 5336 O O . TRP A 1 696 ? -7.115 -5.498 8.830 1.00 89.19 696 TRP A O 1
ATOM 5346 N N . VAL A 1 697 ? -6.890 -7.627 8.169 1.00 91.69 697 VAL A N 1
ATOM 5347 C CA . VAL A 1 697 ? -6.584 -8.154 9.507 1.00 91.69 697 VAL A CA 1
ATOM 5348 C C . VAL A 1 697 ? -5.221 -7.648 9.968 1.00 91.69 697 VAL A C 1
ATOM 5350 O O . VAL A 1 697 ? -5.085 -7.210 11.109 1.00 91.69 697 VAL A O 1
ATOM 5353 N N . ARG A 1 698 ? -4.216 -7.658 9.088 1.00 87.75 698 ARG A N 1
ATOM 5354 C CA . ARG A 1 698 ? -2.893 -7.094 9.385 1.00 87.75 698 ARG A CA 1
ATOM 5355 C C . ARG A 1 698 ? -2.960 -5.588 9.586 1.00 87.75 698 ARG A C 1
ATOM 5357 O O . ARG A 1 698 ? -2.307 -5.082 10.494 1.00 87.75 698 ARG A O 1
ATOM 5364 N N . ASP A 1 699 ? -3.765 -4.886 8.795 1.00 89.44 699 ASP A N 1
ATOM 5365 C CA . ASP A 1 699 ? -3.938 -3.440 8.953 1.00 89.44 699 ASP A CA 1
ATOM 5366 C C . ASP A 1 699 ? -4.526 -3.104 10.339 1.00 89.44 699 ASP A C 1
ATOM 5368 O O . ASP A 1 699 ? -3.990 -2.241 11.036 1.00 89.44 699 ASP A O 1
ATOM 5372 N N . ILE A 1 700 ? -5.518 -3.873 10.813 1.00 93.88 700 ILE A N 1
ATOM 5373 C CA . ILE A 1 700 ? -6.044 -3.783 12.192 1.00 93.88 700 ILE A CA 1
ATOM 5374 C C . ILE A 1 700 ? -4.948 -4.018 13.234 1.00 93.88 700 ILE A C 1
ATOM 5376 O O . ILE A 1 700 ? -4.855 -3.279 14.215 1.00 93.88 700 ILE A O 1
ATOM 5380 N N . MET A 1 701 ? -4.121 -5.050 13.048 1.00 94.06 701 MET A N 1
ATOM 5381 C CA . MET A 1 701 ? -3.074 -5.389 14.014 1.00 94.06 701 MET A CA 1
ATOM 5382 C C . MET A 1 701 ? -1.991 -4.309 14.091 1.00 94.06 701 MET A C 1
ATOM 5384 O O . MET A 1 701 ? -1.614 -3.923 15.196 1.00 94.06 701 MET A O 1
ATOM 5388 N N . ARG A 1 702 ? -1.564 -3.752 12.951 1.00 90.38 702 ARG A N 1
ATOM 5389 C CA . ARG A 1 702 ? -0.614 -2.625 12.899 1.00 90.38 702 ARG A CA 1
ATOM 5390 C C . ARG A 1 702 ? -1.175 -1.373 13.555 1.00 90.38 702 ARG A C 1
ATOM 5392 O O . ARG A 1 702 ? -0.477 -0.694 14.308 1.00 90.38 702 ARG A O 1
ATOM 5399 N N . LEU A 1 703 ? -2.442 -1.071 13.282 1.00 93.62 703 LEU A N 1
ATOM 5400 C CA . LEU A 1 703 ? -3.133 0.067 13.874 1.00 93.62 703 LEU A CA 1
ATOM 5401 C C . LEU A 1 703 ? -3.207 -0.070 15.395 1.00 93.62 703 LEU A C 1
ATOM 5403 O O . LEU A 1 703 ? -2.845 0.855 16.126 1.00 93.62 703 LEU A O 1
ATOM 5407 N N . ARG A 1 704 ? -3.571 -1.263 15.877 1.00 95.06 704 ARG A N 1
ATOM 5408 C CA . ARG A 1 704 ? -3.583 -1.579 17.305 1.00 95.06 704 ARG A CA 1
ATOM 5409 C C . ARG A 1 704 ? -2.201 -1.434 17.914 1.00 95.06 704 ARG A C 1
ATOM 5411 O O . ARG A 1 704 ? -2.076 -0.772 18.935 1.00 95.06 704 ARG A O 1
ATOM 5418 N N . GLU A 1 705 ? -1.171 -2.013 17.305 1.00 93.56 705 GLU A N 1
ATOM 5419 C CA . GLU A 1 705 ? 0.191 -1.938 17.830 1.00 93.56 705 GLU A CA 1
ATOM 5420 C C . GLU A 1 705 ? 0.677 -0.484 17.937 1.00 93.56 705 GLU A C 1
ATOM 5422 O O . GLU A 1 705 ? 1.243 -0.084 18.958 1.00 93.56 705 GLU A O 1
ATOM 5427 N N . SER A 1 706 ? 0.387 0.341 16.928 1.00 92.69 706 SER A N 1
ATOM 5428 C CA . SER A 1 706 ? 0.659 1.782 16.951 1.00 92.69 706 SER A CA 1
ATOM 5429 C C . SER A 1 706 ? -0.031 2.473 18.135 1.00 92.69 706 SER A C 1
ATOM 5431 O O . SER A 1 706 ? 0.616 3.216 18.885 1.00 92.69 706 SER A O 1
ATOM 5433 N N . LEU A 1 707 ? -1.316 2.186 18.366 1.00 94.88 707 LEU A N 1
ATOM 5434 C CA . LEU A 1 707 ? -2.080 2.727 19.495 1.00 94.88 707 LEU A CA 1
ATOM 5435 C C . LEU A 1 707 ? -1.563 2.214 20.846 1.00 94.88 707 LEU A C 1
ATOM 5437 O O . LEU A 1 707 ? -1.377 3.009 21.767 1.00 94.88 707 LEU A O 1
ATOM 5441 N N . THR A 1 708 ? -1.223 0.931 20.961 1.00 95.06 708 THR A N 1
ATOM 5442 C CA . THR A 1 708 ? -0.608 0.351 22.162 1.00 95.06 708 THR A CA 1
ATOM 5443 C C . THR A 1 708 ? 0.733 1.023 22.469 1.00 95.06 708 THR A C 1
ATOM 5445 O O . THR A 1 708 ? 0.972 1.423 23.611 1.00 95.06 708 THR A O 1
ATOM 5448 N N . ARG A 1 709 ? 1.594 1.242 21.465 1.00 93.62 709 ARG A N 1
ATOM 5449 C CA . ARG A 1 709 ? 2.865 1.974 21.624 1.00 93.62 709 ARG A CA 1
ATOM 5450 C C . ARG A 1 709 ? 2.627 3.419 22.076 1.00 93.62 709 ARG A C 1
ATOM 5452 O O . ARG A 1 709 ? 3.357 3.921 22.933 1.00 93.62 709 ARG A O 1
ATOM 5459 N N . ARG A 1 710 ? 1.607 4.104 21.542 1.00 92.50 710 ARG A N 1
ATOM 5460 C CA . ARG A 1 710 ? 1.217 5.459 21.988 1.00 92.50 710 ARG A CA 1
ATOM 5461 C C . ARG A 1 710 ? 0.734 5.455 23.439 1.00 92.50 710 ARG A C 1
ATOM 5463 O O . ARG A 1 710 ? 1.190 6.292 24.218 1.00 92.50 710 ARG A O 1
ATOM 5470 N N . ALA A 1 711 ? -0.110 4.501 23.823 1.00 92.75 711 ALA A N 1
ATOM 5471 C CA . ALA A 1 711 ? -0.603 4.352 25.190 1.00 92.75 711 ALA A CA 1
ATOM 5472 C C . ALA A 1 711 ? 0.539 4.074 26.182 1.00 92.75 711 ALA A C 1
ATOM 5474 O O . ALA A 1 711 ? 0.625 4.723 27.222 1.00 92.75 711 ALA A O 1
ATOM 5475 N N . GLN A 1 712 ? 1.486 3.198 25.831 1.00 92.94 712 GLN A N 1
ATOM 5476 C CA . GLN A 1 712 ? 2.680 2.934 26.644 1.00 92.94 712 GLN A CA 1
ATOM 5477 C C . GLN A 1 712 ? 3.566 4.176 26.800 1.00 92.94 712 GLN A C 1
ATOM 5479 O O . GLN A 1 712 ? 4.056 4.455 27.895 1.00 92.94 712 GLN A O 1
ATOM 5484 N N . LYS A 1 713 ? 3.747 4.965 25.732 1.00 93.69 713 LYS A N 1
ATOM 5485 C CA . LYS A 1 713 ? 4.478 6.242 25.800 1.00 93.69 713 LYS A CA 1
ATOM 5486 C C . LYS A 1 713 ? 3.772 7.252 26.709 1.00 93.69 713 LYS A C 1
ATOM 5488 O O . LYS A 1 713 ? 4.443 7.883 27.526 1.00 93.69 713 LYS A O 1
ATOM 5493 N N . LYS A 1 714 ? 2.440 7.376 26.619 1.00 92.19 714 LYS A N 1
ATOM 5494 C CA . LYS A 1 714 ? 1.636 8.216 27.528 1.0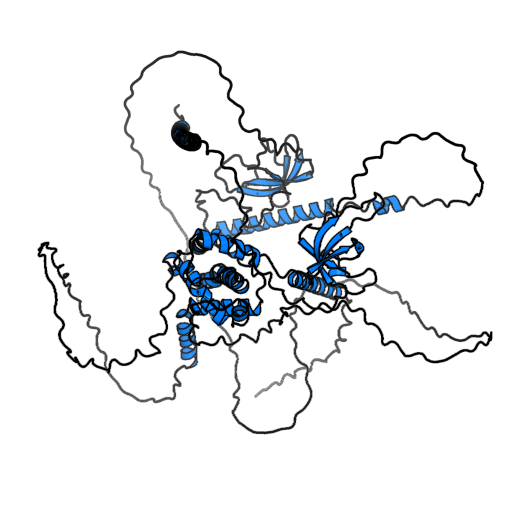0 92.19 714 LYS A CA 1
ATOM 5495 C C . LYS A 1 714 ? 1.784 7.745 28.980 1.00 92.19 714 LYS A C 1
ATOM 5497 O O . LYS A 1 714 ? 2.101 8.553 29.849 1.00 92.19 714 LYS A O 1
ATOM 5502 N N . ALA A 1 715 ? 1.669 6.441 29.236 1.00 92.38 715 ALA A N 1
ATOM 5503 C CA . ALA A 1 715 ? 1.844 5.863 30.568 1.00 92.38 715 ALA A CA 1
ATOM 5504 C C . ALA A 1 715 ? 3.249 6.122 31.136 1.00 92.38 715 ALA A C 1
ATOM 5506 O O . ALA A 1 715 ? 3.376 6.501 32.296 1.00 92.38 715 ALA A O 1
ATOM 5507 N N . LYS A 1 716 ? 4.305 6.011 30.319 1.00 92.81 716 LYS A N 1
ATOM 5508 C CA . LYS A 1 716 ? 5.683 6.325 30.735 1.00 92.81 716 LYS A CA 1
ATOM 5509 C C . LYS A 1 716 ? 5.888 7.813 31.038 1.00 92.81 716 LYS A C 1
ATOM 5511 O O . LYS A 1 716 ? 6.692 8.135 31.903 1.00 92.81 716 LYS A O 1
ATOM 5516 N N . LYS A 1 717 ? 5.167 8.710 30.355 1.00 93.69 717 LYS A N 1
ATOM 5517 C CA . LYS A 1 717 ? 5.212 10.159 30.612 1.00 93.69 717 LYS A CA 1
ATOM 5518 C C . LYS A 1 717 ? 4.505 10.544 31.918 1.00 93.69 717 LYS A C 1
ATOM 5520 O O . LYS A 1 717 ? 4.948 11.473 32.582 1.00 93.69 717 LYS A O 1
ATOM 5525 N N . HIS A 1 718 ? 3.427 9.843 32.277 1.00 92.00 718 HIS A N 1
ATOM 5526 C CA . HIS A 1 718 ? 2.665 10.090 33.509 1.00 92.00 718 HIS A CA 1
ATOM 5527 C C . HIS A 1 718 ? 3.127 9.266 34.711 1.00 92.00 718 HIS A C 1
ATOM 5529 O O . HIS A 1 718 ? 2.780 9.606 35.842 1.00 92.00 718 HIS A O 1
ATOM 5535 N N . ALA A 1 719 ? 3.906 8.203 34.499 1.00 90.88 719 ALA A N 1
ATOM 5536 C CA . ALA A 1 719 ? 4.538 7.487 35.592 1.00 90.88 719 ALA A CA 1
ATOM 5537 C C . ALA A 1 719 ? 5.423 8.482 36.365 1.00 90.88 719 ALA A C 1
ATOM 5539 O O . ALA A 1 719 ? 6.302 9.098 35.752 1.00 90.88 719 ALA A O 1
ATOM 5540 N N . PRO A 1 720 ? 5.198 8.679 37.681 1.00 89.69 720 PRO A N 1
ATOM 5541 C CA . PRO A 1 720 ? 6.072 9.525 38.480 1.00 89.69 720 PRO A CA 1
ATOM 5542 C C . PRO A 1 720 ? 7.507 9.038 38.269 1.00 89.69 720 PRO A C 1
ATOM 5544 O O . PRO A 1 720 ? 7.706 7.817 38.220 1.00 89.69 720 PRO A O 1
ATOM 5547 N N . PRO A 1 721 ? 8.484 9.950 38.089 1.00 85.50 721 PRO A N 1
ATOM 5548 C CA . PRO A 1 721 ? 9.860 9.563 37.822 1.00 85.50 721 PRO A CA 1
ATOM 5549 C C . PRO A 1 721 ? 10.243 8.538 38.879 1.00 85.50 721 PRO A C 1
ATOM 5551 O O . PRO A 1 721 ? 10.163 8.837 40.074 1.00 85.50 721 PRO A O 1
ATOM 5554 N N . ALA A 1 722 ? 10.543 7.308 38.435 1.00 82.94 722 ALA A N 1
ATOM 5555 C CA . ALA A 1 722 ? 10.930 6.235 39.338 1.00 82.94 722 ALA A CA 1
ATOM 5556 C C . ALA A 1 722 ? 11.978 6.828 40.283 1.00 82.94 722 ALA A C 1
ATOM 5558 O O . ALA A 1 722 ? 12.872 7.507 39.766 1.00 82.94 722 ALA A O 1
ATOM 5559 N N . PRO A 1 723 ? 11.826 6.687 41.617 1.00 81.38 723 PRO A N 1
ATOM 5560 C CA . PRO A 1 723 ? 12.715 7.319 42.580 1.00 81.38 723 PRO A CA 1
ATOM 5561 C C . PRO A 1 723 ? 14.128 6.984 42.141 1.00 81.38 723 PRO A C 1
ATOM 5563 O O . PRO A 1 723 ? 14.517 5.814 42.175 1.00 81.38 723 PRO A O 1
ATOM 5566 N N . GLY A 1 724 ? 14.814 7.992 41.587 1.00 75.31 724 GLY A N 1
ATOM 5567 C CA . GLY A 1 724 ? 16.079 7.773 40.906 1.00 75.31 724 GLY A CA 1
ATOM 5568 C C . GLY A 1 724 ? 16.966 7.000 41.868 1.00 75.31 724 GLY A C 1
ATOM 5569 O O . GLY A 1 724 ? 16.901 7.308 43.065 1.00 75.31 724 GLY A O 1
ATOM 5570 N N . PRO A 1 725 ? 17.710 5.975 41.404 1.00 70.62 725 PRO A N 1
ATOM 5571 C CA . PRO A 1 725 ? 18.594 5.220 42.278 1.00 70.62 725 PRO A CA 1
ATOM 5572 C C . PRO A 1 725 ? 19.376 6.256 43.061 1.00 70.62 725 PRO A C 1
ATOM 5574 O O . PRO A 1 725 ? 20.065 7.070 42.445 1.00 70.62 725 PRO A O 1
ATOM 5577 N N . ILE A 1 726 ? 19.121 6.315 44.377 1.00 67.44 726 ILE A N 1
ATOM 5578 C CA . ILE A 1 726 ? 19.652 7.345 45.265 1.00 67.44 726 ILE A CA 1
ATOM 5579 C C . ILE A 1 726 ? 21.121 7.394 44.923 1.00 67.44 726 ILE A C 1
ATOM 5581 O O . ILE A 1 726 ? 21.822 6.402 45.127 1.00 67.44 726 ILE A O 1
ATOM 5585 N N . SER A 1 727 ? 21.527 8.487 44.273 1.00 56.81 727 SER A N 1
ATOM 5586 C CA . SER A 1 727 ? 22.875 8.667 43.774 1.00 56.81 727 SER A CA 1
ATOM 5587 C C . SER A 1 727 ? 23.747 8.701 45.010 1.00 56.81 727 SER A C 1
ATOM 5589 O O . SER A 1 727 ? 23.966 9.758 45.601 1.00 56.81 727 SER A O 1
ATOM 5591 N N . GLY A 1 728 ? 24.181 7.516 45.438 1.00 59.16 728 GLY A N 1
ATOM 5592 C CA . GLY A 1 728 ? 25.172 7.338 46.464 1.00 59.16 728 GLY A CA 1
ATOM 5593 C C . GLY A 1 728 ? 26.339 8.180 46.011 1.00 59.16 728 GLY A C 1
ATOM 5594 O O . GLY A 1 728 ? 26.878 7.974 44.923 1.00 59.16 728 GLY A O 1
ATOM 5595 N N . THR A 1 729 ? 26.649 9.183 46.817 1.00 54.81 729 THR A N 1
ATOM 5596 C CA . THR A 1 729 ? 27.818 10.041 46.738 1.00 54.81 729 THR A CA 1
ATOM 5597 C C . THR A 1 729 ? 29.051 9.145 46.654 1.00 54.81 729 THR A C 1
ATOM 5599 O O . THR A 1 729 ? 29.697 8.832 47.652 1.00 54.81 729 THR A O 1
ATOM 5602 N N . ARG A 1 730 ? 29.382 8.679 45.444 1.00 50.75 730 ARG A N 1
ATOM 5603 C CA . ARG A 1 730 ? 30.672 8.077 45.140 1.00 50.75 730 ARG A CA 1
ATOM 5604 C C . ARG A 1 730 ? 31.671 9.209 45.252 1.00 50.75 730 ARG A C 1
ATOM 5606 O O . ARG A 1 730 ? 31.850 10.007 44.336 1.00 50.75 730 ARG A O 1
ATOM 5613 N N . SER A 1 731 ? 32.254 9.282 46.442 1.00 53.31 731 SER A N 1
ATOM 5614 C CA . SER A 1 731 ? 33.455 10.030 46.763 1.00 53.31 731 SER A CA 1
ATOM 5615 C C . SER A 1 731 ? 34.422 9.910 45.586 1.00 53.31 731 SER A C 1
ATOM 5617 O O . SER A 1 731 ? 34.908 8.819 45.279 1.00 53.31 731 SER A O 1
ATOM 5619 N N . ARG A 1 732 ? 34.621 11.012 44.855 1.00 56.41 732 ARG A N 1
ATOM 5620 C CA . ARG A 1 732 ? 35.627 11.101 43.795 1.00 56.41 732 ARG A CA 1
ATOM 5621 C C . ARG A 1 732 ? 36.976 10.749 44.434 1.00 56.41 732 ARG A C 1
ATOM 5623 O O . ARG A 1 732 ? 37.383 11.474 45.341 1.00 56.41 732 ARG A O 1
ATOM 5630 N N . PRO A 1 733 ? 37.697 9.707 43.986 1.00 54.25 733 PRO A N 1
ATOM 5631 C CA . PRO A 1 733 ? 39.081 9.544 44.393 1.00 54.25 733 PRO A CA 1
ATOM 5632 C C . PRO A 1 733 ? 39.850 10.761 43.867 1.00 54.25 733 PRO A C 1
ATOM 5634 O O . PRO A 1 733 ? 39.914 10.994 42.657 1.00 54.25 733 PRO A O 1
ATOM 5637 N N . GLN A 1 734 ? 40.374 11.581 44.780 1.00 50.47 734 GLN A N 1
ATOM 5638 C CA . GLN A 1 734 ? 41.319 12.632 44.429 1.00 50.47 734 GLN A CA 1
ATOM 5639 C C . GLN A 1 734 ? 42.496 11.975 43.706 1.00 50.47 734 GLN A C 1
ATOM 5641 O O . GLN A 1 734 ? 43.219 11.165 44.283 1.00 50.47 734 GLN A O 1
ATOM 5646 N N . ARG A 1 735 ? 42.688 12.313 42.427 1.00 53.50 735 ARG A N 1
ATOM 5647 C CA . ARG A 1 735 ? 43.946 12.036 41.737 1.00 53.50 735 ARG A CA 1
ATOM 5648 C C . ARG A 1 735 ? 45.028 12.851 42.437 1.00 53.50 735 ARG A C 1
ATOM 5650 O O . ARG A 1 735 ? 45.079 14.068 42.275 1.00 53.50 735 ARG A O 1
ATOM 5657 N N . GLY A 1 736 ? 45.859 12.173 43.222 1.00 52.69 736 GLY A N 1
ATOM 5658 C CA . GLY A 1 736 ? 47.108 12.725 43.722 1.00 52.69 736 GLY A CA 1
ATOM 5659 C C . GLY A 1 736 ? 47.963 13.182 42.544 1.00 52.69 736 GLY A C 1
ATOM 5660 O O . GLY A 1 736 ? 48.256 12.403 41.636 1.00 52.69 736 GLY A O 1
ATOM 5661 N N . ALA A 1 737 ? 48.318 14.463 42.550 1.00 52.66 737 ALA A N 1
ATOM 5662 C CA . ALA A 1 737 ? 49.314 15.030 41.664 1.00 52.66 737 ALA A CA 1
ATOM 5663 C C . ALA A 1 737 ? 50.674 14.409 42.010 1.00 52.66 737 ALA A C 1
ATOM 5665 O O . ALA A 1 737 ? 51.277 14.731 43.033 1.00 52.66 737 ALA A O 1
ATOM 5666 N N . VAL A 1 738 ? 51.144 13.490 41.169 1.00 55.22 738 VAL A N 1
ATOM 5667 C CA . VAL A 1 738 ? 52.525 13.014 41.216 1.00 55.22 738 VAL A CA 1
ATOM 5668 C C . VAL A 1 738 ? 53.387 14.091 40.561 1.00 55.22 738 VAL A C 1
ATOM 5670 O O . VAL A 1 738 ? 53.471 14.181 39.339 1.00 55.22 738 VAL A O 1
ATOM 5673 N N . ASN A 1 739 ? 53.992 14.938 41.393 1.00 53.25 739 ASN A N 1
ATOM 5674 C CA . ASN A 1 739 ? 55.105 15.790 40.996 1.00 53.25 739 ASN A CA 1
ATOM 5675 C C . ASN A 1 739 ? 56.344 14.906 40.818 1.00 53.25 739 ASN A C 1
ATOM 5677 O O . ASN A 1 739 ? 56.940 14.482 41.806 1.00 53.25 739 ASN A O 1
ATOM 5681 N N . TYR A 1 740 ? 56.755 14.666 39.576 1.00 48.44 740 TYR A N 1
ATOM 5682 C CA . TYR A 1 740 ? 58.149 14.332 39.295 1.00 48.44 740 TYR A CA 1
ATOM 5683 C C . TYR A 1 740 ? 58.924 15.644 39.151 1.00 48.44 740 TYR A C 1
ATOM 5685 O O . TYR A 1 740 ? 58.736 16.387 38.188 1.00 48.44 740 TYR A O 1
ATOM 5693 N N . ARG A 1 741 ? 59.766 15.937 40.145 1.00 51.50 741 ARG A N 1
ATOM 5694 C CA . ARG A 1 741 ? 60.902 16.854 40.020 1.00 51.50 741 ARG A CA 1
ATOM 5695 C C . ARG A 1 741 ? 62.172 16.007 39.945 1.00 51.50 741 ARG A C 1
ATOM 5697 O O . ARG A 1 741 ? 62.251 14.981 40.617 1.00 51.50 741 ARG A O 1
ATOM 5704 N N . SER A 1 742 ? 63.067 16.467 39.080 1.00 50.34 742 SER A N 1
ATOM 5705 C CA . SER A 1 742 ? 64.386 15.944 38.727 1.00 50.34 742 SER A CA 1
ATOM 5706 C C . SER A 1 742 ? 65.294 15.622 39.903 1.00 50.34 742 SER A C 1
ATOM 5708 O O . SER A 1 742 ? 65.188 16.332 40.931 1.00 50.34 742 SER A O 1
#

Sequence (742 aa):
MDTMNNDDRDRSRRHSMRGASHKAAAAMAEQLADSPPSSPTKTNLDADPFGDPVSNRKEKVKVQYGGKKGPKGNGAGVLRSVKSTISATSNAPNTPVNRNIGNNRKRAFSDADGFSSSDESLLTPLPPSVQSSKSVTKRKAPLRDTPSPPGPSFAAAPNRNRLQHTQSTPAIPNKAYTSQTPHANSSPAKAPSLEHTNGTMRTGAYVWLLIGVESKAIGDEKELRMWWPGYVSLSNPLQVTLSHGSGASGPIDIPNPSPDILRDGKCASFCASTFLVLPSDTDLGTSPRKKQKIETELQKNWQAAVDAMKELEDDLNEEPDFEEALASIGPAKPRQHEDSIVISDTEHMDIDPIDLEPPISDGLLTIPGHLVLCKDKATSTEYWPARIEMYHPPNKPSGKGRYQIKFLDKKIRKVPREWFYDESQDEFGTCTIGTFHSENPEVEADSEHEEKLERGISPIPLDPPPIVTDFEKLTIREELAYVKPILSAILADEYPPAREKHIGYCKGGKAREAVVAGAAERGSMSVRDLDALHGYIRRWVLREAIVERGQIEEEEKAGPSVEGVSEEISSLIPSASLPETGSSSPPEAPPSSYAATVTDDLDGGSTSARDDPQPLDAPAPDLDDLRAAPQTGCEAYENLLYLDKLGYCQNVLLPEAVRQILLWRKGVRRSVHLLSDDEEQQLCIAGEKLRNATDWVRDIMRLRESLTRRAQKKAKKHAPPAPGPISGTRSRPQRGAVNYRS

Radius of gyration: 42.39 Å; chains: 1; bounding box: 131×100×132 Å

Secondary structure (DSSP, 8-state):
-----SHHHHHHHHHHHHHHHHHHHHHHHHHTS-PPPPPP---------SPPP---------------------------------------------------------------------------------------PPP---PPPPPPP---------------------------------PPP-PPP-TT--S-PPTT-EEEEEEETTSSBP--TTS-EEEEEEEEEEETTEEEEEPTTS---SPEEESS--TTTEEETTT----TTTSEE--TT------HHHHHHHHHHHHHHHHHHHHHHHHHHHHHHS---HHHHHTTSPPPPPPP--------------------PPPPP-TTS-TTT-EEEEESSTT---EEEEEEEEEE--SSTTSPPEEEEEETTS-EEEE-GGGEE-TTSHHHHHS-BPP---SS------TT-------PPPPPPPSSPPPHHHHTTS-HHHHHHTTHHHHHHHHTT--HHHHHHHHHHHH-HHHHHHHHHTTT--TT--HHHHHHHHHHHHHHHSTTHHHHHHHHHHHHHT------------------------------PPPP-------------------------PPPPPTTTTS-------HHHHTS-HHHHHHHIIIIIHHHHHHHHHHHHTT----SS---HHHHHHHHHHHHHHHH---HHHHHHHHHHHHHHHHHHHHHHHSPPP--------------------

pLDDT: mean 70.27, std 24.29, range [27.12, 98.5]

Foldseek 3Di:
DDDDDPPVVVVVVVVVVVVVVVVVVVVVVVVVPPDDDDDDDDDDDDDDPDDDPPPPPPDQFPDPPDDPPPDPDDDDDDDDDDDDDDDDDDDDDDDDDDDDDDDDDDDDDDDDDDDDDDDDDDDDDDDDDDDDDDDDDDDDDDDDDDDDDDDDDDDDDDDDDDDDDDDDDDDDDDDDDDDDDDDDDDDDDDDDDPPPPPPQQDFFFKKWFWAFLLRARDPDQQGWIFTFIWTFHDRVQTWTDTFFQSPDDDTYGDNDDDCVGMDGPVPDDDDLVRGIDDRPDDPPVDDPVVVVVSSVSVSVRRVNRVVRVVVVVVVVVPPPPVVVVVPPPDDDDDDDDDDDDDDDDDDDDPPPPDPLDFDDPPPPADEFFFWKFFDPDPPDQATFTKTFHDKATDPDNPDAIWTFIQGPSRDTDTHGPVGIDGLVDLCLLVGHHDDGDDPFDPPPPPVPPPPPLDPDDQDAADVQHDDLVVLVVDALSNLLNLCVQVLLCLLACNQVLQNQLSCLLLVDDPSVVVLQVPLPQQFADHPVSLVSNLVSLCCQQVVPPVVVVVVVVVPVVCDDPCPDDDDDDDDDDDDDDDDDDDDDDDDDDDDDDDDDDDDDDDDDDDDDDDPDDDDPDPPDPDPVVPPPDRSRGHPSLVPDDPVSVSVCSRRRVSSSSSLVSLCSSVVVDRDSHDDPSVSSVVSSVVSVVNSVNHPSSVVSVVSSVVSNVVVVVVVVVPPDPDPPPPPPPPPDPPPPPPDDDD